Protein AF-A0A7J6SE73-F1 (afdb_monomer)

Organism: Perkinsus olseni (NCBI:txid32597)

Mean predicted aligned error: 13.85 Å

Secondary structure (DSSP, 8-state):
-HHHHHH--SSSS---EEEEEEPTT-S-------S--PPPSB-S-HHHHHHH-SSHHHHHHHHHHHEEEEEE-TTT--EEETT-SB-TTT--B-TTPPEEEEE-HHHHHHTTB-B-SSSB--B-EEEE-SSEEEEE-TT-SSSEEEEEEESS---SSGGGGGGSHHHHHHHHHHHHHHHHHHIIIIIIT-HHHHHHHB-HHHHHHHHH-HHHHHHHH-EEEEESS-SSSS--EEEEESPPPHHHHHHHHTT-SS-TTTEEEHHHHHH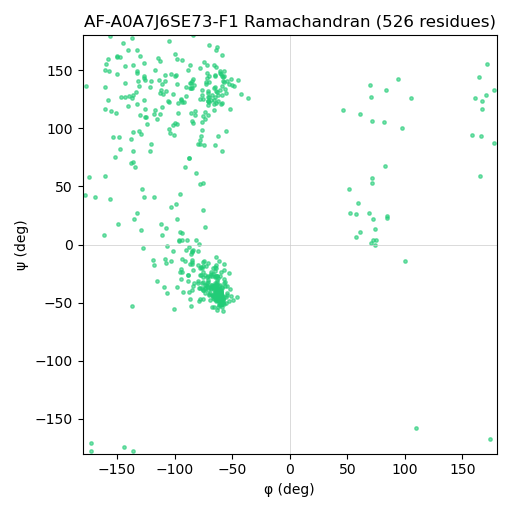HHHHHHHTT-----TT---HHHHHHHHHHHH---HHHHHHHHHHHHHHHHHHHB---GGGEEEEEEE-SSSTTSEEEEETTT-SB-TT--HHHHHHHHHHHH--TTPSPPTTSPPP-B--TT---TTTT--TT---SSS--------SS-HHHHHHHHHHHHHHHHHHHHHHHHHHGGGS-------------------------------------------SS-SS----------S-SHHHHHHHHHHHHHHHHTT--

Solvent-accessible surface area (backbone atoms only — not comparable to full-atom values): 31538 Å² total; per-residue (Å²): 105,75,71,49,68,72,59,56,78,76,89,88,77,84,52,56,62,32,64,34,42,58,48,84,95,72,64,73,75,57,56,49,68,80,90,64,84,46,72,56,74,34,86,48,32,66,66,54,54,46,71,68,46,90,44,70,69,53,28,55,56,46,47,68,46,41,38,30,71,20,22,54,31,88,89,78,64,50,78,30,59,64,88,46,47,48,33,95,79,82,64,46,82,31,65,86,44,62,83,43,76,43,78,10,59,67,48,33,33,52,55,8,31,34,23,55,101,85,48,71,45,56,40,28,49,70,48,74,54,70,58,31,43,28,26,45,33,94,82,49,52,14,53,48,22,34,34,27,29,59,58,67,51,88,34,49,36,73,62,61,31,36,58,44,19,60,62,29,42,54,53,52,53,48,42,51,50,53,52,49,50,49,44,46,69,60,46,62,64,32,63,65,41,36,64,54,45,29,19,73,71,44,43,55,44,39,76,73,39,52,66,60,42,46,75,70,50,48,48,42,26,34,55,46,85,45,97,37,57,46,42,42,43,40,38,31,38,59,30,42,39,46,66,46,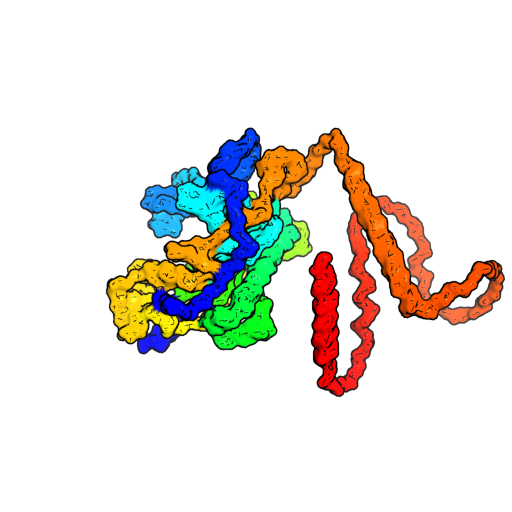43,44,33,44,72,69,60,70,42,74,40,86,76,30,47,48,39,45,71,57,56,49,53,49,28,50,44,27,47,78,67,71,49,69,46,85,57,86,86,65,83,56,53,64,63,53,45,52,52,44,22,75,76,58,69,53,53,56,69,66,51,50,55,53,45,52,53,48,49,50,50,42,30,64,58,26,39,38,85,52,70,90,52,29,50,29,34,37,38,33,78,56,96,52,85,84,48,51,48,38,26,29,66,86,79,70,44,74,38,87,92,56,55,64,73,60,37,51,53,53,32,45,69,61,55,38,32,53,17,30,67,52,42,100,85,70,40,71,36,53,31,39,51,84,67,46,73,59,80,45,71,75,69,57,94,82,60,71,77,67,84,91,72,86,77,81,77,83,73,90,80,90,71,72,63,68,57,54,53,52,52,53,50,53,53,51,51,50,52,51,52,53,50,51,52,53,62,66,50,52,77,79,51,94,67,83,92,77,86,83,90,82,89,87,85,86,88,83,88,88,79,90,82,91,84,89,87,87,90,88,86,80,93,77,95,82,83,91,84,84,91,84,90,92,86,87,86,84,87,85,85,88,86,86,86,91,75,92,78,94,74,99,68,69,66,65,62,55,54,52,54,55,50,58,54,53,59,63,59,62,77,74,76,128

Nearest PDB structures (foldseek):
  4ndi-assembly2_B  TM=6.865E-01  e=2.742E-04  Homo sapiens
  4ykl-assembly1_B-2  TM=6.582E-01  e=1.638E-04  Schizosaccharomyces pombe 972h-
  6cvq-assembly2_B  TM=6.051E-01  e=1.734E-04  Homo sapiens
  3ksv-assembly1_A-2  TM=6.277E-01  e=1.071E-02  Leishmania major
  2fit-assembly1_A-2  TM=5.196E-01  e=5.322E-02  Homo sapiens

Foldseek 3Di:
DVVVLVVQPDDDQDFFKFFFAFDPPQADFQAQDCPDFDAFPAEAALVVVLVPADDPVLSVVSCVQFKAKFFQDPVPRDTHHPPDQADPPPRHGRVVGDIDIDTLLVSCLLQRYQDHPPGGSFWRWRDDDCQKTKGADPPAQFQQKIKMFTNQEQAQELLSCQQPLVVSLVSLVVRLVVSLCSCVPRQLVDPSNQVSFFDPVLSVVCVVPVSVSQVQQWFWWFFVVHPHRTTIITIHGDDGHGVSLSCLSVCVPCHPLTTGTSVLSNLLSVQCVVVVHGDDCVPVRGSVVVQVVSCVRRVRHSVVVVVVSSVSNNVSNVNTGPDDSVSGQWMWTAPDPDLQRIFIAGPVPRHTPVPDRPVVRVVVSCLRRYNIQPPADPVSHRHGHGRDSRDPVASRDPPPDDDYDDDDPPPDPDDDDPPPVVVVVVVVVVVVVVVVVVVVVVCVVVDPDDDDDDDDDDDDDDDDDDDDDDDDDDDDDDDDDDDDDDDDDDDPPPDPDDDDDDDDDDDPVPVVVVVVVVVVVVVVVPDD

Structure (mmCIF, N/CA/C/O backbone):
data_AF-A0A7J6SE73-F1
#
_entry.id   AF-A0A7J6SE73-F1
#
loop_
_atom_site.group_PDB
_atom_site.id
_atom_site.type_symbol
_atom_site.label_atom_id
_atom_site.label_alt_id
_atom_site.label_comp_id
_atom_site.label_asym_id
_atom_site.label_entity_id
_atom_site.label_seq_id
_atom_site.pdbx_PDB_ins_code
_atom_site.Cartn_x
_atom_site.Cartn_y
_atom_site.Cartn_z
_atom_site.occupancy
_atom_site.B_iso_or_equiv
_atom_site.auth_seq_id
_atom_site.auth_comp_id
_atom_site.auth_asym_id
_atom_site.auth_atom_id
_atom_site.pdbx_PDB_model_num
ATOM 1 N N . MET A 1 1 ? 29.324 -2.039 -21.158 1.00 40.75 1 MET A N 1
ATOM 2 C CA . MET A 1 1 ? 28.433 -0.958 -20.681 1.00 40.75 1 MET A CA 1
ATOM 3 C C . MET A 1 1 ? 27.170 -1.519 -20.027 1.00 40.75 1 MET A C 1
ATOM 5 O O . MET A 1 1 ? 27.031 -1.337 -18.831 1.00 40.75 1 MET A O 1
ATOM 9 N N . LEU A 1 2 ? 26.329 -2.302 -20.722 1.00 40.75 2 LEU A N 1
ATOM 10 C CA . LEU A 1 2 ? 25.150 -2.977 -20.128 1.00 40.75 2 LEU A CA 1
ATOM 11 C C . LEU A 1 2 ? 25.476 -3.855 -18.898 1.00 40.75 2 LEU A C 1
ATOM 13 O O . LEU A 1 2 ? 24.823 -3.740 -17.867 1.00 40.75 2 LEU A O 1
ATOM 17 N N . THR A 1 3 ? 26.552 -4.646 -18.949 1.00 42.38 3 THR A N 1
ATOM 18 C CA . THR A 1 3 ? 27.032 -5.441 -17.798 1.00 42.38 3 THR A CA 1
ATOM 19 C C . THR A 1 3 ? 27.596 -4.573 -16.664 1.00 42.38 3 THR A C 1
ATOM 21 O O . THR A 1 3 ? 27.565 -4.976 -15.508 1.00 42.38 3 THR A O 1
ATOM 24 N N . ALA A 1 4 ? 28.085 -3.366 -16.976 1.00 42.00 4 ALA A N 1
ATOM 25 C CA . ALA A 1 4 ? 28.617 -2.423 -15.989 1.00 42.00 4 ALA A CA 1
ATOM 26 C C . ALA A 1 4 ? 27.491 -1.669 -15.259 1.00 42.00 4 ALA A C 1
ATOM 28 O O . ALA A 1 4 ? 27.599 -1.443 -14.059 1.00 42.00 4 ALA A O 1
ATOM 29 N N . ILE A 1 5 ? 26.377 -1.388 -15.947 1.00 49.62 5 ILE A N 1
ATOM 30 C CA . ILE A 1 5 ? 25.146 -0.851 -15.343 1.00 49.62 5 ILE A CA 1
ATOM 31 C C . ILE A 1 5 ? 24.541 -1.866 -14.355 1.00 49.62 5 ILE A C 1
ATOM 33 O O . ILE A 1 5 ? 24.063 -1.480 -13.294 1.00 49.62 5 ILE A O 1
ATOM 37 N N . GLN A 1 6 ? 24.628 -3.172 -14.641 1.00 44.56 6 GLN A N 1
ATOM 38 C CA . GLN A 1 6 ? 24.227 -4.223 -13.691 1.00 44.56 6 GLN A CA 1
ATOM 39 C C . GLN A 1 6 ? 25.192 -4.395 -12.502 1.00 44.56 6 GLN A C 1
ATOM 41 O O . GLN A 1 6 ? 24.756 -4.823 -11.435 1.00 44.56 6 GLN A O 1
ATOM 46 N N . HIS A 1 7 ? 26.482 -4.072 -12.665 1.00 41.12 7 HIS A N 1
ATOM 47 C CA . HIS A 1 7 ? 27.510 -4.236 -11.627 1.00 41.12 7 HIS A CA 1
ATOM 48 C C . HIS A 1 7 ? 27.710 -3.012 -10.716 1.00 41.12 7 HIS A C 1
ATOM 50 O O . HIS A 1 7 ? 28.318 -3.156 -9.656 1.00 41.12 7 HIS A O 1
ATOM 56 N N . GLN A 1 8 ? 27.189 -1.831 -11.067 1.00 42.81 8 GLN A N 1
ATOM 57 C CA . GLN A 1 8 ? 27.260 -0.611 -10.243 1.00 42.81 8 GLN A CA 1
ATOM 58 C C . GLN A 1 8 ? 26.244 -0.610 -9.084 1.00 42.81 8 GLN A C 1
ATOM 60 O O . GLN A 1 8 ? 25.479 0.327 -8.884 1.00 42.81 8 GLN A O 1
ATOM 65 N N . LEU A 1 9 ? 26.239 -1.682 -8.293 1.00 42.47 9 LEU A N 1
ATOM 66 C CA . LEU A 1 9 ? 25.376 -1.847 -7.122 1.00 42.47 9 LEU A CA 1
ATOM 67 C C . LEU A 1 9 ? 26.190 -2.237 -5.876 1.00 42.47 9 LEU A C 1
ATOM 69 O O . LEU A 1 9 ? 25.828 -3.196 -5.205 1.00 42.47 9 LEU A O 1
ATOM 73 N N . SER A 1 10 ? 27.294 -1.527 -5.602 1.00 42.03 10 SER A N 1
ATOM 74 C CA . SER A 1 10 ? 28.024 -1.426 -4.308 1.00 42.03 10 SER A CA 1
ATOM 75 C C . SER A 1 10 ? 29.455 -0.915 -4.587 1.00 42.03 10 SER A C 1
ATOM 77 O O . SER A 1 10 ? 30.125 -1.539 -5.400 1.00 42.03 10 SER A O 1
ATOM 79 N N . GLY A 1 11 ? 30.000 0.155 -3.991 1.00 36.69 11 GLY A N 1
ATOM 80 C CA . GLY A 1 11 ? 29.690 0.676 -2.660 1.00 36.69 11 GLY A CA 1
ATOM 81 C C . GLY A 1 11 ? 30.431 1.956 -2.221 1.00 36.69 11 GLY A C 1
ATOM 82 O O . GLY A 1 11 ? 30.837 2.011 -1.069 1.00 36.69 11 GLY A O 1
ATOM 83 N N . ASP A 1 12 ? 30.597 2.982 -3.064 1.00 43.44 12 ASP A N 1
ATOM 84 C CA . ASP A 1 12 ? 31.391 4.181 -2.693 1.00 43.44 12 ASP A CA 1
ATOM 85 C C . ASP A 1 12 ? 31.144 5.465 -3.535 1.00 43.44 12 ASP A C 1
ATOM 87 O O . ASP A 1 12 ? 31.821 6.473 -3.348 1.00 43.44 12 ASP A O 1
ATOM 91 N N . GLY A 1 13 ? 30.138 5.489 -4.419 1.00 42.91 13 GLY A N 1
ATOM 92 C CA . GLY A 1 13 ? 29.845 6.629 -5.311 1.00 42.91 13 GLY A CA 1
ATOM 93 C C . GLY A 1 13 ? 28.552 6.430 -6.107 1.00 42.91 13 GLY A C 1
ATOM 94 O O . GLY A 1 13 ? 28.561 6.350 -7.332 1.00 42.91 13 GLY A O 1
ATOM 95 N N . THR A 1 14 ? 27.447 6.235 -5.389 1.00 49.28 14 THR A N 1
ATOM 96 C CA . THR A 1 14 ? 26.195 5.597 -5.828 1.00 49.28 14 THR A CA 1
ATOM 97 C C . THR A 1 14 ? 25.437 6.357 -6.929 1.00 49.28 14 THR A C 1
ATOM 99 O O . THR A 1 14 ? 24.482 7.081 -6.661 1.00 49.28 14 THR A O 1
ATOM 102 N N . CYS A 1 15 ? 25.786 6.122 -8.196 1.00 50.06 15 CYS A N 1
ATOM 103 C CA . CYS A 1 15 ? 24.815 6.256 -9.282 1.00 50.06 15 CYS A CA 1
ATOM 104 C C . CYS A 1 15 ? 23.860 5.060 -9.200 1.00 50.06 15 CYS A C 1
ATOM 106 O O . CYS A 1 15 ? 24.250 3.924 -9.468 1.00 50.06 15 CYS A O 1
ATOM 108 N N . ILE A 1 16 ? 22.620 5.300 -8.774 1.00 76.94 16 ILE A N 1
ATOM 109 C CA . ILE A 1 16 ? 21.598 4.255 -8.698 1.00 76.94 16 ILE A CA 1
ATOM 110 C C . ILE A 1 16 ? 20.744 4.349 -9.960 1.00 76.94 16 ILE A C 1
ATOM 112 O O . ILE A 1 16 ? 20.164 5.397 -10.248 1.00 76.94 16 ILE A O 1
ATOM 116 N N . SER A 1 17 ? 20.682 3.260 -10.726 1.00 90.12 17 SER A N 1
ATOM 117 C CA . SER A 1 17 ? 19.895 3.180 -11.957 1.00 90.12 17 SER A CA 1
ATOM 118 C C . SER A 1 17 ? 18.743 2.180 -11.848 1.00 90.12 17 SER A C 1
ATOM 120 O O . SER A 1 17 ? 18.734 1.312 -10.974 1.00 90.12 17 SER A O 1
ATOM 122 N N . TYR A 1 18 ? 17.743 2.313 -12.720 1.00 94.75 18 TYR A N 1
ATOM 123 C CA . TYR A 1 18 ? 16.656 1.339 -12.861 1.00 94.75 18 TYR A CA 1
ATOM 124 C C . TYR A 1 18 ? 16.232 1.181 -14.325 1.00 94.75 18 TYR A C 1
ATOM 126 O O . TYR A 1 18 ? 16.406 2.088 -15.139 1.00 94.75 18 TYR A O 1
ATOM 134 N N . LEU A 1 19 ? 15.686 0.010 -14.663 1.00 96.56 19 LEU A N 1
ATOM 135 C CA . LEU A 1 19 ? 15.127 -0.277 -15.988 1.00 96.56 19 LEU A CA 1
ATOM 136 C C . LEU A 1 19 ? 13.799 0.466 -16.165 1.00 96.56 19 LEU A C 1
ATOM 138 O O . LEU A 1 19 ? 12.999 0.492 -15.232 1.00 96.56 19 LEU A O 1
ATOM 142 N N . ALA A 1 20 ? 13.569 1.056 -17.337 1.00 97.50 20 ALA A N 1
ATOM 143 C CA . ALA A 1 20 ? 12.394 1.886 -17.590 1.00 97.50 20 ALA A CA 1
ATOM 144 C C . ALA A 1 20 ? 11.918 1.802 -19.049 1.00 97.50 20 ALA A C 1
ATOM 146 O O . ALA A 1 20 ? 12.672 1.407 -19.939 1.00 97.50 20 ALA A O 1
ATOM 147 N N . GLY A 1 21 ? 10.674 2.184 -19.319 1.00 97.69 21 GLY A N 1
ATOM 148 C CA . GLY A 1 21 ? 10.076 2.071 -20.650 1.00 97.69 21 GLY A CA 1
ATOM 149 C C . GLY A 1 21 ? 9.800 0.616 -20.974 1.00 97.69 21 GLY A C 1
ATOM 150 O O . GLY A 1 21 ? 10.347 0.048 -21.917 1.00 97.69 21 GLY A O 1
ATOM 151 N N . ALA A 1 22 ? 9.026 -0.020 -20.114 1.00 97.94 22 ALA A N 1
ATOM 152 C CA . ALA A 1 22 ? 8.598 -1.385 -20.253 1.00 97.94 22 ALA A CA 1
ATOM 153 C C . ALA A 1 22 ? 7.916 -1.561 -21.631 1.00 97.94 22 ALA A C 1
ATOM 155 O O . ALA A 1 22 ? 7.159 -0.712 -22.099 1.00 97.94 22 ALA A O 1
ATOM 156 N N . LYS A 1 23 ? 8.163 -2.691 -22.300 1.00 97.50 23 LYS A N 1
ATOM 157 C CA . LYS A 1 23 ? 7.631 -2.950 -23.651 1.00 97.50 23 LYS A CA 1
ATOM 158 C C . LYS A 1 23 ? 6.212 -3.517 -23.628 1.00 97.50 23 LYS A C 1
ATOM 160 O O . LYS A 1 23 ? 5.930 -4.472 -22.900 1.00 97.50 23 LYS A O 1
ATOM 165 N N . HIS A 1 24 ? 5.343 -2.985 -24.485 1.00 94.75 24 HIS A N 1
ATOM 166 C CA . HIS A 1 24 ? 3.963 -3.453 -24.645 1.00 94.75 24 HIS A CA 1
ATOM 167 C C . HIS A 1 24 ? 3.867 -4.945 -24.998 1.00 94.75 24 HIS A C 1
ATOM 169 O O . HIS A 1 24 ? 4.707 -5.495 -25.710 1.00 94.75 24 HIS A O 1
ATOM 175 N N . GLY A 1 25 ? 2.823 -5.604 -24.484 1.00 92.81 25 GLY A N 1
ATOM 176 C CA . GLY A 1 25 ? 2.511 -7.011 -24.771 1.00 92.81 25 GLY A CA 1
ATOM 177 C C . GLY A 1 25 ? 3.420 -8.040 -24.092 1.00 92.81 25 GLY A C 1
ATOM 178 O O . GLY A 1 25 ? 3.210 -9.235 -24.268 1.00 92.81 25 GLY A O 1
ATOM 179 N N . ARG A 1 26 ? 4.420 -7.611 -23.310 1.00 93.62 26 ARG A N 1
ATOM 180 C CA . ARG A 1 26 ? 5.352 -8.524 -22.625 1.00 93.62 26 ARG A CA 1
ATOM 181 C C . ARG A 1 26 ? 4.966 -8.884 -21.198 1.00 93.62 26 ARG A C 1
ATOM 183 O O . ARG A 1 26 ? 5.583 -9.777 -20.621 1.00 93.62 26 ARG A O 1
ATOM 190 N N . TRP A 1 27 ? 4.004 -8.174 -20.620 1.00 95.69 27 TRP A N 1
ATOM 191 C CA . TRP A 1 27 ? 3.687 -8.260 -19.199 1.00 95.69 27 TRP A CA 1
ATOM 192 C C . TRP A 1 27 ? 2.327 -8.923 -19.010 1.00 95.69 27 TRP A C 1
ATOM 194 O O . TRP A 1 27 ? 1.331 -8.390 -19.504 1.00 95.69 27 TRP A O 1
ATOM 204 N N . PRO A 1 28 ? 2.271 -10.080 -18.331 1.00 95.75 28 PRO A N 1
ATOM 205 C CA . PRO A 1 28 ? 1.012 -10.733 -18.034 1.00 95.75 28 PRO A CA 1
ATOM 206 C C . PRO A 1 28 ? 0.211 -9.849 -17.082 1.00 95.75 28 PRO A C 1
ATOM 208 O O . PRO A 1 28 ? 0.677 -9.479 -16.004 1.00 95.75 28 PRO A O 1
ATOM 211 N N . ALA A 1 29 ? -1.001 -9.516 -17.504 1.00 94.12 29 ALA A N 1
ATOM 212 C CA . ALA A 1 29 ? -1.992 -8.882 -16.659 1.00 94.12 29 ALA A CA 1
ATOM 213 C C . ALA A 1 29 ? -2.837 -9.958 -15.978 1.00 94.12 29 ALA A C 1
ATOM 215 O O . ALA A 1 29 ? -3.301 -10.893 -16.630 1.00 94.12 29 ALA A O 1
ATOM 216 N N . ILE A 1 30 ? -3.080 -9.783 -14.687 1.00 96.69 30 ILE A N 1
ATOM 217 C CA . ILE A 1 30 ? -4.048 -10.548 -13.912 1.00 96.69 30 ILE A CA 1
ATOM 218 C C . ILE A 1 30 ? -5.294 -9.669 -13.773 1.00 96.69 30 ILE A C 1
ATOM 220 O O . ILE A 1 30 ? -5.337 -8.809 -12.883 1.00 96.69 30 ILE A O 1
ATOM 224 N N . PRO A 1 31 ? -6.296 -9.809 -14.661 1.00 94.56 31 PRO A N 1
ATOM 225 C CA . PRO A 1 31 ? -7.524 -9.037 -14.535 1.00 94.56 31 PRO A CA 1
ATOM 226 C C . PRO A 1 31 ? -8.197 -9.342 -13.194 1.00 94.56 31 PRO A C 1
ATOM 228 O O . PRO A 1 31 ? -8.088 -10.458 -12.679 1.00 94.56 31 PRO A O 1
ATOM 231 N N . TRP A 1 32 ? -8.859 -8.351 -12.600 1.00 92.94 32 TRP A N 1
ATOM 232 C CA . TRP A 1 32 ? -9.728 -8.617 -11.455 1.00 92.94 32 TRP A CA 1
ATOM 233 C C . TRP A 1 32 ? -10.972 -9.376 -11.934 1.00 92.94 32 TRP A C 1
ATOM 235 O O . TRP A 1 32 ? -11.422 -9.212 -13.072 1.00 92.94 32 TRP A O 1
ATOM 245 N N . GLN A 1 33 ? -11.478 -10.280 -11.098 1.00 85.94 33 GLN A N 1
ATOM 246 C CA . GLN A 1 33 ? -12.600 -11.144 -11.456 1.00 85.94 33 GLN A CA 1
ATOM 247 C C . GLN A 1 33 ? -13.910 -10.381 -11.238 1.00 85.94 33 GLN A C 1
ATOM 249 O O . GLN A 1 33 ? -14.244 -9.974 -10.126 1.00 85.94 33 GLN A O 1
ATOM 254 N N . ASN A 1 34 ? -14.624 -10.124 -12.333 1.00 67.50 34 ASN A N 1
ATOM 255 C CA . ASN A 1 34 ? -15.842 -9.323 -12.340 1.00 67.50 34 ASN A CA 1
ATOM 256 C C . ASN A 1 34 ? -17.067 -10.204 -12.059 1.00 67.50 34 ASN A C 1
ATOM 258 O O . ASN A 1 34 ? -17.828 -10.516 -12.972 1.00 67.50 34 ASN A O 1
ATOM 262 N N . ASP A 1 35 ? -17.250 -10.623 -10.806 1.00 62.75 35 ASP A N 1
ATOM 263 C CA . ASP A 1 35 ? -18.329 -11.565 -10.459 1.00 62.75 35 ASP A CA 1
ATOM 264 C C . ASP A 1 35 ? -19.738 -10.950 -10.529 1.00 62.75 35 ASP A C 1
ATOM 266 O O . ASP A 1 35 ? -20.730 -11.671 -10.586 1.00 62.75 35 ASP A O 1
ATOM 270 N N . ALA A 1 36 ? -19.839 -9.621 -10.564 1.00 68.50 36 ALA A N 1
ATOM 271 C CA . ALA A 1 36 ? -20.975 -8.843 -11.054 1.00 68.50 36 ALA A CA 1
ATOM 272 C C . ALA A 1 36 ? -20.656 -7.362 -10.834 1.00 68.50 36 ALA A C 1
ATOM 274 O O . ALA A 1 36 ? -20.300 -6.954 -9.724 1.00 68.50 36 ALA A O 1
ATOM 275 N N . THR A 1 37 ? -20.865 -6.525 -11.848 1.00 77.56 37 THR A N 1
ATOM 276 C CA . THR A 1 37 ? -20.924 -5.080 -11.623 1.00 77.56 37 THR A CA 1
ATOM 277 C C . THR A 1 37 ? -22.161 -4.788 -10.779 1.00 77.56 37 THR A C 1
ATOM 279 O O . THR A 1 37 ? -23.283 -5.028 -11.231 1.00 77.56 37 THR A O 1
ATOM 282 N N . CYS A 1 38 ? -21.988 -4.281 -9.563 1.00 88.12 38 CYS A N 1
ATOM 283 C CA . CYS A 1 38 ? -23.097 -3.723 -8.797 1.00 88.12 38 CYS A CA 1
ATOM 284 C C . CYS A 1 38 ? -23.025 -2.201 -8.858 1.00 88.12 38 CYS A C 1
ATOM 286 O O . CYS A 1 38 ? -21.934 -1.647 -8.927 1.00 88.12 38 CYS A O 1
ATOM 288 N N . GLY A 1 39 ? -24.177 -1.531 -8.858 1.00 92.06 39 GLY A N 1
ATOM 289 C CA . GLY A 1 39 ? -24.230 -0.072 -8.768 1.00 92.06 39 GLY A CA 1
ATOM 290 C C . GLY A 1 39 ? -23.827 0.441 -7.380 1.00 92.06 39 GLY A C 1
ATOM 291 O O . GLY A 1 39 ? -23.694 -0.358 -6.443 1.00 92.06 39 GLY A O 1
ATOM 292 N N . PRO A 1 40 ? -23.664 1.766 -7.229 1.00 94.56 40 PRO A N 1
ATOM 293 C CA . PRO A 1 40 ? -23.449 2.368 -5.923 1.00 94.56 40 PRO A CA 1
ATOM 294 C C . PRO A 1 40 ? -24.637 2.088 -5.003 1.00 94.56 40 PRO A C 1
ATOM 296 O O . PRO A 1 40 ? -25.783 1.966 -5.443 1.00 94.56 40 PRO A O 1
ATOM 299 N N . ARG A 1 41 ? -24.363 1.989 -3.704 1.00 91.19 41 ARG A N 1
ATOM 300 C CA . ARG A 1 41 ? -25.398 1.832 -2.675 1.00 91.19 41 ARG A CA 1
ATOM 301 C C . ARG A 1 41 ? -25.983 3.170 -2.268 1.00 91.19 41 ARG A C 1
ATOM 303 O O . ARG A 1 41 ? -27.182 3.252 -2.021 1.00 91.19 41 ARG A O 1
ATOM 310 N N . PHE A 1 42 ? -25.143 4.197 -2.246 1.00 93.75 42 PHE A N 1
ATOM 311 C CA . PHE A 1 42 ? -25.546 5.564 -1.999 1.00 93.75 42 PHE A CA 1
ATOM 312 C C . PHE A 1 42 ? -25.218 6.428 -3.230 1.00 93.75 42 PHE A C 1
ATOM 314 O O . PHE A 1 42 ? -24.036 6.612 -3.536 1.00 93.75 42 PHE A O 1
ATOM 321 N N . PRO A 1 43 ? -26.228 6.935 -3.963 1.00 95.62 43 PRO A N 1
ATOM 322 C CA . PRO A 1 43 ? -26.002 7.861 -5.069 1.00 95.62 43 PRO A CA 1
ATOM 323 C C . PRO A 1 43 ? -25.563 9.227 -4.526 1.00 95.62 43 PRO A C 1
ATOM 325 O O . PRO A 1 43 ? -26.207 9.763 -3.629 1.00 95.62 43 PRO A O 1
ATOM 328 N N . GLY A 1 44 ? -24.497 9.804 -5.082 1.00 96.56 44 GLY A N 1
ATOM 329 C CA . GLY A 1 44 ? -23.918 11.064 -4.604 1.00 96.56 44 GLY A CA 1
ATOM 330 C C . GLY A 1 44 ? -22.551 10.928 -3.928 1.00 96.56 44 GLY A C 1
ATOM 331 O O . GLY A 1 44 ? -21.784 9.999 -4.189 1.00 96.56 44 GLY A O 1
ATOM 332 N N . THR A 1 45 ? -22.233 11.928 -3.114 1.00 97.31 45 THR A N 1
ATOM 333 C CA . THR A 1 45 ? -20.947 12.134 -2.435 1.00 97.31 45 THR A CA 1
ATOM 334 C C . THR A 1 45 ? -21.005 11.800 -0.940 1.00 97.31 45 THR A C 1
ATOM 336 O O . THR A 1 45 ? -22.068 11.498 -0.396 1.00 97.31 45 THR A O 1
ATOM 339 N N . ALA A 1 46 ? -19.856 11.857 -0.257 1.00 95.38 46 ALA A N 1
ATOM 340 C CA . ALA A 1 46 ? -19.798 11.745 1.201 1.00 95.38 46 ALA A CA 1
ATOM 341 C C . ALA A 1 46 ? -20.607 12.859 1.893 1.00 95.38 46 ALA A C 1
ATOM 343 O O . ALA A 1 46 ? -21.355 12.575 2.827 1.00 95.38 46 ALA A O 1
ATOM 344 N N . ASP A 1 47 ? -20.537 14.091 1.380 1.00 95.88 47 ASP A N 1
ATOM 345 C CA . ASP A 1 47 ? -21.322 15.224 1.882 1.00 95.88 47 ASP A CA 1
ATOM 346 C C . ASP A 1 47 ? -22.830 15.004 1.697 1.00 95.88 47 ASP A C 1
ATOM 348 O O . ASP A 1 47 ? -23.616 15.270 2.607 1.00 95.88 47 ASP A O 1
ATOM 352 N N . ASP A 1 48 ? -23.240 14.452 0.549 1.00 96.38 48 ASP A N 1
ATOM 353 C CA . ASP A 1 48 ? -24.644 14.101 0.296 1.00 96.38 48 ASP A CA 1
ATOM 354 C C . ASP A 1 48 ? -25.133 13.032 1.291 1.00 96.38 48 ASP A C 1
ATOM 356 O O . ASP A 1 48 ? -26.252 13.116 1.810 1.00 96.38 48 ASP A O 1
ATOM 360 N N . LEU A 1 49 ? -24.284 12.043 1.603 1.00 94.69 49 LEU A N 1
ATOM 361 C CA . LEU A 1 49 ? -24.577 11.025 2.613 1.00 94.69 49 LEU A CA 1
ATOM 362 C C . LEU A 1 49 ? -24.727 11.656 3.996 1.00 94.69 49 LEU A C 1
ATOM 364 O O . LEU A 1 49 ? -25.724 11.387 4.667 1.00 94.69 49 LEU A O 1
ATOM 368 N N . LEU A 1 50 ? -23.803 12.528 4.402 1.00 93.94 50 LEU A N 1
ATOM 369 C CA . LEU A 1 50 ? -23.873 13.247 5.675 1.00 93.94 50 LEU A CA 1
ATOM 370 C C . LEU A 1 50 ? -25.155 14.076 5.794 1.00 93.94 50 LEU A C 1
ATOM 372 O O . LEU A 1 50 ? -25.865 13.970 6.795 1.00 93.94 50 LEU A O 1
ATOM 376 N N . ALA A 1 51 ? -25.495 14.837 4.753 1.00 95.62 51 ALA A N 1
ATOM 377 C CA . ALA A 1 51 ? -26.702 15.658 4.711 1.00 95.62 51 ALA A CA 1
ATOM 378 C C . ALA A 1 51 ? -27.996 14.825 4.783 1.00 95.62 51 ALA A C 1
ATOM 380 O O . ALA A 1 51 ? -29.016 15.308 5.278 1.00 95.62 51 ALA A O 1
ATOM 381 N N . SER A 1 52 ? -27.966 13.567 4.328 1.00 94.75 52 SER A N 1
ATOM 382 C CA . SER A 1 52 ? -29.123 12.662 4.377 1.00 94.75 52 SER A CA 1
ATOM 383 C C . SER A 1 52 ? -29.426 12.103 5.778 1.00 94.75 52 SER A C 1
ATOM 385 O O . SER A 1 52 ? -30.538 11.623 6.030 1.00 94.75 52 SER A O 1
ATOM 387 N N . LEU A 1 53 ? -28.466 12.159 6.710 1.00 93.06 53 LEU A N 1
ATOM 388 C CA . LEU A 1 53 ? -28.626 11.629 8.064 1.00 93.06 53 LEU A CA 1
ATOM 389 C C . LEU A 1 53 ? -29.495 12.565 8.913 1.00 93.06 53 LEU A C 1
ATOM 391 O O . LEU A 1 53 ? -29.228 13.756 9.025 1.00 93.06 53 LEU A O 1
ATOM 395 N N . LYS A 1 54 ? -30.529 12.017 9.562 1.00 92.88 54 LYS A N 1
ATOM 396 C CA . LYS A 1 54 ? -31.561 12.817 10.254 1.00 92.88 54 LYS A CA 1
ATOM 397 C C . LYS A 1 54 ? -31.141 13.379 11.615 1.00 92.88 54 LYS A C 1
ATOM 399 O O . LYS A 1 54 ? -31.719 14.360 12.069 1.00 92.88 54 LYS A O 1
ATOM 404 N N . SER A 1 55 ? -30.198 12.737 12.304 1.00 93.50 55 SER A N 1
ATOM 405 C CA . SER A 1 55 ? -29.804 13.114 13.670 1.00 93.50 55 SER A CA 1
ATOM 406 C C . SER A 1 55 ? -28.399 13.708 13.700 1.00 93.50 55 SER A C 1
ATOM 408 O O . SER A 1 55 ? -27.489 13.101 13.132 1.00 93.50 55 SER A O 1
ATOM 410 N N . ALA A 1 56 ? -28.196 14.778 14.472 1.00 92.62 56 ALA A N 1
ATOM 411 C CA . ALA A 1 56 ? -26.879 15.387 14.685 1.00 92.62 56 ALA A CA 1
ATOM 412 C C . ALA A 1 56 ? -25.831 14.392 15.225 1.00 92.62 56 ALA A C 1
ATOM 414 O O . ALA A 1 56 ? -24.675 14.433 14.821 1.00 92.62 56 ALA A O 1
ATOM 415 N N . ALA A 1 57 ? -26.234 13.446 16.083 1.00 90.56 57 ALA A N 1
ATOM 416 C CA . ALA A 1 57 ? -25.334 12.413 16.602 1.00 90.56 57 ALA A CA 1
ATOM 417 C C . ALA A 1 57 ? -24.817 11.470 15.495 1.00 90.56 57 ALA A C 1
ATOM 419 O O . ALA A 1 57 ? -23.617 11.214 15.409 1.00 90.56 57 ALA A O 1
ATOM 420 N N . SER A 1 58 ? -25.708 10.988 14.620 1.00 88.81 58 SER A N 1
ATOM 421 C CA . SER A 1 58 ? -25.318 10.157 13.467 1.00 88.81 58 SER A CA 1
ATOM 422 C C . SER A 1 58 ? -24.480 10.941 12.457 1.00 88.81 58 SER A C 1
ATOM 424 O O . SER A 1 58 ? -23.514 10.392 11.941 1.00 88.81 58 SER A O 1
ATOM 426 N N . GLN A 1 59 ? -24.804 12.218 12.217 1.00 91.38 59 GLN A N 1
ATOM 427 C CA . GLN A 1 59 ? -24.003 13.102 11.363 1.00 91.38 59 GLN A CA 1
ATOM 428 C C . GLN A 1 59 ? -22.580 13.250 11.898 1.00 91.38 59 GLN A C 1
ATOM 430 O O . GLN A 1 59 ? -21.639 12.963 11.173 1.00 91.38 59 GLN A O 1
ATOM 435 N N . HIS A 1 60 ? -22.420 13.598 13.177 1.00 90.75 60 HIS A N 1
ATOM 436 C CA . HIS A 1 60 ? -21.103 13.766 13.792 1.00 90.75 60 HIS A CA 1
ATOM 437 C C . HIS A 1 60 ? -20.266 12.478 13.745 1.00 90.75 60 HIS A C 1
ATOM 439 O O . HIS A 1 60 ? -19.079 12.505 13.424 1.00 90.75 60 HIS A O 1
ATOM 445 N N . LYS A 1 61 ? -20.891 11.323 14.012 1.00 88.19 61 LYS A N 1
ATOM 446 C CA . LYS A 1 61 ? -20.212 10.025 13.917 1.00 88.19 61 LYS A CA 1
ATOM 447 C C . LYS A 1 61 ? -19.799 9.700 12.480 1.00 88.19 61 LYS A C 1
ATOM 449 O O . LYS A 1 61 ? -18.680 9.249 12.258 1.00 88.19 61 LYS A O 1
ATOM 454 N N . ALA A 1 62 ? -20.694 9.910 11.519 1.00 91.06 62 ALA A N 1
ATOM 455 C CA . ALA A 1 62 ? -20.410 9.663 10.113 1.00 91.06 62 ALA A CA 1
ATOM 456 C C . ALA A 1 62 ? -19.345 10.625 9.576 1.00 91.06 62 ALA A C 1
ATOM 458 O O . ALA A 1 62 ? -18.502 10.195 8.802 1.00 91.06 62 ALA A O 1
ATOM 459 N N . GLU A 1 63 ? -19.321 11.881 10.024 1.00 93.38 63 GLU A N 1
ATOM 460 C CA . GLU A 1 63 ? -18.313 12.875 9.642 1.00 93.38 63 GLU A CA 1
ATOM 461 C C . GLU A 1 63 ? -16.912 12.413 10.055 1.00 93.38 63 GLU A C 1
ATOM 463 O O . GLU A 1 63 ? -15.997 12.405 9.235 1.00 93.38 63 GLU A O 1
ATOM 468 N N . ALA A 1 64 ? -16.768 11.908 11.285 1.00 90.31 64 ALA A N 1
ATOM 469 C CA . ALA A 1 64 ? -15.510 11.347 11.778 1.00 90.31 64 ALA A CA 1
ATOM 470 C C . ALA A 1 64 ? -15.049 10.085 11.021 1.00 90.31 64 ALA A C 1
ATOM 472 O O . ALA A 1 64 ? -13.875 9.728 11.098 1.00 90.31 64 ALA A O 1
ATOM 473 N N . MET A 1 65 ? -15.957 9.388 10.327 1.00 93.06 65 MET A N 1
ATOM 474 C CA . MET A 1 65 ? -15.649 8.208 9.508 1.00 93.06 65 MET A CA 1
ATOM 475 C C . MET A 1 65 ? -15.381 8.577 8.048 1.00 93.06 65 MET A C 1
ATOM 477 O O . MET A 1 65 ? -14.496 8.008 7.415 1.00 93.06 65 MET A O 1
ATOM 481 N N . LEU A 1 66 ? -16.159 9.506 7.499 1.00 94.88 66 LEU A N 1
ATOM 482 C CA . LEU A 1 66 ? -16.162 9.866 6.085 1.00 94.88 66 LEU A CA 1
ATOM 483 C C . LEU A 1 66 ? -15.095 10.893 5.726 1.00 94.88 66 LEU A C 1
ATOM 485 O O . LEU A 1 66 ? -14.793 11.017 4.543 1.00 94.88 66 LEU A O 1
ATOM 489 N N . HIS A 1 67 ? -14.497 11.584 6.699 1.00 94.75 67 HIS A N 1
ATOM 490 C CA . HIS A 1 67 ? -13.477 12.596 6.451 1.00 94.75 67 HIS A CA 1
ATOM 491 C C . HIS A 1 67 ? -12.148 12.284 7.145 1.00 94.75 67 HIS A C 1
ATOM 493 O O . HIS A 1 67 ? -12.091 11.955 8.325 1.00 94.75 67 HIS A O 1
ATOM 499 N N . ASN A 1 68 ? -11.057 12.454 6.403 1.00 93.50 68 ASN A N 1
ATOM 500 C CA . ASN A 1 68 ? -9.702 12.509 6.932 1.00 93.50 68 ASN A CA 1
ATOM 501 C C . ASN A 1 68 ? -9.369 13.944 7.345 1.00 93.50 68 ASN A C 1
ATOM 503 O O . ASN A 1 68 ? -9.562 14.875 6.559 1.00 93.50 68 ASN A O 1
ATOM 507 N N . GLU A 1 69 ? -8.768 14.111 8.518 1.00 92.19 69 GLU A N 1
ATOM 508 C CA . GLU A 1 69 ? -8.201 15.391 8.942 1.00 92.19 69 GLU A CA 1
ATOM 509 C C . GLU A 1 69 ? -6.846 15.644 8.269 1.00 92.19 69 GLU A C 1
ATOM 511 O O . GLU A 1 69 ? -5.920 14.832 8.358 1.00 92.19 69 GLU A O 1
ATOM 516 N N . VAL A 1 70 ? -6.714 16.787 7.595 1.00 94.00 70 VAL A N 1
ATOM 517 C CA . VAL A 1 70 ? -5.518 17.137 6.814 1.00 94.00 70 VAL A CA 1
ATOM 518 C C . VAL A 1 70 ? -5.148 18.611 6.961 1.00 94.00 70 VAL A C 1
ATOM 520 O O . VAL A 1 70 ? -5.940 19.433 7.414 1.00 94.00 70 VAL A O 1
ATOM 523 N N . LYS A 1 71 ? -3.945 18.963 6.507 1.00 94.88 71 LYS A N 1
ATOM 524 C CA . LYS A 1 71 ? -3.524 20.337 6.199 1.00 94.88 71 LYS A CA 1
ATOM 525 C C . LYS A 1 71 ? -3.427 20.493 4.685 1.00 94.88 71 LYS A C 1
ATOM 527 O O . LYS A 1 71 ? -2.816 19.650 4.028 1.00 94.88 71 LYS A O 1
ATOM 532 N N . ILE A 1 72 ? -3.996 21.552 4.110 1.00 96.38 72 ILE A N 1
ATOM 533 C CA . ILE A 1 72 ? -3.865 21.829 2.670 1.00 96.38 72 ILE A CA 1
ATOM 534 C C . ILE A 1 72 ? -2.737 22.832 2.457 1.00 96.38 72 ILE A C 1
ATOM 536 O O . ILE A 1 72 ? -2.852 23.990 2.845 1.00 96.38 72 ILE A O 1
ATOM 540 N N . CYS A 1 73 ? -1.647 22.397 1.825 1.00 96.81 73 CYS A N 1
ATOM 541 C CA . CYS A 1 73 ? -0.512 23.270 1.547 1.00 96.81 73 CYS A CA 1
ATOM 542 C C . CYS A 1 73 ? -0.942 24.464 0.682 1.00 96.81 73 CYS A C 1
ATOM 544 O O . CYS A 1 73 ? -1.389 24.276 -0.449 1.00 96.81 73 CYS A O 1
ATOM 546 N N . SER A 1 74 ? -0.749 25.688 1.171 1.00 96.81 74 SER A N 1
ATOM 547 C CA . SER A 1 74 ? -1.118 26.917 0.452 1.00 96.81 74 SER A CA 1
ATOM 548 C C . SER A 1 74 ? -0.326 27.128 -0.843 1.00 96.81 74 SER A C 1
ATOM 550 O O . SER A 1 74 ? -0.833 27.743 -1.776 1.00 96.81 74 SER A O 1
ATOM 552 N N . ALA A 1 75 ? 0.896 26.589 -0.928 1.00 96.50 75 ALA A N 1
ATOM 553 C CA . ALA A 1 75 ? 1.767 26.749 -2.090 1.00 96.50 75 ALA A CA 1
ATOM 554 C C . ALA A 1 75 ? 1.407 25.821 -3.262 1.00 96.50 75 ALA A C 1
ATOM 556 O O . ALA A 1 75 ? 1.526 26.222 -4.416 1.00 96.50 75 ALA A O 1
ATOM 557 N N . CYS A 1 76 ? 1.000 24.574 -2.990 1.00 95.69 76 CYS A N 1
ATOM 558 C CA . CYS A 1 76 ? 0.765 23.571 -4.042 1.00 95.69 76 CYS A CA 1
ATOM 559 C C . CYS A 1 76 ? -0.607 22.882 -3.991 1.00 95.69 76 CYS A C 1
ATOM 561 O O . CYS A 1 76 ? -0.899 22.040 -4.836 1.00 95.69 76 CYS A O 1
ATOM 563 N N . GLY A 1 77 ? -1.443 23.187 -2.996 1.00 94.56 77 GLY A N 1
ATOM 564 C CA . GLY A 1 77 ? -2.773 22.598 -2.821 1.00 94.56 77 GLY A CA 1
ATOM 565 C C . GLY A 1 77 ? -2.782 21.140 -2.347 1.00 94.56 77 GLY A C 1
ATOM 566 O O . GLY A 1 77 ? -3.852 20.540 -2.248 1.00 94.56 77 GLY A O 1
ATOM 567 N N . LYS A 1 78 ? -1.622 20.536 -2.053 1.00 94.25 78 LYS A N 1
ATOM 568 C CA . LYS A 1 78 ? -1.555 19.140 -1.604 1.00 94.25 78 LYS A CA 1
ATOM 569 C C . LYS A 1 78 ? -2.100 18.981 -0.186 1.00 94.25 78 LYS A C 1
ATOM 571 O O . LYS A 1 78 ? -1.648 19.661 0.736 1.00 94.25 78 LYS A O 1
ATOM 576 N N . ALA A 1 79 ? -2.991 18.007 -0.013 1.00 93.81 79 ALA A N 1
ATOM 577 C CA . ALA A 1 79 ? -3.396 17.519 1.297 1.00 93.81 79 ALA A CA 1
ATOM 578 C C . ALA A 1 79 ? -2.249 16.743 1.962 1.00 93.81 79 ALA A C 1
ATOM 580 O O . ALA A 1 79 ? -1.717 15.778 1.408 1.00 93.81 79 ALA A O 1
ATOM 581 N N . CYS A 1 80 ? -1.862 17.189 3.149 1.00 91.31 80 CYS A N 1
ATOM 582 C CA . CYS A 1 80 ? -0.805 16.630 3.976 1.00 91.31 80 CYS A CA 1
ATOM 583 C C . CYS A 1 80 ? -1.413 16.121 5.287 1.00 91.31 80 CYS A C 1
ATOM 585 O O . CYS A 1 80 ? -2.412 16.666 5.756 1.00 91.31 80 CYS A O 1
ATOM 587 N N . ALA A 1 81 ? -0.819 15.086 5.886 1.00 88.31 81 ALA A N 1
ATOM 588 C CA . ALA A 1 81 ? -1.267 14.609 7.192 1.00 88.31 81 ALA A CA 1
ATOM 589 C C . ALA A 1 81 ? -1.186 15.742 8.228 1.00 88.31 81 ALA A C 1
ATOM 591 O O . ALA A 1 81 ? -0.272 16.567 8.176 1.00 88.31 81 ALA A O 1
ATOM 592 N N . LEU A 1 82 ? -2.139 15.770 9.163 1.00 89.62 82 LEU A N 1
ATOM 593 C CA . LEU A 1 82 ? -2.256 16.830 10.169 1.00 89.62 82 LEU A CA 1
ATOM 594 C C . LEU A 1 82 ? -0.980 17.002 11.015 1.00 89.62 82 LEU A C 1
ATOM 596 O O . LEU A 1 82 ? -0.669 18.111 11.439 1.00 89.62 82 LEU A O 1
ATOM 600 N N . THR A 1 83 ? -0.223 15.920 11.208 1.00 85.69 83 THR A N 1
ATOM 601 C CA . THR A 1 83 ? 1.026 15.884 11.981 1.00 85.69 83 THR A CA 1
ATOM 602 C C . THR A 1 83 ? 2.251 16.409 11.230 1.00 85.69 83 THR A C 1
ATOM 604 O O . THR A 1 83 ? 3.324 16.495 11.816 1.00 85.69 83 THR A O 1
ATOM 607 N N . LEU A 1 84 ? 2.138 16.738 9.938 1.00 87.81 84 LEU A N 1
ATOM 608 C CA . LEU A 1 84 ? 3.266 17.264 9.173 1.00 87.81 84 LEU A CA 1
ATOM 609 C C . LEU A 1 84 ? 3.427 18.773 9.384 1.00 87.81 84 LEU A C 1
ATOM 611 O O . LEU A 1 84 ? 2.456 19.535 9.321 1.00 87.81 84 LEU A O 1
ATOM 615 N N . ASP A 1 85 ? 4.682 19.186 9.551 1.00 92.62 85 ASP A N 1
ATOM 616 C CA . ASP A 1 85 ? 5.095 20.593 9.598 1.00 92.62 85 ASP A CA 1
ATOM 617 C C . ASP A 1 85 ? 5.554 21.113 8.232 1.00 92.62 85 ASP A C 1
ATOM 619 O O . ASP A 1 85 ? 5.502 22.309 7.973 1.00 92.62 85 ASP A O 1
ATOM 623 N N . VAL A 1 86 ? 5.946 20.220 7.319 1.00 93.56 86 VAL A N 1
ATOM 624 C CA . VAL A 1 86 ? 6.332 20.563 5.944 1.00 9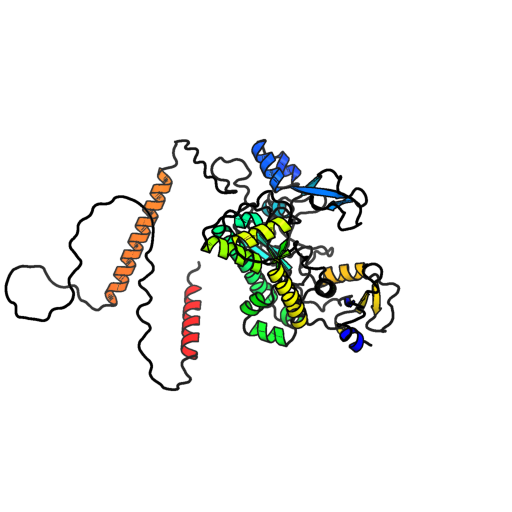3.56 86 VAL A CA 1
ATOM 625 C C . VAL A 1 86 ? 5.545 19.739 4.933 1.00 93.56 86 VAL A C 1
ATOM 627 O O . VAL A 1 86 ? 5.262 18.555 5.134 1.00 93.56 86 VAL A O 1
ATOM 630 N N . CYS A 1 87 ? 5.185 20.358 3.811 1.00 92.06 87 CYS A N 1
ATOM 631 C CA . CYS A 1 87 ? 4.491 19.678 2.731 1.00 92.06 87 CYS A CA 1
ATOM 632 C C . CYS A 1 87 ? 5.386 18.591 2.128 1.00 92.06 87 CYS A C 1
ATOM 634 O O . CYS A 1 87 ? 6.433 18.882 1.555 1.00 92.06 87 CYS A O 1
ATOM 636 N N . ASN A 1 88 ? 4.932 17.337 2.134 1.00 87.19 88 ASN A N 1
ATOM 637 C CA . ASN A 1 88 ? 5.664 16.198 1.564 1.00 87.19 88 ASN A CA 1
ATOM 638 C C . ASN A 1 88 ? 5.642 16.152 0.017 1.00 87.19 88 ASN A C 1
ATOM 640 O O . ASN A 1 88 ? 5.601 15.078 -0.586 1.00 87.19 88 ASN A O 1
ATOM 644 N N . SER A 1 89 ? 5.563 17.307 -0.639 1.00 88.56 89 SER A N 1
ATOM 645 C CA . SER A 1 89 ? 5.660 17.441 -2.095 1.00 88.56 89 SER A CA 1
ATOM 646 C C . SER A 1 89 ? 6.527 18.617 -2.493 1.00 88.56 89 SER A C 1
ATOM 648 O O . SER A 1 89 ? 7.442 18.430 -3.281 1.00 88.56 89 SER A O 1
ATOM 650 N N . CYS A 1 90 ? 6.247 19.812 -1.966 1.00 91.19 90 CYS A N 1
ATOM 651 C CA . CYS A 1 90 ? 7.021 21.015 -2.281 1.00 91.19 90 CYS A CA 1
ATOM 652 C C . CYS A 1 90 ? 7.943 21.470 -1.143 1.00 91.19 90 CYS A C 1
ATOM 654 O O . CYS A 1 90 ? 8.622 22.479 -1.295 1.00 91.19 90 CYS A O 1
ATOM 656 N N . SER A 1 91 ? 7.936 20.773 -0.003 1.00 93.56 91 SER A N 1
ATOM 657 C CA . SER A 1 91 ? 8.691 21.121 1.210 1.00 93.56 91 SER A CA 1
ATOM 658 C C . SER A 1 91 ? 8.339 22.480 1.831 1.00 93.56 91 SER A C 1
ATOM 660 O O . SER A 1 91 ? 9.037 22.927 2.734 1.00 93.56 91 SER A O 1
ATOM 662 N N . GLY A 1 92 ? 7.263 23.137 1.381 1.00 96.00 92 GLY A N 1
ATOM 663 C CA . GLY A 1 92 ? 6.777 24.381 1.980 1.00 96.00 92 GLY A CA 1
ATOM 664 C C . GLY A 1 92 ? 6.279 24.170 3.411 1.00 96.00 92 GLY A C 1
ATOM 665 O O . GLY A 1 92 ? 5.706 23.121 3.710 1.00 96.00 92 GLY A O 1
ATOM 666 N N . ASP A 1 93 ? 6.485 25.166 4.271 1.00 96.81 93 ASP A N 1
ATOM 667 C CA . ASP A 1 93 ? 6.012 25.163 5.658 1.00 96.81 93 ASP A CA 1
ATOM 668 C C . ASP A 1 93 ? 4.475 25.108 5.706 1.00 96.81 93 ASP A C 1
ATOM 670 O O . ASP A 1 93 ? 3.781 25.872 5.029 1.00 96.81 93 ASP A O 1
ATOM 674 N N . ILE A 1 94 ? 3.950 24.159 6.475 1.00 96.94 94 ILE A N 1
ATOM 675 C CA . ILE A 1 94 ? 2.522 23.962 6.731 1.00 96.94 94 ILE A CA 1
ATOM 676 C C . ILE A 1 94 ? 2.226 23.854 8.231 1.00 96.94 94 ILE A C 1
ATOM 678 O O . ILE A 1 94 ? 1.120 23.461 8.606 1.00 96.94 94 ILE A O 1
ATOM 682 N N . LYS A 1 95 ? 3.177 24.192 9.107 1.00 96.00 95 LYS A N 1
ATOM 683 C CA . LYS A 1 95 ? 3.025 24.073 10.559 1.00 96.00 95 LYS A CA 1
ATOM 684 C C . LYS A 1 95 ? 1.762 24.777 11.060 1.00 96.00 95 LYS A C 1
ATOM 686 O O . LYS A 1 95 ? 0.937 24.130 11.705 1.00 96.00 95 LYS A O 1
ATOM 691 N N . ASP A 1 96 ? 1.555 26.019 10.623 1.00 96.50 96 ASP A N 1
ATOM 692 C CA . ASP A 1 96 ? 0.420 26.875 11.005 1.00 96.50 96 ASP A CA 1
ATOM 693 C C . ASP A 1 96 ? -0.773 26.800 10.030 1.00 96.50 96 ASP A C 1
ATOM 695 O O . ASP A 1 96 ? -1.712 27.595 10.100 1.00 96.50 96 ASP A O 1
ATOM 699 N N . THR A 1 97 ? -0.759 25.855 9.083 1.00 96.75 97 THR A N 1
ATOM 700 C CA . THR A 1 97 ? -1.894 25.656 8.172 1.00 96.75 97 THR A CA 1
ATOM 701 C C . THR A 1 97 ? -3.099 25.126 8.947 1.00 96.75 97 THR A C 1
ATOM 703 O O . THR A 1 97 ? -2.998 24.119 9.650 1.00 96.75 97 THR A O 1
ATOM 706 N N . ALA A 1 98 ? -4.253 25.782 8.786 1.00 96.81 98 ALA A N 1
ATOM 707 C CA . ALA A 1 98 ? -5.495 25.373 9.432 1.00 96.81 98 ALA A CA 1
ATOM 708 C C . ALA A 1 98 ? -5.899 23.941 9.042 1.00 96.81 98 ALA A C 1
ATOM 710 O O . ALA A 1 98 ? -5.717 23.506 7.899 1.00 96.81 98 ALA A O 1
ATOM 711 N N . LYS A 1 99 ? -6.497 23.227 10.001 1.00 95.44 99 LYS A N 1
ATOM 712 C CA . LYS A 1 99 ? -7.096 21.911 9.771 1.00 95.44 99 LYS A CA 1
ATOM 713 C C . LYS A 1 99 ? -8.181 22.013 8.692 1.00 95.44 99 LYS A C 1
ATOM 715 O O . LYS A 1 99 ? -9.007 22.922 8.700 1.00 95.44 99 LYS A O 1
ATOM 720 N N . SER A 1 100 ? -8.173 21.052 7.783 1.00 95.38 100 SER A N 1
ATOM 721 C CA . SER A 1 100 ? -9.136 20.868 6.703 1.00 95.38 100 SER A CA 1
ATOM 722 C C . SER A 1 100 ? -9.520 19.389 6.610 1.00 95.38 100 SER A C 1
ATOM 724 O O . SER A 1 100 ? -9.057 18.569 7.409 1.00 95.38 100 SER A O 1
ATOM 726 N N . TYR A 1 101 ? -10.361 19.050 5.637 1.00 93.56 101 TYR A N 1
ATOM 727 C CA . TYR A 1 101 ? -10.912 17.714 5.469 1.00 93.56 101 TYR A CA 1
ATOM 728 C C . TYR A 1 101 ? -10.805 17.245 4.022 1.00 93.56 101 TYR A C 1
ATOM 730 O O . TYR A 1 101 ? -10.869 18.033 3.078 1.00 93.56 101 TYR A O 1
ATOM 738 N N . THR A 1 102 ? -10.629 15.939 3.860 1.00 94.56 102 THR A N 1
ATOM 739 C CA . THR A 1 102 ? -10.726 15.245 2.569 1.00 94.56 102 THR A CA 1
ATOM 740 C C . THR A 1 102 ? -11.513 13.961 2.752 1.00 94.56 102 THR A C 1
ATOM 742 O O . THR A 1 102 ? -11.496 13.403 3.845 1.00 94.56 102 THR A O 1
ATOM 745 N N . ASP A 1 103 ? -12.149 13.461 1.697 1.00 95.44 103 ASP A N 1
ATOM 746 C CA . ASP A 1 103 ? -12.889 12.198 1.752 1.00 95.44 103 ASP A CA 1
ATOM 747 C C . ASP A 1 103 ? -11.996 11.044 2.245 1.00 95.44 103 ASP A C 1
ATOM 749 O O . ASP A 1 103 ? -10.894 10.814 1.732 1.00 95.44 103 ASP A O 1
ATOM 753 N N . ASN A 1 104 ? -12.492 10.288 3.224 1.00 95.19 104 ASN A N 1
ATOM 754 C CA . ASN A 1 104 ? -11.986 8.975 3.593 1.00 95.19 104 ASN A CA 1
ATOM 755 C C . ASN A 1 104 ? -12.501 7.961 2.573 1.00 95.19 104 ASN A C 1
ATOM 757 O O . ASN A 1 104 ? -13.563 7.351 2.738 1.00 95.19 104 ASN A O 1
ATOM 761 N N . VAL A 1 105 ? -11.755 7.808 1.479 1.00 95.12 105 VAL A N 1
ATOM 762 C CA . VAL A 1 105 ? -12.193 7.012 0.328 1.00 95.12 105 VAL A CA 1
ATOM 763 C C . VAL A 1 105 ? -12.405 5.545 0.691 1.00 95.12 105 VAL A C 1
ATOM 765 O O . VAL A 1 105 ? -13.287 4.915 0.121 1.00 95.12 105 VAL A O 1
ATOM 768 N N . MET A 1 106 ? -11.680 5.009 1.681 1.00 95.00 106 MET A N 1
ATOM 769 C CA . MET A 1 106 ? -11.872 3.627 2.141 1.00 95.00 106 MET A CA 1
ATOM 770 C C . MET A 1 106 ? -13.233 3.436 2.803 1.00 95.00 106 MET A C 1
ATOM 772 O O . MET A 1 106 ? -13.941 2.479 2.489 1.00 95.00 106 MET A O 1
ATOM 776 N N . MET A 1 107 ? -13.641 4.381 3.650 1.00 95.06 107 MET A N 1
ATOM 777 C CA . MET A 1 107 ? -14.981 4.360 4.230 1.00 95.06 107 MET A CA 1
ATOM 778 C C . MET A 1 107 ? -16.060 4.598 3.180 1.00 95.06 107 MET A C 1
ATOM 780 O O . MET A 1 107 ? -17.098 3.939 3.208 1.00 95.06 107 MET A O 1
ATOM 784 N N . CYS A 1 108 ? -15.798 5.463 2.202 1.00 95.38 108 CYS A N 1
ATOM 785 C CA . CYS A 1 108 ? -16.711 5.660 1.083 1.00 95.38 108 CYS A CA 1
ATOM 786 C C . CYS A 1 108 ? -16.885 4.379 0.243 1.00 95.38 108 CYS A C 1
ATOM 788 O O . CYS A 1 108 ? -18.010 4.070 -0.151 1.00 95.38 108 CYS A O 1
ATOM 790 N N . PHE A 1 109 ? -15.822 3.586 0.030 1.00 94.44 109 PHE A N 1
ATOM 791 C CA . PHE A 1 109 ? -15.920 2.269 -0.617 1.00 94.44 109 PHE A CA 1
ATOM 792 C C . PHE A 1 109 ? -16.792 1.308 0.194 1.00 94.44 109 PHE A C 1
ATOM 794 O O . PHE A 1 109 ? -17.698 0.691 -0.365 1.00 94.44 109 PHE A O 1
ATOM 801 N N . MET A 1 110 ? -16.564 1.212 1.509 1.00 93.56 110 MET A N 1
ATOM 802 C CA . MET A 1 110 ? -17.339 0.343 2.408 1.00 93.56 110 MET A CA 1
ATOM 803 C C . MET A 1 110 ? -18.826 0.704 2.452 1.00 93.56 110 MET A C 1
ATOM 805 O O . MET A 1 110 ? -19.675 -0.182 2.565 1.00 93.56 110 MET A O 1
ATOM 809 N N . LEU A 1 111 ? -19.134 1.998 2.357 1.00 92.25 111 LEU A N 1
ATOM 810 C CA . LEU A 1 111 ? -20.495 2.532 2.363 1.00 92.25 111 LEU A CA 1
ATOM 811 C C . LEU A 1 111 ? -21.129 2.581 0.962 1.00 92.25 111 LEU A C 1
ATOM 813 O O . LEU A 1 111 ? -22.291 2.961 0.820 1.00 92.25 111 LEU A O 1
ATOM 817 N N . GLY A 1 112 ? -20.387 2.185 -0.078 1.00 93.31 112 GLY A N 1
ATOM 818 C CA . GLY A 1 112 ? -20.857 2.179 -1.461 1.00 93.31 112 GLY A CA 1
ATOM 819 C C . GLY A 1 112 ? -21.293 3.560 -1.959 1.00 93.31 112 GLY A C 1
ATOM 820 O O . GLY A 1 112 ? -22.268 3.640 -2.709 1.00 93.31 112 GLY A O 1
ATOM 821 N N . VAL A 1 113 ? -20.603 4.622 -1.530 1.00 95.56 113 VAL A N 1
ATOM 822 C CA . VAL A 1 113 ? -20.792 5.990 -2.035 1.00 95.56 113 VAL A CA 1
ATOM 823 C C . VAL A 1 113 ? -20.392 6.031 -3.507 1.00 95.56 113 VAL A C 1
ATOM 825 O O . VAL A 1 113 ? -19.370 5.469 -3.895 1.00 95.56 113 VAL A O 1
ATOM 828 N N . GLU A 1 114 ? -21.199 6.677 -4.343 1.00 96.38 114 GLU A N 1
ATOM 829 C CA . GLU A 1 114 ? -21.023 6.662 -5.795 1.00 96.38 114 GLU A CA 1
ATOM 830 C C . GLU A 1 114 ? -19.721 7.317 -6.259 1.00 96.38 114 GLU A C 1
ATOM 832 O O . GLU A 1 114 ? -19.030 6.774 -7.131 1.00 96.38 114 GLU A O 1
ATOM 837 N N . LYS A 1 115 ? -19.401 8.493 -5.720 1.00 96.44 115 LYS A N 1
ATOM 838 C CA . LYS A 1 115 ? -18.330 9.346 -6.238 1.00 96.44 115 LYS A CA 1
ATOM 839 C C . LYS A 1 115 ? -17.814 10.323 -5.192 1.00 96.44 115 LYS A C 1
ATOM 841 O O . LYS A 1 115 ? -18.500 10.661 -4.237 1.00 96.44 115 LYS A O 1
ATOM 846 N N . THR A 1 116 ? -16.611 10.824 -5.429 1.00 94.62 116 THR A N 1
ATOM 847 C CA . THR A 1 116 ? -16.147 12.081 -4.834 1.00 94.62 116 THR A CA 1
ATOM 848 C C . THR A 1 116 ? -16.645 13.253 -5.684 1.00 94.62 116 THR A C 1
ATOM 850 O O . THR A 1 116 ? -17.239 13.066 -6.751 1.00 94.62 116 THR A O 1
ATOM 853 N N . SER A 1 117 ? -16.317 14.482 -5.289 1.00 91.19 117 SER A N 1
ATOM 854 C CA . SER A 1 117 ? -16.501 15.660 -6.153 1.00 91.19 117 SER A CA 1
ATOM 855 C C . SER A 1 117 ? -15.696 15.607 -7.465 1.00 91.19 117 SER A C 1
ATOM 857 O O . SER A 1 117 ? -15.961 16.394 -8.372 1.00 91.19 117 SER A O 1
ATOM 859 N N . LYS A 1 118 ? -14.713 14.699 -7.589 1.00 91.62 118 LYS A N 1
ATOM 860 C CA . LYS A 1 118 ? -13.756 14.658 -8.709 1.00 91.62 118 LYS A CA 1
ATOM 861 C C . LYS A 1 118 ? -13.859 13.412 -9.587 1.00 91.62 118 LYS A C 1
ATOM 863 O O . LYS A 1 118 ? -13.535 13.491 -10.768 1.00 91.62 118 LYS A O 1
ATOM 868 N N . TYR A 1 119 ? -14.235 12.263 -9.031 1.00 92.38 119 TYR A N 1
ATOM 869 C CA . TYR A 1 119 ? -14.195 10.980 -9.742 1.00 92.38 119 TYR A CA 1
ATOM 870 C C . TYR A 1 119 ? -15.108 9.922 -9.098 1.00 92.38 119 TYR A C 1
ATOM 872 O O . TYR A 1 119 ? -15.383 10.007 -7.897 1.00 92.38 119 TYR A O 1
ATOM 880 N N . PRO A 1 120 ? -15.568 8.913 -9.867 1.00 94.56 120 PRO A N 1
ATOM 881 C CA . PRO A 1 120 ? -16.338 7.787 -9.336 1.00 94.56 120 PRO A CA 1
ATOM 882 C C . PRO A 1 120 ? -15.511 6.927 -8.371 1.00 94.56 120 PRO A C 1
ATOM 884 O O . PRO A 1 120 ? -14.314 6.733 -8.568 1.00 94.56 120 PRO A O 1
ATOM 887 N N . LEU A 1 121 ? -16.162 6.372 -7.349 1.00 94.94 121 LEU A N 1
ATOM 888 C CA . LEU A 1 121 ? -15.545 5.556 -6.295 1.00 94.94 121 LEU A CA 1
ATOM 889 C C . LEU A 1 121 ? -15.636 4.048 -6.584 1.00 94.94 121 LEU A C 1
ATOM 891 O O . LEU A 1 121 ? -15.940 3.238 -5.711 1.00 94.94 121 LEU A O 1
ATOM 895 N N . THR A 1 122 ? -15.366 3.658 -7.827 1.00 94.81 122 THR A N 1
ATOM 896 C CA . THR A 1 122 ? -15.251 2.246 -8.215 1.00 94.81 122 THR A CA 1
ATOM 897 C C . THR A 1 122 ? -13.850 1.715 -7.933 1.00 94.81 122 THR A C 1
ATOM 899 O O . THR A 1 122 ? -12.870 2.412 -8.197 1.00 94.81 122 THR A O 1
ATOM 902 N N . ILE A 1 123 ? -13.739 0.463 -7.486 1.00 94.62 123 ILE A N 1
ATOM 903 C CA . ILE A 1 123 ? -12.457 -0.189 -7.174 1.00 94.62 123 ILE A CA 1
ATOM 904 C C . ILE A 1 123 ? -12.351 -1.598 -7.778 1.00 94.62 123 ILE A C 1
ATOM 906 O O . ILE A 1 123 ? -13.365 -2.286 -7.919 1.00 94.62 123 ILE A O 1
ATOM 910 N N . PRO A 1 124 ? -11.138 -2.056 -8.136 1.00 95.75 124 PRO A N 1
ATOM 911 C CA . PRO A 1 124 ? -10.892 -3.427 -8.585 1.00 95.75 124 PRO A CA 1
ATOM 912 C C . PRO A 1 124 ? -10.929 -4.402 -7.402 1.00 95.75 124 PRO A C 1
ATOM 914 O O . PRO A 1 124 ? -9.904 -4.706 -6.788 1.00 95.75 124 PRO A O 1
ATOM 917 N N . ILE A 1 125 ? -12.129 -4.865 -7.051 1.00 96.00 125 ILE A N 1
ATOM 918 C CA . ILE A 1 125 ? -12.332 -5.810 -5.948 1.00 96.00 125 ILE A CA 1
ATOM 919 C C . ILE A 1 125 ? -11.795 -7.187 -6.347 1.00 96.00 125 ILE A C 1
ATOM 921 O O . ILE A 1 125 ? -12.170 -7.738 -7.377 1.00 96.00 125 ILE A O 1
ATOM 925 N N . ARG A 1 126 ? -10.927 -7.746 -5.502 1.00 96.50 126 ARG A N 1
ATOM 926 C CA . ARG A 1 126 ? -10.311 -9.069 -5.668 1.00 96.50 126 ARG A CA 1
ATOM 927 C C . ARG A 1 126 ? -11.021 -10.145 -4.862 1.00 96.50 126 ARG A C 1
ATOM 929 O O . ARG A 1 126 ? -11.129 -11.275 -5.324 1.00 96.50 126 ARG A O 1
ATOM 936 N N . ALA A 1 127 ? -11.487 -9.786 -3.669 1.00 95.94 127 ALA A N 1
ATOM 937 C CA . ALA A 1 127 ? -12.323 -10.615 -2.814 1.00 95.94 127 ALA A CA 1
ATOM 938 C C . ALA A 1 127 ? -13.113 -9.719 -1.853 1.00 95.94 127 ALA A C 1
ATOM 940 O O . ALA A 1 127 ? -12.641 -8.658 -1.445 1.00 95.94 127 ALA A O 1
ATOM 941 N N . GLN A 1 128 ? -14.311 -10.144 -1.471 1.00 95.38 128 GLN A N 1
ATOM 942 C CA . GLN A 1 128 ? -15.138 -9.429 -0.504 1.00 95.38 128 GLN A CA 1
ATOM 943 C C . GLN A 1 128 ? -16.024 -10.407 0.267 1.00 95.38 128 GLN A C 1
ATOM 945 O O . GLN A 1 128 ? -16.484 -11.404 -0.287 1.00 95.38 128 GLN A O 1
ATOM 950 N N . SER A 1 129 ? -16.287 -10.107 1.532 1.00 94.12 129 SER A N 1
ATOM 951 C CA . SER A 1 129 ? -17.293 -10.774 2.365 1.00 94.12 129 SER A CA 1
ATOM 952 C C . SER A 1 129 ? -17.940 -9.732 3.278 1.00 94.12 129 SER A C 1
ATOM 954 O O . SER A 1 129 ? -17.645 -8.556 3.131 1.00 94.12 129 SER A O 1
ATOM 956 N N . SER A 1 130 ? -18.805 -10.116 4.221 1.00 92.62 130 SER A N 1
ATOM 957 C CA . SER A 1 130 ? -19.311 -9.160 5.216 1.00 92.62 130 SER A CA 1
ATOM 958 C C . SER A 1 130 ? -18.227 -8.621 6.151 1.00 92.62 130 SER A C 1
ATOM 960 O O . SER A 1 130 ? -18.411 -7.530 6.688 1.00 92.62 130 SER A O 1
ATOM 962 N N . SER A 1 131 ? -17.113 -9.347 6.320 1.00 94.94 131 SER A N 1
ATOM 963 C CA . SER A 1 131 ? -16.052 -9.037 7.285 1.00 94.94 131 SER A CA 1
ATOM 964 C C . SER A 1 131 ? -14.798 -8.409 6.676 1.00 94.94 131 SER A C 1
ATOM 966 O O . SER A 1 131 ? -13.991 -7.836 7.412 1.00 94.94 131 SER A O 1
ATOM 968 N N . PHE A 1 132 ? -14.630 -8.451 5.350 1.00 96.56 132 PHE A N 1
ATOM 969 C CA . PHE A 1 132 ? -13.491 -7.825 4.685 1.00 96.56 132 PHE A CA 1
ATOM 970 C C . PHE A 1 132 ? -13.783 -7.340 3.262 1.00 96.56 132 PHE A C 1
ATOM 972 O O . PHE A 1 132 ? -14.661 -7.845 2.557 1.00 96.56 132 PHE A O 1
ATOM 979 N N . LEU A 1 133 ? -12.918 -6.441 2.795 1.00 96.44 133 LEU A N 1
ATOM 980 C CA . LEU A 1 133 ? -12.803 -6.031 1.401 1.00 96.44 133 LEU A CA 1
ATOM 981 C C . LEU A 1 133 ? -11.326 -6.046 0.980 1.00 96.44 133 LEU A C 1
ATOM 983 O O . LEU A 1 133 ? -10.503 -5.347 1.567 1.00 96.44 133 LEU A O 1
ATOM 987 N N . CYS A 1 134 ? -10.999 -6.841 -0.041 1.00 97.81 134 CYS A N 1
ATOM 988 C CA . CYS A 1 134 ? -9.678 -6.929 -0.659 1.00 97.81 134 CYS A CA 1
ATOM 989 C C . CYS A 1 134 ? -9.718 -6.392 -2.095 1.00 97.81 134 CYS A C 1
ATOM 991 O O . CYS A 1 134 ? -10.578 -6.787 -2.886 1.00 97.81 134 CYS A O 1
ATOM 993 N N . TYR A 1 135 ? -8.790 -5.505 -2.444 1.00 97.56 135 TYR A N 1
ATOM 994 C CA . TYR A 1 135 ? -8.739 -4.832 -3.744 1.00 97.56 135 TYR A CA 1
ATOM 995 C C . TYR A 1 135 ? -7.300 -4.482 -4.141 1.00 97.56 135 TYR A C 1
ATOM 997 O O . TYR A 1 135 ? -6.411 -4.454 -3.288 1.00 97.56 135 TYR A O 1
ATOM 1005 N N . ASP A 1 136 ? -7.060 -4.209 -5.427 1.00 97.94 136 ASP A N 1
ATOM 1006 C CA . ASP A 1 136 ? -5.744 -3.718 -5.866 1.00 97.94 136 ASP A CA 1
ATOM 1007 C C . ASP A 1 136 ? -5.500 -2.285 -5.374 1.00 97.94 136 ASP A C 1
ATOM 1009 O O . ASP A 1 136 ? -6.380 -1.426 -5.445 1.00 97.94 136 ASP A O 1
ATOM 1013 N N . ASP A 1 137 ? -4.278 -1.988 -4.945 1.00 97.12 137 ASP A N 1
ATOM 1014 C CA . ASP A 1 137 ? -3.894 -0.644 -4.518 1.00 97.12 137 ASP A CA 1
ATOM 1015 C C . ASP A 1 137 ? -3.673 0.306 -5.721 1.00 97.12 137 ASP A C 1
ATOM 1017 O O . ASP A 1 137 ? -2.984 -0.023 -6.689 1.00 97.12 137 ASP A O 1
ATOM 1021 N N . LEU A 1 138 ? -4.239 1.519 -5.663 1.00 93.06 138 LEU A N 1
ATOM 1022 C CA . LEU A 1 138 ? -4.112 2.552 -6.713 1.00 93.06 138 LEU A CA 1
ATOM 1023 C C . LEU A 1 138 ? -2.673 3.092 -6.848 1.00 93.06 138 LEU A C 1
ATOM 1025 O O . LEU A 1 138 ? -2.245 3.602 -7.891 1.00 93.06 138 LEU A O 1
ATOM 1029 N N . LEU A 1 139 ? -1.903 3.006 -5.772 1.00 94.19 139 LEU A N 1
ATOM 1030 C CA . LEU A 1 139 ? -0.496 3.362 -5.671 1.00 94.19 139 LEU A CA 1
ATOM 1031 C C . LEU A 1 139 ? 0.393 2.106 -5.684 1.00 94.19 139 LEU A C 1
ATOM 1033 O O . LEU A 1 139 ? 1.466 2.111 -5.079 1.00 94.19 139 LEU A O 1
ATOM 1037 N N . ALA A 1 140 ? -0.042 1.061 -6.409 1.00 96.94 140 ALA A N 1
ATOM 1038 C CA . ALA A 1 140 ? 0.681 -0.188 -6.627 1.00 96.94 140 ALA A CA 1
ATOM 1039 C C . ALA A 1 140 ? 2.194 0.038 -6.772 1.00 96.94 140 ALA A C 1
ATOM 1041 O O . ALA A 1 140 ? 2.618 0.844 -7.599 1.00 96.94 140 ALA A O 1
ATOM 1042 N N . SER A 1 141 ? 2.993 -0.670 -5.968 1.00 97.88 141 SER A N 1
ATOM 1043 C CA . SER A 1 141 ? 4.465 -0.642 -6.007 1.00 97.88 141 SER A CA 1
ATOM 1044 C C . SER A 1 141 ? 5.057 -1.927 -6.597 1.00 97.88 141 SER A C 1
ATOM 1046 O O . SER A 1 141 ? 6.215 -1.957 -7.021 1.00 97.88 141 SER A O 1
ATOM 1048 N N . SER A 1 142 ? 4.242 -2.978 -6.687 1.00 98.25 142 SER A N 1
ATOM 1049 C CA . SER A 1 142 ? 4.510 -4.218 -7.406 1.00 98.25 142 SER A CA 1
ATOM 1050 C C . SER A 1 142 ? 3.300 -4.604 -8.267 1.00 98.25 142 SER A C 1
ATOM 1052 O O . SER A 1 142 ? 2.208 -4.058 -8.080 1.00 98.25 142 SER A O 1
ATOM 1054 N N . PRO A 1 143 ? 3.455 -5.565 -9.193 1.00 98.00 143 PRO A N 1
ATOM 1055 C CA . PRO A 1 143 ? 2.326 -6.114 -9.941 1.00 98.00 143 PRO A CA 1
ATOM 1056 C C . PRO A 1 143 ? 1.243 -6.760 -9.057 1.00 98.00 143 PRO A C 1
ATOM 1058 O O . PRO A 1 143 ? 0.094 -6.831 -9.480 1.00 98.00 143 PRO A O 1
ATOM 1061 N N . CYS A 1 144 ? 1.576 -7.207 -7.842 1.00 98.50 144 CYS A N 1
ATOM 1062 C CA . CYS A 1 144 ? 0.630 -7.738 -6.857 1.00 98.50 144 CYS A CA 1
ATOM 1063 C C . CYS A 1 144 ? 0.720 -6.902 -5.568 1.00 98.50 144 CYS A C 1
ATOM 1065 O O . CYS A 1 144 ? 1.397 -7.286 -4.610 1.00 98.50 144 CYS A O 1
ATOM 1067 N N . HIS A 1 145 ? 0.050 -5.746 -5.574 1.00 98.56 145 HIS A N 1
ATOM 1068 C CA . HIS A 1 145 ? -0.132 -4.878 -4.411 1.00 98.56 145 HIS A CA 1
ATOM 1069 C C . HIS A 1 145 ? -1.622 -4.828 -4.060 1.00 98.56 145 HIS A C 1
ATOM 1071 O O . HIS A 1 145 ? -2.419 -4.231 -4.783 1.00 98.56 145 HIS A O 1
ATOM 1077 N N . LEU A 1 146 ? -1.976 -5.477 -2.958 1.00 98.62 146 LEU A N 1
ATOM 1078 C CA . LEU A 1 146 ? -3.334 -5.590 -2.448 1.00 98.62 146 LEU A CA 1
ATOM 1079 C C . LEU A 1 146 ? -3.492 -4.730 -1.196 1.00 98.62 146 LEU A C 1
ATOM 1081 O O . LEU A 1 146 ? -2.583 -4.662 -0.370 1.00 98.62 146 LEU A O 1
ATOM 1085 N N . ASN A 1 147 ? -4.676 -4.157 -1.022 1.00 98.50 147 ASN A N 1
ATOM 1086 C CA . ASN A 1 147 ? -5.147 -3.672 0.267 1.00 98.50 147 ASN A CA 1
ATOM 1087 C C . ASN A 1 147 ? -6.254 -4.580 0.778 1.00 98.50 147 ASN A C 1
ATOM 1089 O O . ASN A 1 147 ? -7.123 -4.987 0.004 1.00 98.50 147 ASN A O 1
ATOM 1093 N N . VAL A 1 148 ? -6.251 -4.852 2.082 1.00 98.50 148 VAL A N 1
ATOM 1094 C CA . VAL A 1 148 ? -7.357 -5.537 2.759 1.00 98.50 148 VAL A CA 1
ATOM 1095 C C . VAL A 1 148 ? -7.827 -4.709 3.942 1.00 98.50 148 VAL A C 1
ATOM 1097 O O . VAL A 1 148 ? -7.029 -4.389 4.824 1.00 98.50 148 VAL A O 1
ATOM 1100 N N . ILE A 1 149 ? -9.117 -4.379 3.964 1.00 97.31 149 ILE A N 1
ATOM 1101 C CA . ILE A 1 149 ? -9.764 -3.656 5.063 1.00 97.31 149 ILE A CA 1
ATOM 1102 C C . ILE A 1 149 ? -10.774 -4.556 5.776 1.00 97.31 149 ILE A C 1
ATOM 1104 O O . ILE A 1 149 ? -11.474 -5.317 5.101 1.00 97.31 149 ILE A O 1
ATOM 1108 N N . PRO A 1 150 ? -10.891 -4.470 7.112 1.00 96.88 150 PRO A N 1
ATOM 1109 C CA . PRO A 1 150 ? -12.017 -5.054 7.820 1.00 96.88 150 PRO A CA 1
ATOM 1110 C C . PRO A 1 150 ? -13.259 -4.202 7.551 1.00 96.88 150 PRO A C 1
ATOM 1112 O O . PRO A 1 150 ? -13.175 -2.973 7.525 1.00 96.88 150 PRO A O 1
ATOM 1115 N N . THR A 1 151 ? -14.408 -4.842 7.348 1.00 94.75 151 THR A N 1
ATOM 1116 C CA . THR A 1 151 ? -15.655 -4.136 6.996 1.00 94.75 151 THR A CA 1
ATOM 1117 C C . THR A 1 151 ? -16.686 -4.096 8.119 1.00 94.75 151 THR A C 1
ATOM 1119 O O . THR A 1 151 ? -17.633 -3.317 8.046 1.00 94.75 151 THR A O 1
ATOM 1122 N N . GLU A 1 152 ? -16.486 -4.888 9.171 1.00 91.81 152 GLU A N 1
ATOM 1123 C CA . GLU A 1 152 ? -17.346 -4.926 10.365 1.00 91.81 152 GLU A CA 1
ATOM 1124 C C . GLU A 1 152 ? -16.977 -3.854 11.398 1.00 91.81 152 GLU A C 1
ATOM 1126 O O . GLU A 1 152 ? -17.780 -3.526 12.270 1.00 91.81 152 GLU A O 1
ATOM 1131 N N . HIS A 1 153 ? -15.778 -3.276 11.286 1.00 90.31 153 HIS A N 1
ATOM 1132 C CA . HIS A 1 153 ? -15.239 -2.336 12.261 1.00 90.31 153 HIS A CA 1
ATOM 1133 C C . HIS A 1 153 ? -14.708 -1.075 11.583 1.00 90.31 153 HIS A C 1
ATOM 1135 O O . HIS A 1 153 ? -13.975 -1.145 10.595 1.00 90.31 153 HIS A O 1
ATOM 1141 N N . TYR A 1 154 ? -15.019 0.077 12.177 1.00 92.88 154 TYR A N 1
ATOM 1142 C CA . TYR A 1 154 ? -14.283 1.309 11.921 1.00 92.88 154 TYR A CA 1
ATOM 1143 C C . TYR A 1 154 ? -13.070 1.363 12.846 1.00 92.88 154 TYR A C 1
ATOM 1145 O O . TYR A 1 154 ? -13.228 1.457 14.064 1.00 92.88 154 TYR A O 1
ATOM 1153 N N . LEU A 1 155 ? -11.875 1.273 12.271 1.00 94.31 155 LEU A N 1
ATOM 1154 C CA . LEU A 1 155 ? -10.611 1.281 13.003 1.00 94.31 155 LEU A CA 1
ATOM 1155 C C . LEU A 1 155 ? -9.693 2.293 12.315 1.00 94.31 155 LEU A C 1
ATOM 1157 O O . LEU A 1 155 ? -9.091 1.939 11.307 1.00 94.31 155 LEU A O 1
ATOM 1161 N N . PRO A 1 156 ? -9.578 3.537 12.811 1.00 93.62 156 PRO A N 1
ATOM 1162 C CA . PRO A 1 156 ? -8.816 4.586 12.137 1.00 93.62 156 PRO A CA 1
ATOM 1163 C C . PRO A 1 156 ? -7.384 4.197 11.768 1.00 93.62 156 PRO A C 1
ATOM 1165 O O . PRO A 1 156 ? -6.916 4.553 10.692 1.00 93.62 156 PRO A O 1
ATOM 1168 N N . ASP A 1 157 ? -6.698 3.450 12.639 1.00 95.19 157 ASP A N 1
ATOM 1169 C CA . ASP A 1 157 ? -5.342 2.948 12.426 1.00 95.19 157 ASP A CA 1
ATOM 1170 C C . ASP A 1 157 ? -5.052 1.700 13.281 1.00 95.19 157 ASP A C 1
ATOM 1172 O O . ASP A 1 157 ? -5.903 1.223 14.033 1.00 95.19 157 ASP A O 1
ATOM 1176 N N . TRP A 1 158 ? -3.839 1.152 13.164 1.00 96.50 158 TRP A N 1
ATOM 1177 C CA . TRP A 1 158 ? -3.454 -0.107 13.808 1.00 96.50 158 TRP A CA 1
ATOM 1178 C C . TRP A 1 158 ? -3.392 -0.050 15.342 1.00 96.50 158 TRP A C 1
ATOM 1180 O O . TRP A 1 158 ? -3.499 -1.101 15.972 1.00 96.50 158 TRP A O 1
ATOM 1190 N N . ARG A 1 159 ? -3.271 1.130 15.970 1.00 96.00 159 ARG A N 1
ATOM 1191 C CA . ARG A 1 159 ? -3.231 1.239 17.441 1.00 96.00 159 ARG A CA 1
ATOM 1192 C C . ARG A 1 159 ? -4.544 0.793 18.069 1.00 96.00 159 ARG A C 1
ATOM 1194 O O . ARG A 1 159 ? -4.546 0.267 19.176 1.00 96.00 159 ARG A O 1
ATOM 1201 N N . TRP A 1 160 ? -5.653 0.931 17.344 1.00 95.88 160 TRP A N 1
ATOM 1202 C CA . TRP A 1 160 ? -6.962 0.466 17.799 1.00 95.88 160 TRP A CA 1
ATOM 1203 C C . TRP A 1 160 ? -6.995 -1.047 18.046 1.00 95.88 160 TRP A C 1
ATOM 1205 O O . TRP A 1 160 ? -7.725 -1.497 18.929 1.00 95.88 160 TRP A O 1
ATOM 1215 N N . LEU A 1 161 ? -6.149 -1.825 17.358 1.00 96.62 161 LEU A N 1
ATOM 1216 C CA . LEU A 1 161 ? -5.999 -3.265 17.597 1.00 96.62 161 LEU A CA 1
ATOM 1217 C C . LEU A 1 161 ? -5.443 -3.569 19.003 1.00 96.62 161 LEU A C 1
ATOM 1219 O O . LEU A 1 161 ? -5.728 -4.627 19.557 1.00 96.62 161 LEU A O 1
ATOM 1223 N N . LEU A 1 162 ? -4.675 -2.645 19.596 1.00 96.25 162 LEU A N 1
ATOM 1224 C CA . LEU A 1 162 ? -4.025 -2.813 20.904 1.00 96.25 162 LEU A CA 1
ATOM 1225 C C . LEU A 1 162 ? -4.988 -2.651 22.088 1.00 96.25 162 LEU A C 1
ATOM 1227 O O . LEU A 1 162 ? -4.706 -3.129 23.188 1.00 96.25 162 LEU A O 1
ATOM 1231 N N . THR A 1 163 ? -6.138 -2.009 21.867 1.00 95.44 163 THR A N 1
ATOM 1232 C CA . THR A 1 163 ? -7.159 -1.824 22.911 1.00 95.44 163 THR A CA 1
ATOM 1233 C C . THR A 1 163 ? -7.862 -3.130 23.269 1.00 95.44 163 THR A C 1
ATOM 1235 O O . THR A 1 163 ? -8.324 -3.314 24.394 1.00 95.44 163 THR A O 1
ATOM 1238 N N . ARG A 1 164 ? -7.924 -4.065 22.312 1.00 95.81 164 ARG A N 1
ATOM 1239 C CA . ARG A 1 164 ? -8.516 -5.400 22.459 1.00 95.81 164 ARG A CA 1
ATOM 1240 C C . ARG A 1 164 ? -7.591 -6.434 21.809 1.00 95.81 164 ARG A C 1
ATOM 1242 O O . ARG A 1 164 ? -7.946 -6.983 20.769 1.00 95.81 164 ARG A O 1
ATOM 1249 N N . PRO A 1 165 ? -6.415 -6.732 22.397 1.00 97.31 165 PRO A N 1
ATOM 1250 C CA . PRO A 1 165 ? -5.331 -7.429 21.702 1.00 97.31 165 PRO A CA 1
ATOM 1251 C C . PRO A 1 165 ? -5.691 -8.783 21.090 1.00 97.31 165 PRO A C 1
ATOM 1253 O O . PRO A 1 165 ? -5.152 -9.139 20.047 1.00 97.31 165 PRO A O 1
ATOM 1256 N N . ARG A 1 166 ? -6.609 -9.546 21.701 1.00 98.12 166 ARG A N 1
ATOM 1257 C CA . ARG A 1 166 ? -7.073 -10.815 21.121 1.00 98.12 166 ARG A CA 1
ATOM 1258 C C . ARG A 1 166 ? -7.873 -10.597 19.841 1.00 98.12 166 ARG A C 1
ATOM 1260 O O . ARG A 1 166 ? -7.505 -11.145 18.814 1.00 98.12 166 ARG A O 1
ATOM 1267 N N . GLU A 1 167 ? -8.903 -9.761 19.894 1.00 97.38 167 GLU A N 1
ATOM 1268 C CA . GLU A 1 167 ? -9.709 -9.424 18.717 1.00 97.38 167 GLU A CA 1
ATOM 1269 C C . GLU A 1 167 ? -8.866 -8.711 17.654 1.00 97.38 167 GLU A C 1
ATOM 1271 O O . GLU A 1 167 ? -8.978 -9.006 16.469 1.00 97.38 167 GLU A O 1
ATOM 1276 N N . GLY A 1 168 ? -7.960 -7.826 18.076 1.00 97.50 168 GLY A N 1
ATOM 1277 C CA . GLY A 1 168 ? -7.007 -7.169 17.189 1.00 97.50 168 GLY A CA 1
ATOM 1278 C C . GLY A 1 168 ? -6.093 -8.160 16.465 1.00 97.50 168 GLY A C 1
ATOM 1279 O O . GLY A 1 168 ? -5.854 -8.003 15.266 1.00 97.50 168 GLY A O 1
ATOM 1280 N N . LEU A 1 169 ? -5.619 -9.199 17.164 1.00 98.38 169 LEU A N 1
ATOM 1281 C CA . LEU A 1 169 ? -4.842 -10.285 16.566 1.00 98.38 169 LEU A CA 1
ATOM 1282 C C . LEU A 1 169 ? -5.679 -11.071 15.554 1.00 98.38 169 LEU A C 1
ATOM 1284 O O . LEU A 1 169 ? -5.220 -11.265 14.431 1.00 98.38 169 LEU A O 1
ATOM 1288 N N . ASP A 1 170 ? -6.905 -11.452 15.916 1.00 98.19 170 ASP A N 1
ATOM 1289 C CA . ASP A 1 170 ? -7.806 -12.221 15.050 1.00 98.19 170 ASP A CA 1
ATOM 1290 C C . ASP A 1 170 ? -8.150 -11.450 13.762 1.00 98.19 170 ASP A C 1
ATOM 1292 O O . ASP A 1 170 ? -8.079 -12.002 12.659 1.00 98.19 170 ASP A O 1
ATOM 1296 N N . ILE A 1 171 ? -8.455 -10.149 13.877 1.00 97.94 171 ILE A N 1
ATOM 1297 C CA . ILE A 1 171 ? -8.685 -9.260 12.729 1.00 97.94 171 ILE A CA 1
ATOM 1298 C C . ILE A 1 171 ? -7.442 -9.238 11.840 1.00 97.94 171 ILE A C 1
ATOM 1300 O O . ILE A 1 171 ? -7.532 -9.504 10.643 1.00 97.94 171 ILE A O 1
ATOM 1304 N N . MET A 1 172 ? -6.273 -8.948 12.410 1.00 98.00 172 MET A N 1
ATOM 1305 C CA . MET A 1 172 ? -5.033 -8.803 11.652 1.00 98.00 172 MET A CA 1
ATOM 1306 C C . MET A 1 172 ? -4.625 -10.108 10.942 1.00 98.00 172 MET A C 1
ATOM 1308 O O . MET A 1 172 ? -4.246 -10.065 9.768 1.00 98.00 172 MET A O 1
ATOM 1312 N N . GLU A 1 173 ? -4.732 -11.264 11.604 1.00 98.44 173 GLU A N 1
ATOM 1313 C CA . GLU A 1 173 ? -4.460 -12.570 10.986 1.00 98.44 173 GLU A CA 1
ATOM 1314 C C . GLU A 1 173 ? -5.479 -12.895 9.880 1.00 98.44 173 GLU A C 1
ATOM 1316 O O . GLU A 1 173 ? -5.099 -13.415 8.827 1.00 98.44 173 GLU A O 1
ATOM 1321 N N . SER A 1 174 ? -6.751 -12.518 10.055 1.00 98.44 174 SER A N 1
ATOM 1322 C CA . SER A 1 174 ? -7.778 -12.669 9.019 1.00 98.44 174 SER A CA 1
ATOM 1323 C C . SER A 1 174 ? -7.479 -11.818 7.778 1.00 98.44 174 SER A C 1
ATOM 1325 O O . SER A 1 174 ? -7.519 -12.340 6.662 1.00 98.44 174 SER A O 1
ATOM 1327 N N . LEU A 1 175 ? -7.101 -10.543 7.950 1.00 98.62 175 LEU A N 1
ATOM 1328 C CA . LEU A 1 175 ? -6.720 -9.659 6.837 1.00 98.62 175 LEU A CA 1
ATOM 1329 C C . LEU A 1 175 ? -5.527 -10.223 6.053 1.00 98.62 175 LEU A C 1
ATOM 1331 O O . LEU A 1 175 ? -5.541 -10.227 4.821 1.00 98.62 175 LEU A O 1
ATOM 1335 N N . TYR A 1 176 ? -4.510 -10.727 6.760 1.00 98.75 176 TYR A N 1
ATOM 1336 C CA . TYR A 1 176 ? -3.337 -11.336 6.132 1.00 98.75 176 TYR A CA 1
ATOM 1337 C C . TYR A 1 176 ? -3.694 -12.606 5.362 1.00 98.75 176 TYR A C 1
ATOM 1339 O O . TYR A 1 176 ? -3.274 -12.763 4.215 1.00 98.75 176 TYR A O 1
ATOM 1347 N N . ARG A 1 177 ? -4.508 -13.488 5.957 1.00 98.69 177 ARG A N 1
ATOM 1348 C CA . ARG A 1 177 ? -4.990 -14.706 5.297 1.00 98.69 177 ARG A CA 1
ATOM 1349 C C . ARG A 1 177 ? -5.737 -14.382 4.005 1.00 98.69 177 ARG A C 1
ATOM 1351 O O . ARG A 1 177 ? -5.416 -14.965 2.980 1.00 98.69 177 ARG A O 1
ATOM 1358 N N . VAL A 1 178 ? -6.649 -13.409 4.020 1.00 98.62 178 VAL A N 1
ATOM 1359 C CA . VAL A 1 178 ? -7.374 -12.978 2.811 1.00 98.62 178 VAL A CA 1
ATOM 1360 C C . VAL A 1 178 ? -6.411 -12.495 1.724 1.00 98.62 178 VAL A C 1
ATOM 1362 O O . VAL A 1 178 ? -6.528 -12.912 0.572 1.00 98.62 178 VAL A O 1
ATOM 1365 N N . ALA A 1 179 ? -5.442 -11.642 2.072 1.00 98.69 179 ALA A N 1
ATOM 1366 C CA . ALA A 1 179 ? -4.457 -11.146 1.109 1.00 98.69 179 ALA A CA 1
ATOM 1367 C C . ALA A 1 179 ? -3.629 -12.290 0.501 1.00 98.69 179 ALA A C 1
ATOM 1369 O O . ALA A 1 179 ? -3.432 -12.347 -0.715 1.00 98.69 179 ALA A O 1
ATOM 1370 N N . LYS A 1 180 ? -3.183 -13.222 1.352 1.00 98.56 180 LYS A N 1
ATOM 1371 C CA . LYS A 1 180 ? -2.451 -14.425 0.955 1.00 98.56 180 LYS A CA 1
ATOM 1372 C C . LYS A 1 180 ? -3.284 -15.302 0.027 1.00 98.56 180 LYS A C 1
ATOM 1374 O O . LYS A 1 180 ? -2.791 -15.669 -1.034 1.00 98.56 180 LYS A O 1
ATOM 1379 N N . ASP A 1 181 ? -4.535 -15.584 0.372 1.00 98.38 181 ASP A N 1
ATOM 1380 C CA . ASP A 1 181 ? -5.427 -16.427 -0.426 1.00 98.38 181 ASP A CA 1
ATOM 1381 C C . ASP A 1 181 ? -5.679 -15.820 -1.813 1.00 98.38 181 ASP A C 1
ATOM 1383 O O . ASP A 1 181 ? -5.623 -16.529 -2.820 1.00 98.38 181 ASP A O 1
ATOM 1387 N N . VAL A 1 182 ? -5.874 -14.498 -1.903 1.00 98.25 182 VAL A N 1
ATOM 1388 C CA . VAL A 1 182 ? -5.993 -13.782 -3.186 1.00 98.25 182 VAL A CA 1
ATOM 1389 C C . VAL A 1 182 ? -4.694 -13.865 -3.990 1.00 98.25 182 VAL A C 1
ATOM 1391 O O . VAL A 1 182 ? -4.721 -14.214 -5.172 1.00 98.25 182 VAL A O 1
ATOM 1394 N N . ALA A 1 183 ? -3.545 -13.588 -3.366 1.00 98.44 183 ALA A N 1
ATOM 1395 C CA . ALA A 1 183 ? -2.247 -13.678 -4.030 1.00 98.44 183 ALA A CA 1
ATOM 1396 C C . ALA A 1 183 ? -1.974 -15.100 -4.554 1.00 98.44 183 ALA A C 1
ATOM 1398 O O . ALA A 1 183 ? -1.535 -15.265 -5.692 1.00 98.44 183 ALA A O 1
ATOM 1399 N N . MET A 1 184 ? -2.294 -16.131 -3.766 1.00 98.12 184 MET A N 1
ATOM 1400 C CA . MET A 1 184 ? -2.169 -17.536 -4.160 1.00 98.12 184 MET A CA 1
ATOM 1401 C C . MET A 1 184 ? -3.085 -17.884 -5.331 1.00 98.12 184 MET A C 1
ATOM 1403 O O . MET A 1 184 ? -2.624 -18.378 -6.360 1.00 98.12 184 MET A O 1
ATOM 1407 N N . SER A 1 185 ? -4.383 -17.637 -5.168 1.00 97.69 185 SER A N 1
ATOM 1408 C CA . SER A 1 185 ? -5.418 -18.126 -6.081 1.00 97.69 185 SER A CA 1
ATOM 1409 C C . SER A 1 185 ? -5.489 -17.366 -7.402 1.00 97.69 185 SER A C 1
ATOM 1411 O O . SER A 1 185 ? -5.876 -17.970 -8.402 1.00 97.69 185 SER A O 1
ATOM 1413 N N . GLN A 1 186 ? -5.101 -16.085 -7.442 1.00 97.50 186 GLN A N 1
ATOM 1414 C CA . GLN A 1 186 ? -5.230 -15.249 -8.644 1.00 97.50 186 GLN A CA 1
ATOM 1415 C C . GLN A 1 186 ? -3.894 -14.925 -9.320 1.00 97.50 186 GLN A C 1
ATOM 1417 O O . GLN A 1 186 ? -3.837 -14.857 -10.547 1.00 97.50 186 GLN A O 1
ATOM 1422 N N . PHE A 1 187 ? -2.821 -14.718 -8.549 1.00 98.06 187 PHE A N 1
ATOM 1423 C CA . PHE A 1 187 ? -1.529 -14.291 -9.097 1.00 98.06 187 PHE A CA 1
ATOM 1424 C C . PHE A 1 187 ? -0.551 -15.460 -9.222 1.00 98.06 187 PHE A C 1
ATOM 1426 O O . PHE A 1 187 ? -0.056 -15.739 -10.310 1.00 98.06 187 PHE A O 1
ATOM 1433 N N . ILE A 1 188 ? -0.288 -16.171 -8.125 1.00 98.31 188 ILE A N 1
ATOM 1434 C CA . ILE A 1 188 ? 0.682 -17.273 -8.093 1.00 98.31 188 ILE A CA 1
ATOM 1435 C C . ILE A 1 188 ? 0.192 -18.508 -8.859 1.00 98.31 188 ILE A C 1
ATOM 1437 O O . ILE A 1 188 ? 0.994 -19.220 -9.458 1.00 98.31 188 ILE A O 1
ATOM 1441 N N . SER A 1 189 ? -1.116 -18.740 -8.915 1.00 97.44 189 SER A N 1
ATOM 1442 C CA . SER A 1 189 ? -1.704 -19.789 -9.755 1.00 97.44 189 SER A CA 1
ATOM 1443 C C . SER A 1 189 ? -1.513 -19.542 -11.262 1.00 97.44 189 SER A C 1
ATOM 1445 O O . SER A 1 189 ? -1.605 -20.480 -12.055 1.00 97.44 189 SER A O 1
ATOM 1447 N N . ASN A 1 190 ? -1.227 -18.302 -11.680 1.00 98.12 190 ASN A N 1
ATOM 1448 C CA . ASN A 1 190 ? -1.014 -17.956 -13.079 1.00 98.12 190 ASN A CA 1
ATOM 1449 C C . ASN A 1 190 ? 0.447 -18.217 -13.486 1.00 98.12 190 ASN A C 1
ATOM 1451 O O . ASN A 1 190 ? 1.364 -17.467 -13.144 1.00 98.12 190 ASN A O 1
ATOM 1455 N N . SER A 1 191 ? 0.672 -19.277 -14.268 1.00 97.75 191 SER A N 1
ATOM 1456 C CA . SER A 1 191 ? 2.026 -19.698 -14.641 1.00 97.75 191 SER A CA 1
ATOM 1457 C C . SER A 1 191 ? 2.795 -18.670 -15.468 1.00 97.75 191 SER A C 1
ATOM 1459 O O . SER A 1 191 ? 4.020 -18.610 -15.361 1.00 97.75 191 SER A O 1
ATOM 1461 N N . ASP A 1 192 ? 2.111 -17.880 -16.296 1.00 97.75 192 ASP A N 1
ATOM 1462 C CA . ASP A 1 192 ? 2.758 -16.883 -17.156 1.00 97.75 192 ASP A CA 1
ATOM 1463 C C . ASP A 1 192 ? 3.229 -15.691 -16.329 1.00 97.75 192 ASP A C 1
ATOM 1465 O O . ASP A 1 192 ? 4.362 -15.233 -16.485 1.00 97.75 192 ASP A O 1
ATOM 1469 N N . PHE A 1 193 ? 2.401 -15.256 -15.378 1.00 97.94 193 PHE A N 1
ATOM 1470 C CA . PHE A 1 193 ? 2.773 -14.284 -14.356 1.00 97.94 193 PHE A CA 1
ATOM 1471 C C . PHE A 1 193 ? 3.975 -14.754 -13.549 1.00 97.94 193 PHE A C 1
ATOM 1473 O O . PHE A 1 193 ? 4.975 -14.034 -13.469 1.00 97.94 193 PHE A O 1
ATOM 1480 N N . VAL A 1 194 ? 3.924 -15.987 -13.034 1.00 98.31 194 VAL A N 1
ATOM 1481 C CA . VAL A 1 194 ? 5.010 -16.535 -12.221 1.00 98.31 194 VAL A CA 1
ATOM 1482 C C . VAL A 1 194 ? 6.321 -16.603 -13.010 1.00 98.31 194 VAL A C 1
ATOM 1484 O O . VAL A 1 194 ? 7.343 -16.075 -12.575 1.00 98.31 194 VAL A O 1
ATOM 1487 N N . LYS A 1 195 ? 6.305 -17.189 -14.211 1.00 97.62 195 LYS A N 1
ATOM 1488 C CA . LYS A 1 195 ? 7.511 -17.332 -15.045 1.00 97.62 195 LYS A CA 1
ATOM 1489 C C . LYS A 1 195 ? 8.071 -15.990 -15.515 1.00 97.62 195 LYS A C 1
ATOM 1491 O O . LYS A 1 195 ? 9.284 -15.871 -15.698 1.00 97.62 195 LYS A O 1
ATOM 1496 N N . LYS A 1 196 ? 7.211 -14.992 -15.755 1.00 97.50 196 LYS A N 1
ATOM 1497 C CA . LYS A 1 196 ? 7.652 -13.679 -16.234 1.00 97.50 196 LYS A CA 1
ATOM 1498 C C . LYS A 1 196 ? 8.301 -12.856 -15.131 1.00 97.50 196 LYS A C 1
ATOM 1500 O O . LYS A 1 196 ? 9.349 -12.265 -15.371 1.00 97.50 196 LYS A O 1
ATOM 1505 N N . LEU A 1 197 ? 7.676 -12.784 -13.959 1.00 97.12 197 LEU A N 1
ATOM 1506 C CA . LEU A 1 197 ? 8.103 -11.858 -12.911 1.00 97.12 197 LEU A CA 1
ATOM 1507 C C . LEU A 1 197 ? 9.168 -12.437 -11.986 1.00 97.12 197 LEU A C 1
ATOM 1509 O O . LEU A 1 197 ? 10.012 -11.677 -11.508 1.00 97.12 197 LEU A O 1
ATOM 1513 N N . PHE A 1 198 ? 9.161 -13.752 -11.759 1.00 98.06 198 PHE A N 1
ATOM 1514 C CA . PHE A 1 198 ? 10.048 -14.376 -10.783 1.00 98.06 198 PHE A CA 1
ATOM 1515 C C . PHE A 1 198 ? 11.278 -15.014 -11.411 1.00 98.06 198 PHE A C 1
ATOM 1517 O O . PHE A 1 198 ? 11.242 -15.541 -12.527 1.00 98.06 198 PHE A O 1
ATOM 1524 N N . SER A 1 199 ? 12.398 -14.945 -10.691 1.00 97.12 199 SER A N 1
ATOM 1525 C CA . SER A 1 199 ? 13.643 -15.597 -11.094 1.00 97.12 199 SER A CA 1
ATOM 1526 C C . SER A 1 199 ? 13.467 -17.123 -11.110 1.00 97.12 199 SER A C 1
ATOM 1528 O O . SER A 1 199 ? 12.659 -17.651 -10.344 1.00 97.12 199 SER A O 1
ATOM 1530 N N . PRO A 1 200 ? 14.224 -17.878 -11.931 1.00 97.44 200 PRO A N 1
ATOM 1531 C CA . PRO A 1 200 ? 14.068 -19.334 -12.011 1.00 97.44 200 PRO A CA 1
ATOM 1532 C C . PRO A 1 200 ? 14.185 -20.056 -10.660 1.00 97.44 200 PRO A C 1
ATOM 1534 O O . PRO A 1 200 ? 13.460 -21.017 -10.413 1.00 97.44 200 PRO A O 1
ATOM 1537 N N . SER A 1 201 ? 15.058 -19.580 -9.763 1.00 96.31 201 SER A N 1
ATOM 1538 C CA . SER A 1 201 ? 15.189 -20.142 -8.415 1.00 96.31 201 SER A CA 1
ATOM 1539 C C . SER A 1 201 ? 13.924 -19.938 -7.583 1.00 96.31 201 SER A C 1
ATOM 1541 O O . SER A 1 201 ? 13.486 -20.867 -6.913 1.00 96.31 201 SER A O 1
ATOM 1543 N N . VAL A 1 202 ? 13.310 -18.754 -7.664 1.00 97.56 202 VAL A N 1
ATOM 1544 C CA . VAL A 1 202 ? 12.073 -18.446 -6.937 1.00 97.56 202 VAL A CA 1
ATOM 1545 C C . VAL A 1 202 ? 10.868 -19.144 -7.556 1.00 97.56 202 VAL A C 1
ATOM 1547 O O . VAL A 1 202 ? 10.007 -19.614 -6.824 1.00 97.56 202 VAL A O 1
ATOM 1550 N N . VAL A 1 203 ? 10.824 -19.312 -8.880 1.00 98.25 203 VAL A N 1
ATOM 1551 C CA . VAL A 1 203 ? 9.790 -20.132 -9.534 1.00 98.25 203 VAL A CA 1
ATOM 1552 C C . VAL A 1 203 ? 9.799 -21.558 -8.977 1.00 98.25 203 VAL A C 1
ATOM 1554 O O . VAL A 1 203 ? 8.741 -22.083 -8.643 1.00 98.25 203 VAL A O 1
ATOM 1557 N N . ASN A 1 204 ? 10.973 -22.175 -8.821 1.00 97.62 204 ASN A N 1
ATOM 1558 C CA . ASN A 1 204 ? 11.071 -23.516 -8.237 1.00 97.62 204 ASN A CA 1
ATOM 1559 C C . ASN A 1 204 ? 10.562 -23.560 -6.788 1.00 97.62 204 ASN A C 1
ATOM 1561 O O . ASN A 1 204 ? 9.923 -24.532 -6.391 1.00 97.62 204 ASN A O 1
ATOM 1565 N N . GLU A 1 205 ? 10.820 -22.512 -6.006 1.00 97.38 205 GLU A N 1
ATOM 1566 C CA . GLU A 1 205 ? 10.312 -22.398 -4.638 1.00 97.38 205 GLU A CA 1
ATOM 1567 C C . GLU A 1 205 ? 8.788 -22.248 -4.599 1.00 97.38 205 GLU A C 1
ATOM 1569 O O . GLU A 1 205 ? 8.132 -22.991 -3.872 1.00 97.38 205 GLU A O 1
ATOM 1574 N N . ILE A 1 206 ? 8.229 -21.371 -5.438 1.00 97.75 206 ILE A N 1
ATOM 1575 C CA . ILE A 1 206 ? 6.782 -21.185 -5.604 1.00 97.75 206 ILE A CA 1
ATOM 1576 C C . ILE A 1 206 ? 6.100 -22.512 -5.951 1.00 97.75 206 ILE A C 1
ATOM 1578 O O . ILE A 1 206 ? 5.065 -22.839 -5.381 1.00 97.75 206 ILE A O 1
ATOM 1582 N N . MET A 1 207 ? 6.675 -23.285 -6.876 1.00 96.81 207 MET A N 1
ATOM 1583 C CA . MET A 1 207 ? 6.107 -24.570 -7.299 1.00 96.81 207 MET A CA 1
ATOM 1584 C C . MET A 1 207 ? 6.192 -25.643 -6.209 1.00 96.81 207 MET A C 1
ATOM 1586 O O . MET A 1 207 ? 5.378 -26.563 -6.198 1.00 96.81 207 MET A O 1
ATOM 1590 N N . ARG A 1 208 ? 7.172 -25.542 -5.303 1.00 97.50 208 ARG A N 1
ATOM 1591 C CA . ARG A 1 208 ? 7.333 -26.468 -4.178 1.00 97.50 208 ARG A CA 1
ATOM 1592 C C . ARG A 1 208 ? 6.358 -26.154 -3.047 1.00 97.50 208 ARG A C 1
ATOM 1594 O O . ARG A 1 208 ? 5.727 -27.070 -2.532 1.00 97.50 208 ARG A O 1
ATOM 1601 N N . ASP A 1 209 ? 6.279 -24.889 -2.644 1.00 97.94 209 ASP A N 1
ATOM 1602 C CA . ASP A 1 209 ? 5.395 -24.430 -1.575 1.00 97.94 209 ASP A CA 1
ATOM 1603 C C . ASP A 1 209 ? 5.035 -22.941 -1.773 1.00 97.94 209 ASP A C 1
ATOM 1605 O O . ASP A 1 209 ? 5.759 -22.047 -1.316 1.00 97.94 209 ASP A O 1
ATOM 1609 N N . PRO A 1 210 ? 3.912 -22.642 -2.453 1.00 97.19 210 PRO A N 1
ATOM 1610 C CA . PRO A 1 210 ? 3.507 -21.264 -2.717 1.00 97.19 210 PRO A CA 1
ATOM 1611 C C . PRO A 1 210 ? 3.112 -20.516 -1.436 1.00 97.19 210 PRO A C 1
ATOM 1613 O O . PRO A 1 210 ? 3.250 -19.292 -1.367 1.00 97.19 210 PRO A O 1
ATOM 1616 N N . GLY A 1 211 ? 2.638 -21.237 -0.414 1.00 97.12 211 GLY A N 1
ATOM 1617 C CA . GLY A 1 211 ? 2.261 -20.657 0.870 1.00 97.12 211 GLY A CA 1
ATOM 1618 C C . GLY A 1 211 ? 3.488 -20.174 1.636 1.00 97.12 211 GLY A C 1
ATOM 1619 O O . GLY A 1 211 ? 3.509 -19.026 2.080 1.00 97.12 211 GLY A O 1
ATOM 1620 N N . TYR A 1 212 ? 4.520 -21.016 1.717 1.00 97.00 212 TYR A N 1
ATOM 1621 C CA . TYR A 1 212 ? 5.809 -20.659 2.309 1.00 97.00 212 TYR A CA 1
ATOM 1622 C C . TYR A 1 212 ? 6.483 -19.505 1.568 1.00 97.00 212 TYR A C 1
ATOM 1624 O O . TYR A 1 212 ? 7.004 -18.589 2.207 1.00 97.00 212 TYR A O 1
ATOM 1632 N N . PHE A 1 213 ? 6.439 -19.512 0.230 1.00 97.69 213 PHE A N 1
ATOM 1633 C CA . PHE A 1 213 ? 6.955 -18.405 -0.570 1.00 97.69 213 PHE A CA 1
ATOM 1634 C C . PHE A 1 213 ? 6.297 -17.080 -0.159 1.00 97.69 213 PHE A C 1
ATOM 1636 O O . PHE A 1 213 ? 6.994 -16.116 0.150 1.00 97.69 213 PHE A O 1
ATOM 1643 N N . ILE A 1 214 ? 4.966 -17.025 -0.082 1.00 97.81 214 ILE A N 1
ATOM 1644 C CA . ILE A 1 214 ? 4.259 -15.807 0.334 1.00 97.81 214 ILE A CA 1
ATOM 1645 C C . ILE A 1 214 ? 4.629 -15.398 1.760 1.00 97.81 214 ILE A C 1
ATOM 1647 O O . ILE A 1 214 ? 4.942 -14.228 1.994 1.00 97.81 214 ILE A O 1
ATOM 1651 N N . ASP A 1 215 ? 4.642 -16.348 2.694 1.00 97.62 215 ASP A N 1
ATOM 1652 C CA . ASP A 1 215 ? 4.974 -16.064 4.090 1.00 97.62 215 ASP A CA 1
ATOM 1653 C C . ASP A 1 215 ? 6.409 -15.562 4.244 1.00 97.62 215 ASP A C 1
ATOM 1655 O O . ASP A 1 215 ? 6.693 -14.814 5.175 1.00 97.62 215 ASP A O 1
ATOM 1659 N N . THR A 1 216 ? 7.312 -15.944 3.342 1.00 97.12 216 THR A N 1
ATOM 1660 C CA . THR A 1 216 ? 8.730 -15.570 3.367 1.00 97.12 216 THR A CA 1
ATOM 1661 C C . THR A 1 216 ? 8.975 -14.237 2.662 1.00 97.12 216 THR A C 1
ATOM 1663 O O . THR A 1 216 ? 9.656 -13.364 3.214 1.00 97.12 216 THR A O 1
ATOM 1666 N N . TYR A 1 217 ? 8.398 -14.057 1.471 1.00 97.94 217 TYR A N 1
ATOM 1667 C CA . TYR A 1 217 ? 8.687 -12.954 0.553 1.00 97.94 217 TYR A CA 1
ATOM 1668 C C . TYR A 1 217 ? 7.730 -11.768 0.666 1.00 97.94 217 TYR A C 1
ATOM 1670 O O . TYR A 1 217 ? 8.126 -10.657 0.309 1.00 97.94 217 TYR A O 1
ATOM 1678 N N . GLY A 1 218 ? 6.507 -11.977 1.159 1.00 98.00 218 GLY A N 1
ATOM 1679 C CA . GLY A 1 218 ? 5.495 -10.934 1.280 1.00 98.00 218 GLY A CA 1
ATOM 1680 C C . GLY A 1 218 ? 5.974 -9.737 2.106 1.00 98.00 218 GLY A C 1
ATOM 1681 O O . GLY A 1 218 ? 6.546 -9.883 3.190 1.00 98.00 218 GLY A O 1
ATOM 1682 N N . MET A 1 219 ? 5.726 -8.539 1.582 1.00 98.56 219 MET A N 1
ATOM 1683 C CA . MET A 1 219 ? 5.961 -7.269 2.256 1.00 98.56 219 MET A CA 1
ATOM 1684 C C . MET A 1 219 ? 4.610 -6.725 2.705 1.00 98.56 219 MET A C 1
ATOM 1686 O O . MET A 1 219 ? 3.855 -6.181 1.901 1.00 98.56 219 MET A O 1
ATOM 1690 N N . SER A 1 220 ? 4.274 -6.916 3.978 1.00 98.62 220 SER A N 1
ATOM 1691 C CA . SER A 1 220 ? 2.947 -6.574 4.484 1.00 98.62 220 SER A CA 1
ATOM 1692 C C . SER A 1 220 ? 2.994 -5.761 5.766 1.00 98.62 220 SER A C 1
ATOM 1694 O O . SER A 1 220 ? 3.810 -6.048 6.644 1.00 98.62 220 SER A O 1
ATOM 1696 N N . GLY A 1 221 ? 2.104 -4.783 5.902 1.00 98.50 221 GLY A N 1
ATOM 1697 C CA . GLY A 1 221 ? 2.057 -3.919 7.076 1.00 98.50 221 GLY A CA 1
ATOM 1698 C C . GLY A 1 221 ? 1.054 -2.779 6.965 1.00 98.50 221 GLY A C 1
ATOM 1699 O O . GLY A 1 221 ? 0.203 -2.752 6.076 1.00 98.50 221 GLY A O 1
ATOM 1700 N N . PHE A 1 222 ? 1.176 -1.838 7.894 1.00 98.31 222 PHE A N 1
ATOM 1701 C CA . PHE A 1 222 ? 0.262 -0.716 8.071 1.00 98.31 222 PHE A CA 1
ATOM 1702 C C . PHE A 1 222 ? 1.031 0.602 8.050 1.00 98.31 222 PHE A C 1
ATOM 1704 O O . PHE A 1 222 ? 2.117 0.713 8.617 1.00 98.31 222 PHE A O 1
ATOM 1711 N N . ASN A 1 223 ? 0.451 1.625 7.430 1.00 96.19 223 ASN A N 1
ATOM 1712 C CA . ASN A 1 223 ? 0.993 2.978 7.492 1.00 96.19 223 ASN A CA 1
ATOM 1713 C C . ASN A 1 223 ? 0.473 3.701 8.744 1.00 96.19 223 ASN A C 1
ATOM 1715 O O . ASN A 1 223 ? -0.728 3.702 8.999 1.00 96.19 223 ASN A O 1
ATOM 1719 N N . TYR A 1 224 ? 1.348 4.393 9.472 1.00 93.19 224 TYR A N 1
ATOM 1720 C CA . TYR A 1 224 ? 0.995 5.283 10.580 1.00 93.19 224 TYR A CA 1
ATOM 1721 C C . TYR A 1 224 ? 1.735 6.629 10.504 1.00 93.19 224 TYR A C 1
ATOM 1723 O O . TYR A 1 224 ? 2.930 6.622 10.210 1.00 93.19 224 TYR A O 1
ATOM 1731 N N . PRO A 1 225 ? 1.048 7.779 10.635 1.00 89.94 225 PRO A N 1
ATOM 1732 C CA . PRO A 1 225 ? -0.417 7.937 10.630 1.00 89.94 225 PRO A CA 1
ATOM 1733 C C . PRO A 1 225 ? -1.012 7.572 9.257 1.00 89.94 225 PRO A C 1
ATOM 1735 O O . PRO A 1 225 ? -0.440 7.956 8.242 1.00 89.94 225 PRO A O 1
ATOM 1738 N N . PRO A 1 226 ? -2.101 6.810 9.123 1.00 91.38 226 PRO A N 1
ATOM 1739 C CA . PRO A 1 226 ? -2.534 6.341 7.806 1.00 91.38 226 PRO A CA 1
ATOM 1740 C C . PRO A 1 226 ? -2.980 7.502 6.900 1.00 91.38 226 PRO A C 1
ATOM 1742 O O . PRO A 1 226 ? -3.364 8.570 7.365 1.00 91.38 226 PRO A O 1
ATOM 1745 N N . SER A 1 227 ? -2.893 7.315 5.580 1.00 87.94 227 SER A N 1
ATOM 1746 C CA . SER A 1 227 ? -3.384 8.308 4.608 1.00 87.94 227 SER A CA 1
ATOM 1747 C C . SER A 1 227 ? -4.909 8.327 4.487 1.00 87.94 227 SER A C 1
ATOM 1749 O O . SER A 1 227 ? -5.450 9.254 3.894 1.00 87.94 227 SER A O 1
ATOM 1751 N N . GLN A 1 228 ? -5.573 7.290 4.992 1.00 92.88 228 GLN A N 1
ATOM 1752 C CA . GLN A 1 228 ? -7.017 7.105 5.051 1.00 92.88 228 GLN A CA 1
ATOM 1753 C C . GLN A 1 228 ? -7.327 6.572 6.448 1.00 92.88 228 GLN A C 1
ATOM 1755 O O . GLN A 1 228 ? -6.681 5.611 6.863 1.00 92.88 228 GLN A O 1
ATOM 1760 N N . MET A 1 229 ? -8.262 7.180 7.177 1.00 92.94 229 MET A N 1
ATOM 1761 C CA . MET A 1 229 ? -8.612 6.798 8.552 1.00 92.94 229 MET A CA 1
ATOM 1762 C C . MET A 1 229 ? -9.454 5.517 8.588 1.00 92.94 229 MET A C 1
ATOM 1764 O O . MET A 1 229 ? -10.542 5.487 9.135 1.00 92.94 229 MET A O 1
ATOM 1768 N N . GLN A 1 230 ? -8.985 4.455 7.950 1.00 95.06 230 GLN A N 1
ATOM 1769 C CA . GLN A 1 230 ? -9.490 3.098 8.089 1.00 95.06 230 GLN A CA 1
ATOM 1770 C C . GLN A 1 230 ? -8.290 2.177 7.918 1.00 95.06 230 GLN A C 1
ATOM 1772 O O . GLN A 1 230 ? -7.537 2.280 6.942 1.00 95.06 230 GLN A O 1
ATOM 1777 N N . ILE A 1 231 ? -8.092 1.282 8.878 1.00 96.56 231 ILE A N 1
ATOM 1778 C CA . ILE A 1 231 ? -6.988 0.342 8.860 1.00 96.56 231 ILE A CA 1
ATOM 1779 C C . ILE A 1 231 ? -7.079 -0.502 7.591 1.00 96.56 231 ILE A C 1
ATOM 1781 O O . ILE A 1 231 ? -8.113 -1.079 7.263 1.00 96.56 231 ILE A O 1
ATOM 1785 N N . HIS A 1 232 ? -5.969 -0.565 6.874 1.00 97.88 232 HIS A N 1
ATOM 1786 C CA . HIS A 1 232 ? -5.815 -1.379 5.684 1.00 97.88 232 HIS A CA 1
ATOM 1787 C C . HIS A 1 232 ? -4.456 -2.054 5.755 1.00 97.88 232 HIS A C 1
ATOM 1789 O O . HIS A 1 232 ? -3.426 -1.395 5.924 1.00 97.88 232 HIS A O 1
ATOM 1795 N N . LEU A 1 233 ? -4.457 -3.377 5.633 1.00 98.69 233 LEU A N 1
ATOM 1796 C CA . LEU A 1 233 ? -3.232 -4.124 5.427 1.00 98.69 233 LEU A CA 1
ATOM 1797 C C . LEU A 1 233 ? -2.778 -3.879 3.989 1.00 98.69 233 LEU A C 1
ATOM 1799 O O . LEU A 1 233 ? -3.445 -4.332 3.060 1.00 98.69 233 LEU A O 1
ATOM 1803 N N . GLN A 1 234 ? -1.642 -3.206 3.816 1.00 98.69 234 GLN A N 1
ATOM 1804 C CA . GLN A 1 234 ? -0.922 -3.241 2.547 1.00 98.69 234 GLN A CA 1
ATOM 1805 C C . GLN A 1 234 ? -0.223 -4.586 2.455 1.00 98.69 234 GLN A C 1
ATOM 1807 O O . GLN A 1 234 ? 0.528 -4.953 3.358 1.00 98.69 234 GLN A O 1
ATOM 1812 N N . PHE A 1 235 ? -0.466 -5.313 1.375 1.00 98.81 235 PHE A N 1
ATOM 1813 C CA . PHE A 1 235 ? 0.167 -6.584 1.078 1.00 98.81 235 PHE A CA 1
ATOM 1814 C C . PHE A 1 235 ? 0.811 -6.496 -0.303 1.00 98.81 235 PHE A C 1
ATOM 1816 O O . PHE A 1 235 ? 0.135 -6.418 -1.327 1.00 98.81 235 PHE A O 1
ATOM 1823 N N . ILE A 1 236 ? 2.138 -6.486 -0.326 1.00 98.81 236 ILE A N 1
ATOM 1824 C CA . ILE A 1 236 ? 2.941 -6.305 -1.530 1.00 98.81 236 ILE A CA 1
ATOM 1825 C C . ILE A 1 236 ? 3.755 -7.573 -1.737 1.00 98.81 236 ILE A C 1
ATOM 1827 O O . ILE A 1 236 ? 4.628 -7.914 -0.936 1.00 98.81 236 ILE A O 1
ATOM 1831 N N . LEU A 1 237 ? 3.493 -8.273 -2.832 1.00 98.38 237 LEU A N 1
ATOM 1832 C CA . LEU A 1 237 ? 4.315 -9.403 -3.236 1.00 98.38 237 LEU A CA 1
ATOM 1833 C C . LEU A 1 237 ? 5.444 -8.892 -4.145 1.00 98.38 237 LEU A C 1
ATOM 1835 O O . LEU A 1 237 ? 5.146 -8.177 -5.110 1.00 98.38 237 LEU A O 1
ATOM 1839 N N . PRO A 1 238 ? 6.725 -9.205 -3.869 1.00 97.56 238 PRO A N 1
ATOM 1840 C CA . PRO A 1 238 ? 7.808 -8.877 -4.788 1.00 97.56 238 PRO A CA 1
ATOM 1841 C C . PRO A 1 238 ? 7.661 -9.641 -6.121 1.00 97.56 238 PRO A C 1
ATOM 1843 O O . PRO A 1 238 ? 6.881 -10.586 -6.192 1.00 97.56 238 PRO A O 1
ATOM 1846 N N . PRO A 1 239 ? 8.422 -9.270 -7.166 1.00 97.88 239 PRO A N 1
ATOM 1847 C CA . PRO A 1 239 ? 9.307 -8.111 -7.190 1.00 97.88 239 PRO A CA 1
ATOM 1848 C C . PRO A 1 239 ? 8.541 -6.786 -7.253 1.00 97.88 239 PRO A C 1
ATOM 1850 O O . PRO A 1 239 ? 7.531 -6.655 -7.942 1.00 97.88 239 PRO A O 1
ATOM 1853 N N . LEU A 1 240 ? 9.070 -5.775 -6.568 1.00 98.38 240 LEU A N 1
ATOM 1854 C CA . LEU A 1 240 ? 8.691 -4.385 -6.787 1.00 98.38 240 LEU A CA 1
ATOM 1855 C C . LEU A 1 240 ? 9.014 -3.988 -8.231 1.00 98.38 240 LEU A C 1
ATOM 1857 O O . LEU A 1 240 ? 10.012 -4.444 -8.801 1.00 98.38 240 LEU A O 1
ATOM 1861 N N . MET A 1 241 ? 8.203 -3.097 -8.801 1.00 97.88 241 MET A N 1
ATOM 1862 C CA . MET A 1 241 ? 8.498 -2.491 -10.102 1.00 97.88 241 MET A CA 1
ATOM 1863 C C . MET A 1 241 ? 9.8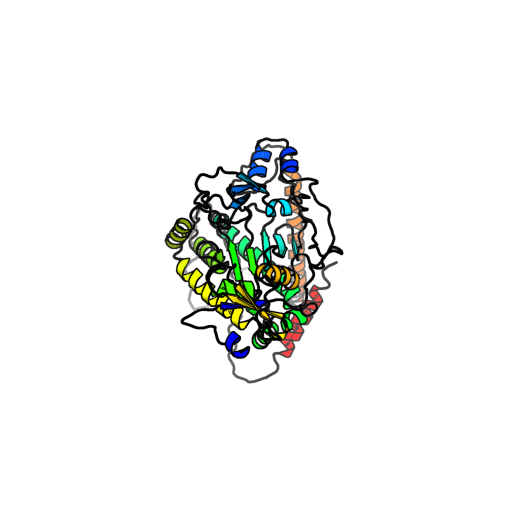67 -1.789 -10.059 1.00 97.88 241 MET A C 1
ATOM 1865 O O . MET A 1 241 ? 10.242 -1.286 -8.998 1.00 97.88 241 MET A O 1
ATOM 1869 N N . PRO A 1 242 ? 10.621 -1.701 -11.170 1.00 97.06 242 PRO A N 1
ATOM 1870 C CA . PRO A 1 242 ? 12.020 -1.258 -11.144 1.00 97.06 242 PRO A CA 1
ATOM 1871 C C . PRO A 1 242 ? 12.278 0.065 -10.403 1.00 97.06 242 PRO A C 1
ATOM 1873 O O . PRO A 1 242 ? 13.192 0.149 -9.583 1.00 97.06 242 PRO A O 1
ATOM 1876 N N . PHE A 1 243 ? 11.438 1.080 -10.621 1.00 96.00 243 PHE A N 1
ATOM 1877 C CA . PHE A 1 243 ? 11.533 2.354 -9.902 1.00 96.00 243 PHE A CA 1
ATOM 1878 C C . PHE A 1 243 ? 11.321 2.199 -8.385 1.00 96.00 243 PHE A C 1
ATOM 1880 O O . PHE A 1 243 ? 12.062 2.775 -7.589 1.00 96.00 243 PHE A O 1
ATOM 1887 N N . HIS A 1 244 ? 10.352 1.381 -7.972 1.00 96.69 244 HIS A N 1
ATOM 1888 C CA . HIS A 1 244 ? 10.080 1.084 -6.565 1.00 96.69 244 HIS A CA 1
ATOM 1889 C C . HIS A 1 244 ? 11.181 0.215 -5.938 1.00 96.69 244 HIS A C 1
ATOM 1891 O O . HIS A 1 244 ? 11.582 0.446 -4.803 1.00 96.69 244 HIS A O 1
ATOM 1897 N N . ALA A 1 245 ? 11.761 -0.729 -6.682 1.00 96.50 245 ALA A N 1
ATOM 1898 C CA . ALA A 1 245 ? 12.923 -1.494 -6.232 1.00 96.50 245 ALA A CA 1
ATOM 1899 C C . ALA A 1 245 ? 14.124 -0.581 -5.920 1.00 96.50 245 ALA A C 1
ATOM 1901 O O . ALA A 1 245 ? 14.802 -0.780 -4.910 1.00 96.50 245 ALA A O 1
ATOM 1902 N N . ARG A 1 246 ? 14.348 0.459 -6.737 1.00 94.56 246 ARG A N 1
ATOM 1903 C CA . ARG A 1 246 ? 15.344 1.501 -6.448 1.00 94.56 246 ARG A CA 1
ATOM 1904 C C . ARG A 1 246 ? 15.022 2.251 -5.157 1.00 94.56 246 ARG A C 1
ATOM 1906 O O . ARG A 1 246 ? 15.892 2.385 -4.304 1.00 94.56 246 ARG A O 1
ATOM 1913 N N . LEU A 1 247 ? 13.790 2.737 -5.008 1.00 93.44 247 LEU A N 1
ATOM 1914 C CA . LEU A 1 247 ? 13.379 3.459 -3.800 1.00 93.44 247 LEU A CA 1
ATOM 1915 C C . LEU A 1 247 ? 13.543 2.600 -2.538 1.00 93.44 247 LEU A C 1
ATOM 1917 O O . LEU A 1 247 ? 13.960 3.113 -1.505 1.00 93.44 247 LEU A O 1
ATOM 1921 N N . LEU A 1 248 ? 13.282 1.292 -2.627 1.00 95.12 248 LEU A N 1
ATOM 1922 C CA . LEU A 1 248 ? 13.567 0.346 -1.550 1.00 95.12 248 LEU A CA 1
ATOM 1923 C C . LEU A 1 248 ? 15.068 0.274 -1.246 1.00 95.12 248 LEU A C 1
ATOM 1925 O O . LEU A 1 248 ? 15.444 0.331 -0.081 1.00 95.12 248 LEU A O 1
ATOM 1929 N N . ALA A 1 249 ? 15.927 0.172 -2.264 1.00 93.06 249 ALA A N 1
ATOM 1930 C CA . ALA A 1 249 ? 17.379 0.137 -2.074 1.00 93.06 249 ALA A CA 1
ATOM 1931 C C . ALA A 1 249 ? 17.920 1.412 -1.394 1.00 93.06 249 ALA A C 1
ATOM 1933 O O . ALA A 1 249 ? 18.827 1.310 -0.569 1.00 93.06 249 ALA A O 1
ATOM 1934 N N . GLU A 1 250 ? 17.314 2.566 -1.691 1.00 91.50 250 GLU A N 1
ATOM 1935 C CA . GLU A 1 250 ? 17.617 3.893 -1.126 1.00 91.50 250 GLU A CA 1
ATOM 1936 C C . GLU A 1 250 ? 16.984 4.168 0.250 1.00 91.50 250 GLU A C 1
ATOM 1938 O O . GLU A 1 250 ? 17.077 5.293 0.733 1.00 91.50 250 GLU A O 1
ATOM 1943 N N . ASP A 1 251 ? 16.291 3.197 0.859 1.00 92.69 251 ASP A N 1
ATOM 1944 C CA . ASP A 1 251 ? 15.536 3.388 2.111 1.00 92.69 251 ASP A CA 1
ATOM 1945 C C . ASP A 1 251 ? 14.465 4.501 2.022 1.00 92.69 251 ASP A C 1
ATOM 1947 O O . ASP A 1 251 ? 14.054 5.105 3.014 1.00 92.69 251 ASP A O 1
ATOM 1951 N N . LYS A 1 252 ? 13.969 4.749 0.802 1.00 91.00 252 LYS A N 1
ATOM 1952 C CA . LYS A 1 252 ? 12.865 5.672 0.487 1.00 91.00 252 LYS A CA 1
ATOM 1953 C C . LYS A 1 252 ? 11.506 4.974 0.371 1.00 91.00 252 LYS A C 1
ATOM 1955 O O . LYS A 1 252 ? 10.508 5.609 0.044 1.00 91.00 252 LYS A O 1
ATOM 1960 N N . HIS A 1 253 ? 11.458 3.669 0.624 1.00 93.12 253 HIS A N 1
ATOM 1961 C CA . HIS A 1 253 ? 10.224 2.928 0.870 1.00 93.12 253 HIS A CA 1
ATOM 1962 C C . HIS A 1 253 ? 10.167 2.433 2.305 1.00 93.12 253 HIS A C 1
ATOM 1964 O O . HIS A 1 253 ? 11.202 2.277 2.946 1.00 93.12 253 HIS A O 1
ATOM 1970 N N . PHE A 1 254 ? 8.946 2.162 2.778 1.00 95.94 254 PHE A N 1
ATOM 1971 C CA . PHE A 1 254 ? 8.691 1.609 4.109 1.00 95.94 254 PHE A CA 1
ATOM 1972 C C . PHE A 1 254 ? 9.397 2.412 5.209 1.00 95.94 254 PHE A C 1
ATOM 1974 O O . PHE A 1 254 ? 10.098 1.851 6.047 1.00 95.94 254 PHE A O 1
ATOM 1981 N N . HIS A 1 255 ? 9.254 3.742 5.161 1.00 94.88 255 HIS A N 1
ATOM 1982 C CA . HIS A 1 255 ? 9.999 4.655 6.024 1.00 94.88 255 HIS A CA 1
ATOM 1983 C C . HIS A 1 255 ? 9.913 4.266 7.504 1.00 94.88 255 HIS A C 1
ATOM 1985 O O . HIS A 1 255 ? 8.865 3.837 8.002 1.00 94.88 255 HIS A O 1
ATOM 1991 N N . PHE A 1 256 ? 11.035 4.446 8.200 1.00 96.62 256 PHE A N 1
ATOM 1992 C CA . PHE A 1 256 ? 11.115 4.280 9.644 1.00 96.62 256 PHE A CA 1
ATOM 1993 C C . PHE A 1 256 ? 10.026 5.118 10.329 1.00 96.62 256 PHE A C 1
ATOM 1995 O O . PHE A 1 256 ? 9.720 6.221 9.883 1.00 96.62 256 PHE A O 1
ATOM 2002 N N . LEU A 1 257 ? 9.388 4.538 11.348 1.00 95.69 257 LEU A N 1
ATOM 2003 C CA . LEU A 1 257 ? 8.227 5.087 12.075 1.00 95.69 257 LEU A CA 1
ATOM 2004 C C . LEU A 1 257 ? 6.985 5.426 11.231 1.00 95.69 257 LEU A C 1
ATOM 2006 O O . LEU A 1 257 ? 6.003 5.944 11.755 1.00 95.69 257 LEU A O 1
ATOM 2010 N N . ARG A 1 258 ? 6.985 5.083 9.939 1.00 94.31 258 ARG A N 1
ATOM 2011 C CA . ARG A 1 258 ? 5.831 5.229 9.048 1.00 94.31 258 ARG A CA 1
ATOM 2012 C C . ARG A 1 258 ? 5.182 3.892 8.728 1.00 94.31 258 ARG A C 1
ATOM 2014 O O . ARG A 1 258 ? 3.960 3.834 8.657 1.00 94.31 258 ARG A O 1
ATOM 2021 N N . PHE A 1 259 ? 5.981 2.854 8.483 1.00 97.75 259 PHE A N 1
ATOM 2022 C CA . PHE A 1 259 ? 5.501 1.546 8.043 1.00 97.75 259 PHE A CA 1
ATOM 2023 C C . PHE A 1 259 ? 5.720 0.476 9.111 1.00 97.75 25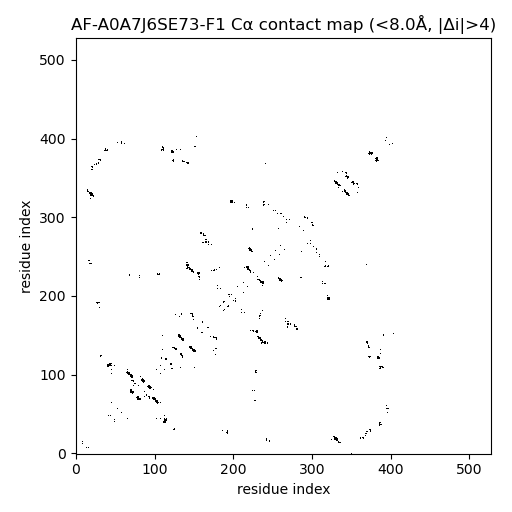9 PHE A C 1
ATOM 2025 O O . PHE A 1 259 ? 6.846 0.071 9.389 1.00 97.75 259 PHE A O 1
ATOM 2032 N N . PHE A 1 260 ? 4.621 -0.019 9.665 1.00 98.44 260 PHE A N 1
ATOM 2033 C CA . PHE A 1 260 ? 4.593 -1.006 10.732 1.00 98.44 260 PHE A CA 1
ATOM 2034 C C . PHE A 1 260 ? 4.329 -2.386 10.137 1.00 98.44 260 PHE A C 1
ATOM 2036 O O . PHE A 1 260 ? 3.207 -2.689 9.727 1.00 98.44 260 PHE A O 1
ATOM 2043 N N . GLU A 1 261 ? 5.371 -3.217 10.054 1.00 98.44 261 GLU A N 1
ATOM 2044 C CA . GLU A 1 261 ? 5.266 -4.561 9.482 1.00 98.44 261 GLU A CA 1
ATOM 2045 C C . GLU A 1 261 ? 4.207 -5.399 10.211 1.00 98.44 261 GLU A C 1
ATOM 2047 O O . GLU A 1 261 ? 4.163 -5.427 11.441 1.00 98.44 261 GLU A O 1
ATOM 2052 N N . TYR A 1 262 ? 3.434 -6.179 9.454 1.00 98.62 262 TYR A N 1
ATOM 2053 C CA . TYR A 1 262 ? 2.520 -7.197 9.973 1.00 98.62 262 TYR A CA 1
ATOM 2054 C C . TYR A 1 262 ? 3.172 -8.067 11.057 1.00 98.62 262 TYR A C 1
ATOM 2056 O O . TYR A 1 262 ? 2.582 -8.278 12.110 1.00 98.62 262 TYR A O 1
ATOM 2064 N N . ARG A 1 263 ? 4.415 -8.531 10.844 1.00 98.56 263 ARG A N 1
ATOM 2065 C CA . ARG A 1 263 ? 5.122 -9.370 11.827 1.00 98.56 263 ARG A CA 1
ATOM 2066 C C . ARG A 1 263 ? 5.423 -8.637 13.136 1.00 98.56 263 ARG A C 1
ATOM 2068 O O . ARG A 1 263 ? 5.325 -9.256 14.191 1.00 98.56 263 ARG A O 1
ATOM 2075 N N . TYR A 1 264 ? 5.747 -7.344 13.073 1.00 98.75 264 TYR A N 1
ATOM 2076 C CA . TYR A 1 264 ? 5.943 -6.518 14.266 1.00 98.75 264 TYR A CA 1
ATOM 2077 C C . TYR A 1 264 ? 4.625 -6.373 15.035 1.00 98.75 264 TYR A C 1
ATOM 2079 O O . TYR A 1 264 ? 4.563 -6.731 16.209 1.00 98.75 264 TYR A O 1
ATOM 2087 N N . VAL A 1 265 ? 3.555 -5.937 14.359 1.00 98.56 265 VAL A N 1
ATOM 2088 C CA . VAL A 1 265 ? 2.236 -5.738 14.989 1.00 98.56 265 VAL A CA 1
ATOM 2089 C C . VAL A 1 265 ? 1.704 -7.049 15.575 1.00 98.56 265 VAL A C 1
ATOM 2091 O O . VAL A 1 265 ? 1.230 -7.071 16.709 1.00 98.56 265 VAL A O 1
ATOM 2094 N N . ARG A 1 266 ? 1.878 -8.169 14.861 1.00 98.62 266 ARG A N 1
ATOM 2095 C CA . ARG A 1 266 ? 1.544 -9.512 15.347 1.00 98.62 266 ARG A CA 1
ATOM 2096 C C . ARG A 1 266 ? 2.276 -9.862 16.634 1.00 98.62 266 ARG A C 1
ATOM 2098 O O . ARG A 1 266 ? 1.638 -10.308 17.580 1.00 98.62 266 ARG A O 1
ATOM 2105 N N . LYS A 1 267 ? 3.594 -9.647 16.680 1.00 98.62 267 LYS A N 1
ATOM 2106 C CA . LYS A 1 267 ? 4.421 -9.949 17.855 1.00 98.62 267 LYS A CA 1
ATOM 2107 C C . LYS A 1 267 ? 4.014 -9.108 19.069 1.00 98.62 267 LYS A C 1
ATOM 2109 O O . LYS A 1 267 ? 3.949 -9.637 20.175 1.00 98.62 267 LYS A O 1
ATOM 2114 N N . VAL A 1 268 ? 3.688 -7.830 18.859 1.00 98.62 268 VAL A N 1
ATOM 2115 C CA . VAL A 1 268 ? 3.158 -6.939 19.906 1.00 98.62 268 VAL A CA 1
ATOM 2116 C C . VAL A 1 268 ? 1.826 -7.466 20.446 1.00 98.62 268 VAL A C 1
ATOM 2118 O O . VAL A 1 268 ? 1.689 -7.665 21.650 1.00 98.62 268 VAL A O 1
ATOM 2121 N N . LEU A 1 269 ? 0.859 -7.752 19.568 1.00 98.56 269 LEU A N 1
ATOM 2122 C CA . LEU A 1 269 ? -0.460 -8.258 19.965 1.00 98.56 269 LEU A CA 1
ATOM 2123 C C . LEU A 1 269 ? -0.375 -9.613 20.680 1.00 98.56 269 LEU A C 1
ATOM 2125 O O . LEU A 1 269 ? -1.076 -9.831 21.666 1.00 98.56 269 LEU A O 1
ATOM 2129 N N . GLN A 1 270 ? 0.495 -10.514 20.218 1.00 98.62 270 GLN A N 1
ATOM 2130 C CA . GLN A 1 270 ? 0.747 -11.799 20.874 1.00 98.62 270 GLN A CA 1
ATOM 2131 C C . GLN A 1 270 ? 1.274 -11.606 22.297 1.00 98.62 270 GLN A C 1
ATOM 2133 O O . GLN A 1 270 ? 0.685 -12.152 23.227 1.00 98.62 270 GLN A O 1
ATOM 2138 N N . SER A 1 271 ? 2.295 -10.761 22.475 1.00 98.56 271 SER A N 1
ATOM 2139 C CA . SER A 1 271 ? 2.858 -10.448 23.795 1.00 98.56 271 SER A CA 1
ATOM 2140 C C . SER A 1 271 ? 1.817 -9.847 24.749 1.00 98.56 271 SER A C 1
ATOM 2142 O O . SER A 1 271 ? 1.720 -10.258 25.908 1.00 98.56 271 SER A O 1
ATOM 2144 N N . LEU A 1 272 ? 0.983 -8.921 24.262 1.00 98.06 272 LEU A N 1
ATOM 2145 C CA . LEU A 1 272 ? -0.104 -8.339 25.055 1.00 98.06 272 LEU A CA 1
ATOM 2146 C C . LEU A 1 272 ? -1.145 -9.381 25.475 1.00 98.06 272 LEU A C 1
ATOM 2148 O O . LEU A 1 272 ? -1.610 -9.359 26.610 1.00 98.06 272 LEU A O 1
ATOM 2152 N N . VAL A 1 273 ? -1.495 -10.328 24.601 1.00 98.25 273 VAL A N 1
ATOM 2153 C CA . VAL A 1 273 ? -2.437 -11.385 24.990 1.00 98.25 273 VAL A CA 1
ATOM 2154 C C . VAL A 1 273 ? -1.824 -12.363 25.987 1.00 98.25 273 VAL A C 1
ATOM 2156 O O . VAL A 1 273 ? -2.485 -12.716 26.960 1.00 98.25 273 VAL A O 1
ATOM 2159 N N . GLU A 1 274 ? -0.582 -12.790 25.777 1.00 98.00 274 GLU A N 1
ATOM 2160 C CA . GLU A 1 274 ? 0.112 -13.707 26.691 1.00 98.00 274 GLU A CA 1
ATOM 2161 C C . GLU A 1 274 ? 0.224 -13.121 28.105 1.00 98.00 274 GLU A C 1
ATOM 2163 O O . GLU A 1 274 ? 0.038 -13.829 29.092 1.00 98.00 274 GLU A O 1
ATOM 2168 N N . SER A 1 275 ? 0.444 -11.808 28.200 1.00 97.69 275 SER A N 1
ATOM 2169 C CA . SER A 1 275 ? 0.483 -11.059 29.462 1.00 97.69 275 SER A CA 1
ATOM 2170 C C . SER A 1 275 ? -0.891 -10.611 29.974 1.00 97.69 275 SER A C 1
ATOM 2172 O O . SER A 1 275 ? -0.980 -10.073 31.076 1.00 97.69 275 SER A O 1
ATOM 2174 N N . SER A 1 276 ? -1.968 -10.825 29.207 1.00 95.62 276 SER A N 1
ATOM 2175 C CA . SER A 1 276 ? -3.308 -10.274 29.474 1.00 95.62 276 SER A CA 1
ATOM 2176 C C . SER A 1 276 ? -3.328 -8.748 29.680 1.00 95.62 276 SER A C 1
ATOM 2178 O O . SER A 1 276 ? -4.200 -8.222 30.371 1.00 95.62 276 SER A O 1
ATOM 2180 N N . ALA A 1 277 ? -2.370 -8.034 29.089 1.00 93.75 277 ALA A N 1
ATOM 2181 C CA . ALA A 1 277 ? -2.288 -6.582 29.131 1.00 93.75 277 ALA A CA 1
ATOM 2182 C C . ALA A 1 277 ? -3.119 -5.952 28.004 1.00 93.75 277 ALA A C 1
ATOM 2184 O O . ALA A 1 277 ? -3.321 -6.539 26.941 1.00 93.75 277 ALA A O 1
ATOM 2185 N N . THR A 1 278 ? -3.567 -4.719 28.218 1.00 90.94 278 THR A N 1
ATOM 2186 C CA . THR A 1 278 ? -4.191 -3.879 27.188 1.00 90.94 278 THR A CA 1
ATOM 2187 C C . THR A 1 278 ? -3.467 -2.552 27.127 1.00 90.94 278 THR A C 1
ATOM 2189 O O . THR A 1 278 ? -3.055 -2.029 28.162 1.00 90.94 278 THR A O 1
ATOM 2192 N N . VAL A 1 279 ? -3.348 -1.992 25.928 1.00 90.56 279 VAL A N 1
ATOM 2193 C CA . VAL A 1 279 ? -2.640 -0.735 25.704 1.00 90.56 279 VAL A CA 1
ATOM 2194 C C . VAL A 1 279 ? -3.578 0.223 24.986 1.00 90.56 279 VAL A C 1
ATOM 2196 O O . VAL A 1 279 ? -4.001 -0.041 23.862 1.00 90.56 279 VAL A O 1
ATOM 2199 N N . ASP A 1 280 ? -3.911 1.329 25.649 1.00 91.50 280 ASP A N 1
ATOM 2200 C CA . ASP A 1 280 ? -4.686 2.409 25.047 1.00 91.50 280 ASP A CA 1
ATOM 2201 C C . ASP A 1 280 ? -3.755 3.559 24.657 1.00 91.50 280 ASP A C 1
ATOM 2203 O O . ASP A 1 280 ? -3.283 4.330 25.491 1.00 91.50 280 ASP A O 1
ATOM 2207 N N . LEU A 1 281 ? -3.466 3.630 23.360 1.00 89.12 281 LEU A N 1
ATOM 2208 C CA . LEU A 1 281 ? -2.678 4.696 22.741 1.00 89.12 281 LEU A CA 1
ATOM 2209 C C . LEU A 1 281 ? -3.548 5.562 21.825 1.00 89.12 281 LEU A C 1
ATOM 2211 O O . LEU A 1 281 ? -3.020 6.264 20.954 1.00 89.12 281 LEU A O 1
ATOM 2215 N N . ILE A 1 282 ? -4.876 5.500 21.978 1.00 84.19 282 ILE A N 1
ATOM 2216 C CA . ILE A 1 282 ? -5.796 6.342 21.218 1.00 84.19 282 ILE A CA 1
ATOM 2217 C C . ILE A 1 282 ? -5.562 7.796 21.649 1.00 84.19 282 ILE A C 1
ATOM 2219 O O . ILE A 1 282 ? -5.661 8.149 22.819 1.00 84.19 282 ILE A O 1
ATOM 2223 N N . GLY A 1 283 ? -5.208 8.648 20.685 1.00 79.62 283 GLY A N 1
ATOM 2224 C CA . GLY A 1 283 ? -4.898 10.065 20.915 1.00 79.62 283 GLY A CA 1
ATOM 2225 C C . GLY A 1 283 ? -3.404 10.404 20.976 1.00 79.62 283 GLY A C 1
ATOM 2226 O O . GLY A 1 283 ? -3.057 11.571 20.821 1.00 79.62 283 GLY A O 1
ATOM 2227 N N . GLN A 1 284 ? -2.508 9.416 21.101 1.00 72.81 284 GLN A N 1
ATOM 2228 C CA . GLN A 1 284 ? -1.057 9.645 21.001 1.00 72.81 284 GLN A CA 1
ATOM 2229 C C . GLN A 1 284 ? -0.651 9.856 19.543 1.00 72.81 284 GLN A C 1
ATOM 2231 O O . GLN A 1 284 ? -0.751 8.934 18.745 1.00 72.81 284 GLN A O 1
ATOM 2236 N N . SER A 1 285 ? -0.252 11.055 19.135 1.00 74.75 285 SER A N 1
ATOM 2237 C CA . SER A 1 285 ? -0.059 11.332 17.700 1.00 74.75 285 SER A CA 1
ATOM 2238 C C . SER A 1 285 ? 1.340 11.004 17.171 1.00 74.75 285 SER A C 1
ATOM 2240 O O . SER A 1 285 ? 1.472 10.691 15.987 1.00 74.75 285 SER A O 1
ATOM 2242 N N . ASP A 1 286 ? 2.3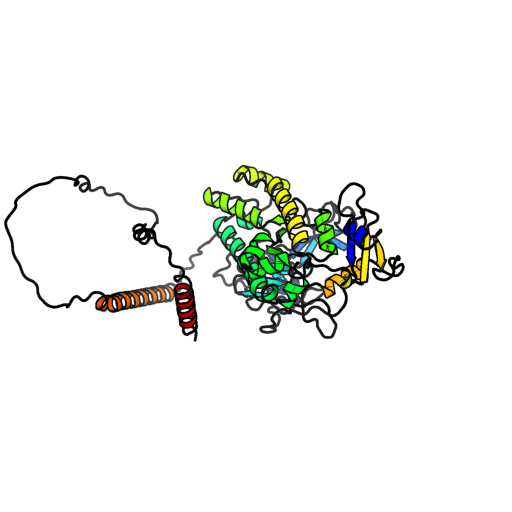67 11.021 18.019 1.00 89.12 286 ASP A N 1
ATOM 2243 C CA . ASP A 1 286 ? 3.747 10.788 17.606 1.00 89.12 286 ASP A CA 1
ATOM 2244 C C . ASP A 1 286 ? 4.090 9.291 17.589 1.00 89.12 286 ASP A C 1
ATOM 2246 O O . ASP A 1 286 ? 3.649 8.505 18.429 1.00 89.12 286 ASP A O 1
ATOM 2250 N N . ALA A 1 287 ? 4.825 8.868 16.562 1.00 92.38 287 ALA A N 1
ATOM 2251 C CA . ALA A 1 287 ? 5.119 7.456 16.347 1.00 92.38 287 ALA A CA 1
ATOM 2252 C C . ALA A 1 287 ? 6.189 6.950 17.324 1.00 92.38 287 ALA A C 1
ATOM 2254 O O . ALA A 1 287 ? 6.142 5.791 17.729 1.00 92.38 287 ALA A O 1
ATOM 2255 N N . GLU A 1 288 ? 7.120 7.823 17.704 1.00 95.00 288 GLU A N 1
ATOM 2256 C CA . GLU A 1 288 ? 8.194 7.597 18.664 1.00 95.00 288 GLU A CA 1
ATOM 2257 C C . GLU A 1 288 ? 7.643 7.180 20.034 1.00 95.00 288 GLU A C 1
ATOM 2259 O O . GLU A 1 288 ? 7.928 6.072 20.484 1.00 95.00 288 GLU A O 1
ATOM 2264 N N . SER A 1 289 ? 6.770 7.984 20.652 1.00 94.19 289 SER A N 1
ATOM 2265 C CA . SER A 1 289 ? 6.184 7.639 21.957 1.00 94.19 289 SER A CA 1
ATOM 2266 C C . SER A 1 289 ? 5.341 6.370 21.890 1.00 94.19 289 SER A C 1
ATOM 2268 O O . SER A 1 289 ? 5.325 5.592 22.842 1.00 94.19 289 SER A O 1
ATOM 2270 N N . VAL A 1 290 ? 4.662 6.118 20.762 1.00 94.75 290 VAL A N 1
ATOM 2271 C CA . VAL A 1 290 ? 3.916 4.868 20.550 1.00 94.75 290 VAL A CA 1
ATOM 2272 C C . VAL A 1 290 ? 4.854 3.657 20.579 1.00 94.75 290 VAL A C 1
ATOM 2274 O O . VAL A 1 290 ? 4.550 2.680 21.265 1.00 94.75 290 VAL A O 1
ATOM 2277 N N . VAL A 1 291 ? 5.985 3.690 19.862 1.00 97.19 291 VAL A N 1
ATOM 2278 C CA . VAL A 1 291 ? 6.916 2.548 19.837 1.00 97.19 291 VAL A CA 1
ATOM 2279 C C . VAL A 1 291 ? 7.688 2.384 21.141 1.00 97.19 291 VAL A C 1
ATOM 2281 O O . VAL A 1 291 ? 7.913 1.242 21.546 1.00 97.19 291 VAL A O 1
ATOM 2284 N N . ASP A 1 292 ? 8.040 3.481 21.812 1.00 96.56 292 ASP A N 1
ATOM 2285 C CA . ASP A 1 292 ? 8.721 3.453 23.108 1.00 96.56 292 ASP A CA 1
ATOM 2286 C C . ASP A 1 292 ? 7.809 2.846 24.178 1.00 96.56 292 ASP A C 1
ATOM 2288 O O . ASP A 1 292 ? 8.193 1.889 24.849 1.00 96.56 292 ASP A O 1
ATOM 2292 N N . TYR A 1 293 ? 6.549 3.286 24.244 1.00 96.50 293 TYR A N 1
ATOM 2293 C CA . TYR A 1 293 ? 5.570 2.717 25.170 1.00 96.50 293 TYR A CA 1
ATOM 2294 C C . TYR A 1 293 ? 5.341 1.218 24.926 1.00 96.50 293 TYR A C 1
ATOM 2296 O O . TYR A 1 293 ? 5.284 0.420 25.864 1.00 96.50 293 TYR A O 1
ATOM 2304 N N . ILE A 1 294 ? 5.225 0.803 23.658 1.00 97.06 294 ILE A N 1
ATOM 2305 C CA . ILE A 1 294 ? 5.068 -0.615 23.308 1.00 97.06 294 ILE A CA 1
ATOM 2306 C C . ILE A 1 294 ? 6.288 -1.419 23.736 1.00 97.06 294 ILE A C 1
ATOM 2308 O O . ILE A 1 294 ? 6.129 -2.517 24.275 1.00 97.06 294 ILE A O 1
ATOM 2312 N N . LYS A 1 295 ? 7.494 -0.899 23.509 1.00 97.75 295 LYS A N 1
ATOM 2313 C CA . LYS A 1 295 ? 8.733 -1.550 23.928 1.00 97.75 295 LYS A CA 1
ATOM 2314 C C . LYS A 1 295 ? 8.785 -1.714 25.444 1.00 97.75 295 LYS A C 1
ATOM 2316 O O . LYS A 1 295 ? 9.108 -2.808 25.897 1.00 97.75 295 LYS A O 1
ATOM 2321 N N . ASP A 1 296 ? 8.410 -0.693 26.206 1.00 97.00 296 ASP A N 1
ATOM 2322 C CA . ASP A 1 296 ? 8.388 -0.752 27.670 1.00 97.00 296 ASP A CA 1
ATOM 2323 C C . ASP A 1 296 ? 7.375 -1.782 28.193 1.00 97.00 296 ASP A C 1
ATOM 2325 O O . ASP A 1 296 ? 7.653 -2.499 29.153 1.00 97.00 296 ASP A O 1
ATOM 2329 N N . CYS A 1 297 ? 6.220 -1.912 27.531 1.00 96.25 297 CYS A N 1
ATOM 2330 C CA . CYS A 1 297 ? 5.164 -2.835 27.955 1.00 96.25 297 CYS A CA 1
ATOM 2331 C C . CYS A 1 297 ? 5.373 -4.285 27.490 1.00 96.25 297 CYS A C 1
ATOM 2333 O O . CYS A 1 297 ? 4.954 -5.215 28.174 1.00 96.25 297 CYS A O 1
ATOM 2335 N N . THR A 1 298 ? 5.966 -4.493 26.311 1.00 97.69 298 THR A N 1
ATOM 2336 C CA . THR A 1 298 ? 6.019 -5.813 25.640 1.00 97.69 298 THR A CA 1
ATOM 2337 C C . THR A 1 298 ? 7.434 -6.342 25.415 1.00 97.69 298 THR A C 1
ATOM 2339 O O . THR A 1 298 ? 7.618 -7.497 25.035 1.00 97.69 298 THR A O 1
ATOM 2342 N N . GLY A 1 299 ? 8.457 -5.499 25.575 1.00 98.06 299 GLY A N 1
ATOM 2343 C CA . GLY A 1 299 ? 9.837 -5.794 25.186 1.00 98.06 299 GLY A CA 1
ATOM 2344 C C . GLY A 1 299 ? 10.075 -5.833 23.669 1.00 98.06 299 GLY A C 1
ATOM 2345 O O . GLY A 1 299 ? 11.195 -6.109 23.232 1.00 98.06 299 GLY A O 1
ATOM 2346 N N . VAL A 1 300 ? 9.057 -5.579 22.836 1.00 98.38 300 VAL A N 1
ATOM 2347 C CA . VAL A 1 300 ? 9.176 -5.651 21.373 1.00 98.38 300 VAL A CA 1
ATOM 2348 C C . VAL A 1 300 ? 9.731 -4.339 20.811 1.00 98.38 300 VAL A C 1
ATOM 2350 O O . VAL A 1 300 ? 9.027 -3.342 20.680 1.00 98.38 300 VAL A O 1
ATOM 2353 N N . ASP A 1 301 ? 11.007 -4.357 20.427 1.00 98.25 301 ASP A N 1
ATOM 2354 C CA . ASP A 1 301 ? 11.727 -3.192 19.901 1.00 98.25 301 ASP A CA 1
ATOM 2355 C C . ASP A 1 301 ? 11.474 -2.954 18.401 1.00 98.25 301 ASP A C 1
ATOM 2357 O O . ASP A 1 301 ? 11.938 -3.716 17.546 1.00 98.25 301 ASP A O 1
ATOM 2361 N N . TYR A 1 302 ? 10.774 -1.865 18.069 1.00 98.44 302 TYR A N 1
ATOM 2362 C CA . TYR A 1 302 ? 10.463 -1.507 16.680 1.00 98.44 302 TYR A CA 1
ATOM 2363 C C . TYR A 1 302 ? 11.717 -1.232 15.841 1.00 98.44 302 TYR A C 1
ATOM 2365 O O . TYR A 1 302 ? 11.773 -1.633 14.680 1.00 98.44 302 TYR A O 1
ATOM 2373 N N . PHE A 1 303 ? 12.744 -0.596 16.417 1.00 98.00 303 PHE A N 1
ATOM 2374 C CA . PHE A 1 303 ? 13.973 -0.257 15.694 1.00 98.00 303 PHE A CA 1
ATOM 2375 C C . PHE A 1 303 ? 14.678 -1.500 15.147 1.00 98.00 303 PHE A C 1
ATOM 2377 O O . PHE A 1 303 ? 14.975 -1.584 13.951 1.00 98.00 303 PHE A O 1
ATOM 2384 N N . THR A 1 304 ? 14.897 -2.495 16.009 1.00 98.19 304 THR A N 1
ATOM 2385 C CA . THR A 1 304 ? 15.476 -3.779 15.605 1.00 98.19 304 THR A CA 1
ATOM 2386 C C . THR A 1 304 ? 14.618 -4.453 14.537 1.00 98.19 304 THR A C 1
ATOM 2388 O O . THR A 1 304 ? 15.143 -4.863 13.498 1.00 98.19 304 THR A O 1
ATOM 2391 N N . HIS A 1 305 ? 13.298 -4.486 14.742 1.00 98.38 305 HIS A N 1
ATOM 2392 C CA . HIS A 1 305 ? 12.366 -5.142 13.829 1.00 98.38 305 HIS A CA 1
ATOM 2393 C C . HIS A 1 305 ? 12.336 -4.488 12.439 1.00 98.38 305 HIS A C 1
ATOM 2395 O O . HIS A 1 305 ? 12.319 -5.184 11.423 1.00 98.38 305 HIS A O 1
ATOM 2401 N N . HIS A 1 306 ? 12.360 -3.153 12.377 1.00 98.44 306 HIS A N 1
ATOM 2402 C CA . HIS A 1 306 ? 12.362 -2.394 11.126 1.00 98.44 306 HIS A CA 1
ATOM 2403 C C . HIS A 1 306 ? 13.662 -2.596 10.344 1.00 98.44 306 HIS A C 1
ATOM 2405 O O . HIS A 1 306 ? 13.622 -2.871 9.145 1.00 98.44 306 HIS A O 1
ATOM 2411 N N . ARG A 1 307 ? 14.819 -2.562 11.016 1.00 98.19 307 ARG A N 1
ATOM 2412 C CA . ARG A 1 307 ? 16.117 -2.828 10.376 1.00 98.19 307 ARG A CA 1
ATOM 2413 C C . ARG A 1 307 ? 16.168 -4.228 9.756 1.00 98.19 307 ARG A C 1
ATOM 2415 O O . ARG A 1 307 ? 16.615 -4.391 8.619 1.00 98.19 307 ARG A O 1
ATOM 2422 N N . GLU A 1 308 ? 15.703 -5.237 10.489 1.00 98.38 308 GLU A N 1
ATOM 2423 C CA . GLU A 1 308 ? 15.607 -6.616 9.996 1.00 98.38 308 GLU A CA 1
ATOM 2424 C C . GLU A 1 308 ? 14.624 -6.734 8.828 1.00 98.38 308 GLU A C 1
ATOM 2426 O O . GLU A 1 308 ? 14.922 -7.395 7.829 1.00 98.38 308 GLU A O 1
ATOM 2431 N N . MET A 1 309 ? 13.480 -6.051 8.920 1.00 98.19 309 MET A N 1
ATOM 2432 C CA . MET A 1 309 ? 12.496 -5.968 7.845 1.00 98.19 309 MET A CA 1
ATOM 2433 C C . MET A 1 309 ? 13.095 -5.376 6.572 1.00 98.19 309 MET A C 1
ATOM 2435 O O . MET A 1 309 ? 12.991 -6.002 5.520 1.00 98.19 309 MET A O 1
ATOM 2439 N N . MET A 1 310 ? 13.754 -4.219 6.647 1.00 98.19 310 MET A N 1
ATOM 2440 C CA . MET A 1 310 ? 14.352 -3.569 5.478 1.00 98.19 310 MET A CA 1
ATOM 2441 C C . MET A 1 310 ? 15.422 -4.442 4.825 1.00 98.19 310 MET A C 1
ATOM 2443 O O . MET A 1 310 ? 15.430 -4.592 3.602 1.00 98.19 310 MET A O 1
ATOM 2447 N N . SER A 1 311 ? 16.283 -5.075 5.629 1.00 97.75 311 SER A N 1
ATOM 2448 C CA . SER A 1 311 ? 17.282 -6.029 5.133 1.00 97.75 311 SER A CA 1
ATOM 2449 C C . SER A 1 311 ? 16.622 -7.182 4.369 1.00 97.75 311 SER A C 1
ATOM 2451 O O . SER A 1 311 ? 16.962 -7.453 3.212 1.00 97.75 311 SER A O 1
ATOM 2453 N N . ARG A 1 312 ? 15.602 -7.804 4.972 1.00 98.12 312 ARG A N 1
ATOM 2454 C CA . ARG A 1 312 ? 14.842 -8.895 4.357 1.00 98.12 312 ARG A CA 1
ATOM 2455 C C . ARG A 1 312 ? 14.115 -8.448 3.091 1.00 98.12 312 ARG A C 1
ATOM 2457 O O . ARG A 1 312 ? 14.181 -9.151 2.092 1.00 98.12 312 ARG A O 1
ATOM 2464 N N . PHE A 1 313 ? 13.455 -7.292 3.084 1.00 98.00 313 PHE A N 1
ATOM 2465 C CA . PHE A 1 313 ? 12.743 -6.788 1.906 1.00 98.00 313 PHE A CA 1
ATOM 2466 C C . PHE A 1 313 ? 13.701 -6.526 0.743 1.00 98.00 313 PHE A C 1
ATOM 2468 O O . PHE A 1 313 ? 13.427 -6.967 -0.374 1.00 98.00 313 PHE A O 1
ATOM 2475 N N . LYS A 1 314 ? 14.852 -5.882 0.991 1.00 97.25 314 LYS A N 1
ATOM 2476 C CA . LYS A 1 314 ? 15.896 -5.666 -0.029 1.00 97.25 314 LYS A CA 1
ATOM 2477 C C . LYS A 1 314 ? 16.401 -6.996 -0.596 1.00 97.25 314 LYS A C 1
ATOM 2479 O O . LYS A 1 314 ? 16.484 -7.155 -1.815 1.00 97.25 314 LYS A O 1
ATOM 2484 N N . HIS A 1 315 ? 16.698 -7.955 0.281 1.00 97.06 315 HIS A N 1
ATOM 2485 C CA . HIS A 1 315 ? 17.165 -9.287 -0.096 1.00 97.06 315 HIS A CA 1
ATOM 2486 C C . HIS A 1 315 ? 16.127 -10.055 -0.928 1.00 97.06 315 HIS A C 1
ATOM 2488 O O . HIS A 1 315 ? 16.414 -10.472 -2.052 1.00 97.06 315 HIS A O 1
ATOM 2494 N N . ASN A 1 316 ? 14.902 -10.166 -0.416 1.00 97.19 316 ASN A N 1
ATOM 2495 C CA . ASN A 1 316 ? 13.801 -10.882 -1.052 1.00 97.19 316 ASN A CA 1
ATOM 2496 C C . ASN A 1 316 ? 13.448 -10.275 -2.408 1.00 97.19 316 ASN A C 1
ATOM 2498 O O . ASN A 1 316 ? 13.272 -11.007 -3.377 1.00 97.19 316 ASN A O 1
ATOM 2502 N N . ASN A 1 317 ? 13.405 -8.943 -2.510 1.00 97.44 317 ASN A N 1
ATOM 2503 C CA . ASN A 1 317 ? 13.154 -8.266 -3.777 1.00 97.44 317 ASN A CA 1
ATOM 2504 C C . ASN A 1 317 ? 14.240 -8.568 -4.818 1.00 97.44 317 ASN A C 1
ATOM 2506 O O . ASN A 1 317 ? 13.924 -8.864 -5.969 1.00 97.44 317 ASN A O 1
ATOM 2510 N N . LYS A 1 318 ? 15.517 -8.521 -4.411 1.00 95.62 318 LYS A N 1
ATOM 2511 C CA . LYS A 1 318 ? 16.659 -8.814 -5.288 1.00 95.62 318 LYS A CA 1
ATOM 2512 C C . LYS A 1 318 ? 16.619 -10.248 -5.819 1.00 95.62 318 LYS A C 1
ATOM 2514 O O . LYS A 1 318 ? 16.905 -10.455 -6.992 1.00 95.62 318 LYS A O 1
ATOM 2519 N N . ILE A 1 319 ? 16.278 -11.219 -4.972 1.00 96.19 319 ILE A N 1
ATOM 2520 C CA . ILE A 1 319 ? 16.220 -12.638 -5.355 1.00 96.19 319 ILE A CA 1
ATOM 2521 C C . ILE A 1 319 ? 14.977 -12.949 -6.194 1.00 96.19 319 ILE A C 1
ATOM 2523 O O . ILE A 1 319 ? 15.060 -13.727 -7.144 1.00 96.19 319 ILE A O 1
ATOM 2527 N N . ALA A 1 320 ? 13.832 -12.351 -5.860 1.00 95.88 320 ALA A N 1
ATOM 2528 C CA . ALA A 1 320 ? 12.579 -12.576 -6.571 1.00 95.88 320 ALA A CA 1
ATOM 2529 C C . ALA A 1 320 ? 12.594 -12.006 -7.991 1.00 95.88 320 ALA A C 1
ATOM 2531 O O . ALA A 1 320 ? 12.054 -12.639 -8.890 1.00 95.88 320 ALA A O 1
ATOM 2532 N N . ALA A 1 321 ? 13.207 -10.844 -8.214 1.00 95.81 321 ALA A N 1
ATOM 2533 C CA . ALA A 1 321 ? 13.108 -10.127 -9.481 1.00 95.81 321 ALA A CA 1
ATOM 2534 C C . ALA A 1 321 ? 13.694 -10.873 -10.694 1.00 95.81 321 ALA A C 1
ATOM 2536 O O . ALA A 1 321 ? 14.851 -11.286 -10.695 1.00 95.81 321 ALA A O 1
ATOM 2537 N N . ASN A 1 322 ? 12.920 -10.935 -11.782 1.00 96.75 322 ASN A N 1
ATOM 2538 C CA . ASN A 1 322 ? 13.355 -11.372 -13.118 1.00 96.75 322 ASN A CA 1
ATOM 2539 C C . ASN A 1 322 ? 13.218 -10.246 -14.156 1.00 96.75 322 ASN A C 1
ATOM 2541 O O . ASN A 1 322 ? 12.788 -10.460 -15.290 1.00 96.75 322 ASN A O 1
ATOM 2545 N N . TRP A 1 323 ? 13.563 -9.015 -13.771 1.00 95.44 323 TRP A N 1
ATOM 2546 C CA . TRP A 1 323 ? 13.569 -7.881 -14.694 1.00 95.44 323 TRP A CA 1
ATOM 2547 C C . TRP A 1 323 ? 14.722 -8.025 -15.695 1.00 95.44 323 TRP A C 1
ATOM 2549 O O . TRP A 1 323 ? 15.892 -7.922 -15.324 1.00 95.44 323 TRP A O 1
ATOM 2559 N N . ARG A 1 324 ? 14.407 -8.263 -16.973 1.00 94.94 324 ARG A N 1
ATOM 2560 C CA . ARG A 1 324 ? 15.414 -8.381 -18.039 1.00 94.94 324 ARG A CA 1
ATOM 2561 C C . ARG A 1 324 ? 15.532 -7.072 -18.790 1.00 94.94 324 ARG A C 1
ATOM 2563 O O . ARG A 1 324 ? 14.514 -6.484 -19.132 1.00 94.94 324 ARG A O 1
ATOM 2570 N N . ALA A 1 325 ? 16.757 -6.666 -19.113 1.00 95.00 325 ALA A N 1
ATOM 2571 C CA . ALA A 1 325 ? 17.016 -5.465 -19.908 1.00 95.00 325 ALA A CA 1
ATOM 2572 C C . ALA A 1 325 ? 16.153 -5.437 -21.185 1.00 95.00 325 ALA A C 1
ATOM 2574 O O . ALA A 1 325 ? 15.395 -4.498 -21.394 1.00 95.00 325 ALA A O 1
ATOM 2575 N N . ASP A 1 326 ? 16.118 -6.546 -21.931 1.00 96.12 326 ASP A N 1
ATOM 2576 C CA . ASP A 1 326 ? 15.346 -6.672 -23.172 1.00 96.12 326 ASP A CA 1
ATOM 2577 C C . ASP A 1 326 ? 13.844 -6.404 -23.043 1.00 96.12 326 ASP A C 1
ATOM 2579 O O . ASP A 1 326 ? 13.191 -6.197 -24.067 1.00 96.12 326 ASP A O 1
ATOM 2583 N N . ASP A 1 327 ? 13.277 -6.411 -21.840 1.00 96.50 327 ASP A N 1
ATOM 2584 C CA . ASP A 1 327 ? 11.870 -6.094 -21.595 1.00 96.50 327 ASP A CA 1
ATOM 2585 C C . ASP A 1 327 ? 11.585 -4.596 -21.459 1.00 96.50 327 ASP A C 1
ATOM 2587 O O . ASP A 1 327 ? 10.422 -4.197 -21.395 1.00 96.50 327 ASP A O 1
ATOM 2591 N N . PHE A 1 328 ? 12.633 -3.778 -21.479 1.00 97.88 328 PHE A N 1
ATOM 2592 C CA . PHE A 1 328 ? 12.597 -2.335 -21.312 1.00 97.88 328 PHE A CA 1
ATOM 2593 C C . PHE A 1 328 ? 13.322 -1.643 -22.478 1.00 97.88 328 PHE A C 1
ATOM 2595 O O . PHE A 1 328 ? 14.126 -2.240 -23.201 1.00 97.88 328 PHE A O 1
ATOM 2602 N N . GLU A 1 329 ? 12.972 -0.388 -22.731 1.00 98.06 329 GLU A N 1
ATOM 2603 C CA . GLU A 1 329 ? 13.566 0.448 -23.778 1.00 98.06 329 GLU A CA 1
ATOM 2604 C C . GLU A 1 329 ? 14.708 1.316 -23.245 1.00 98.06 329 GLU A C 1
ATOM 2606 O O . GLU A 1 329 ? 15.657 1.620 -23.976 1.00 98.06 329 GLU A O 1
ATOM 2611 N N . PHE A 1 330 ? 14.639 1.682 -21.965 1.00 97.94 330 PHE A N 1
ATOM 2612 C CA . PHE A 1 330 ? 15.531 2.641 -21.333 1.00 97.94 330 PHE A CA 1
ATOM 2613 C C . PHE A 1 330 ? 16.122 2.105 -20.025 1.00 97.94 330 PHE A C 1
ATOM 2615 O O . PHE A 1 330 ? 15.642 1.146 -19.415 1.00 97.94 330 PHE A O 1
ATOM 2622 N N . ALA A 1 331 ? 17.195 2.745 -19.589 1.00 96.69 331 ALA A N 1
ATOM 2623 C CA . ALA A 1 331 ? 17.639 2.746 -18.207 1.00 96.69 331 ALA A CA 1
ATOM 2624 C C . ALA A 1 331 ? 17.655 4.199 -17.733 1.00 96.69 331 ALA A C 1
ATOM 2626 O O . ALA A 1 331 ? 18.035 5.091 -18.489 1.00 96.69 331 ALA A O 1
ATOM 2627 N N . VAL A 1 332 ? 17.238 4.454 -16.501 1.00 95.75 332 VAL A N 1
ATOM 2628 C CA . VAL A 1 332 ? 17.302 5.792 -15.912 1.00 95.75 332 VAL A CA 1
ATOM 2629 C C . VAL A 1 332 ? 18.427 5.815 -14.898 1.00 95.75 332 VAL A C 1
ATOM 2631 O O . VAL A 1 332 ? 18.429 5.005 -13.974 1.00 95.75 332 VAL A O 1
ATOM 2634 N N . MET A 1 333 ? 19.370 6.734 -15.080 1.00 93.69 333 MET A N 1
ATOM 2635 C CA . MET A 1 333 ? 20.489 6.981 -14.179 1.00 93.69 333 MET A CA 1
ATOM 2636 C C . MET A 1 333 ? 20.198 8.217 -13.334 1.00 93.69 333 MET A C 1
ATOM 2638 O O . MET A 1 333 ? 19.833 9.263 -13.867 1.00 93.69 333 MET A O 1
ATOM 2642 N N . MET A 1 334 ? 20.354 8.105 -12.019 1.00 88.25 334 MET A N 1
ATOM 2643 C CA . MET A 1 334 ? 20.198 9.234 -11.106 1.00 88.25 334 MET A CA 1
ATOM 2644 C C . MET A 1 334 ? 21.556 9.907 -10.889 1.00 88.25 334 MET A C 1
ATOM 2646 O O . MET A 1 334 ? 22.494 9.247 -10.436 1.00 88.25 334 MET A O 1
ATOM 2650 N N . SER A 1 335 ? 21.657 11.207 -11.181 1.00 80.88 335 SER A N 1
ATOM 2651 C CA . SER A 1 335 ? 22.887 11.997 -10.986 1.00 80.88 335 SER A CA 1
ATOM 2652 C C . SER A 1 335 ? 22.910 12.767 -9.656 1.00 80.88 335 SER A C 1
ATOM 2654 O O . SER A 1 335 ? 23.847 13.513 -9.383 1.00 80.88 335 SER A O 1
ATOM 2656 N N . GLY A 1 336 ? 21.896 12.581 -8.804 1.00 77.19 336 GLY A N 1
ATOM 2657 C CA . GLY A 1 336 ? 21.757 13.270 -7.523 1.00 77.19 336 GLY A CA 1
ATOM 2658 C C . GLY A 1 336 ? 20.600 12.737 -6.677 1.00 77.19 336 GLY A C 1
ATOM 2659 O O . GLY A 1 336 ? 19.989 11.713 -6.986 1.00 77.19 336 GLY A O 1
ATOM 2660 N N . SER A 1 337 ? 20.294 13.439 -5.583 1.00 69.50 337 SER A N 1
ATOM 2661 C CA . SER A 1 337 ? 19.190 13.086 -4.678 1.00 69.50 337 SER A CA 1
ATOM 2662 C C . SER A 1 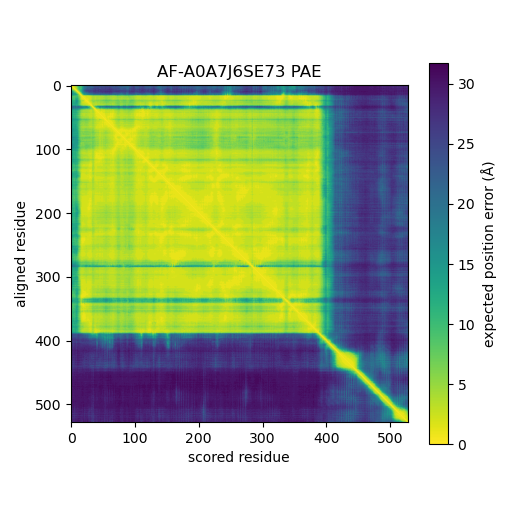337 ? 17.810 13.485 -5.216 1.00 69.50 337 SER A C 1
ATOM 2664 O O . SER A 1 337 ? 16.809 12.907 -4.780 1.00 69.50 337 SER A O 1
ATOM 2666 N N . SER A 1 338 ? 17.753 14.434 -6.161 1.00 69.44 338 SER A N 1
ATOM 2667 C CA . SER A 1 338 ? 16.518 14.910 -6.789 1.00 69.44 338 SER A CA 1
ATOM 2668 C C . SER A 1 338 ? 16.097 14.032 -7.970 1.00 69.44 338 SER A C 1
ATOM 2670 O O . SER A 1 338 ? 16.911 13.627 -8.797 1.00 69.44 338 SER A O 1
ATOM 2672 N N . SER A 1 339 ? 14.789 13.794 -8.098 1.00 67.56 339 SER A N 1
ATOM 2673 C CA . SER A 1 339 ? 14.183 13.123 -9.256 1.00 67.56 339 SER A CA 1
ATOM 2674 C C . SER A 1 339 ? 14.323 13.898 -10.572 1.00 67.56 339 SER A C 1
ATOM 2676 O O . SER A 1 339 ? 14.117 13.317 -11.634 1.00 67.56 339 SER A O 1
ATOM 2678 N N . THR A 1 340 ? 14.617 15.201 -10.510 1.00 74.38 340 THR A N 1
ATOM 2679 C CA . THR A 1 340 ? 14.773 16.068 -11.692 1.00 74.38 340 THR A CA 1
ATOM 2680 C C . THR A 1 340 ? 16.094 15.855 -12.418 1.00 74.38 340 THR A C 1
ATOM 2682 O O . THR A 1 340 ? 16.180 16.157 -13.602 1.00 74.38 340 THR A O 1
ATOM 2685 N N . ASP A 1 341 ? 17.089 15.283 -11.739 1.00 84.12 341 ASP A N 1
ATOM 2686 C CA . ASP A 1 341 ? 18.462 15.168 -12.243 1.00 84.12 341 ASP A CA 1
ATOM 2687 C C . ASP A 1 341 ? 18.712 13.766 -12.822 1.00 84.12 341 ASP A C 1
ATOM 2689 O O . ASP A 1 341 ? 19.776 13.163 -12.664 1.00 84.12 341 ASP A O 1
ATOM 2693 N N . ALA A 1 342 ? 17.669 13.205 -13.432 1.00 91.69 342 ALA A N 1
ATOM 2694 C CA . ALA A 1 342 ? 17.665 11.862 -13.979 1.00 91.69 342 ALA A CA 1
ATOM 2695 C C . ALA A 1 342 ? 18.024 11.888 -15.469 1.00 91.69 342 ALA A C 1
ATOM 2697 O O . ALA A 1 342 ? 17.336 12.518 -16.272 1.00 91.69 342 ALA A O 1
ATOM 2698 N N . THR A 1 343 ? 19.054 11.138 -15.846 1.00 94.25 343 THR A N 1
ATOM 2699 C CA . THR A 1 343 ? 19.449 10.931 -17.240 1.00 94.25 343 THR A CA 1
ATOM 2700 C C . THR A 1 343 ? 18.801 9.653 -17.764 1.00 94.25 343 THR A C 1
ATOM 2702 O O . THR A 1 343 ? 18.966 8.577 -17.185 1.00 94.25 343 THR A O 1
ATOM 2705 N N . VAL A 1 344 ? 18.063 9.745 -18.871 1.00 96.00 344 VAL A N 1
ATOM 2706 C CA . VAL A 1 344 ? 17.446 8.581 -19.526 1.00 96.00 344 VAL A CA 1
ATOM 2707 C C . VAL A 1 344 ? 18.381 8.074 -20.619 1.00 96.00 344 VAL A C 1
ATOM 2709 O O . VAL A 1 344 ? 18.703 8.811 -21.541 1.00 96.00 344 VAL A O 1
ATOM 2712 N N . ILE A 1 345 ? 18.790 6.811 -20.553 1.00 96.50 345 ILE A N 1
ATOM 2713 C CA . ILE A 1 345 ? 19.680 6.168 -21.526 1.00 96.50 345 ILE A CA 1
ATOM 2714 C C . ILE A 1 345 ? 18.895 5.145 -22.340 1.00 96.50 345 ILE A C 1
ATOM 2716 O O . ILE A 1 345 ? 18.224 4.282 -21.773 1.00 96.50 345 ILE A O 1
ATOM 2720 N N . SER A 1 346 ? 18.992 5.197 -23.669 1.00 96.50 346 SER A N 1
ATOM 2721 C CA . SER A 1 346 ? 18.440 4.147 -24.528 1.00 96.50 346 SER A CA 1
ATOM 2722 C C . SER A 1 346 ? 19.250 2.867 -24.384 1.00 96.50 346 SER A C 1
ATOM 2724 O O . SER A 1 346 ? 20.458 2.860 -24.607 1.00 96.50 346 SER A O 1
ATOM 2726 N N . GLN A 1 347 ? 18.588 1.746 -24.095 1.00 92.94 347 GLN A N 1
ATOM 2727 C CA . GLN A 1 347 ? 19.285 0.460 -24.022 1.00 92.94 347 GLN A CA 1
ATOM 2728 C C . GLN A 1 347 ? 19.788 -0.024 -25.385 1.00 92.94 347 GLN A C 1
ATOM 2730 O O . GLN A 1 347 ? 20.722 -0.820 -25.446 1.00 92.94 347 GLN A O 1
ATOM 2735 N N . ARG A 1 348 ? 19.175 0.446 -26.481 1.00 93.50 348 ARG A N 1
ATOM 2736 C CA . ARG A 1 348 ? 19.544 0.036 -27.839 1.00 93.50 348 ARG A CA 1
ATOM 2737 C C . ARG A 1 348 ? 20.813 0.731 -28.323 1.00 93.50 348 ARG A C 1
ATOM 2739 O O . ARG A 1 348 ? 21.665 0.062 -28.896 1.00 93.50 348 ARG A O 1
ATOM 2746 N N . SER A 1 349 ? 20.912 2.051 -28.149 1.00 95.12 349 SER A N 1
ATOM 2747 C CA . SER A 1 349 ? 22.079 2.822 -28.606 1.00 95.12 349 SER A CA 1
ATOM 2748 C C . SER A 1 349 ? 23.147 2.995 -27.526 1.00 95.12 349 SER A C 1
ATOM 2750 O O . SER A 1 349 ? 24.308 3.198 -27.858 1.00 95.12 349 SER A O 1
ATOM 2752 N N . GLY A 1 350 ? 22.778 2.907 -26.244 1.00 93.81 350 GLY A N 1
ATOM 2753 C CA . GLY A 1 350 ? 23.648 3.285 -25.128 1.00 93.81 350 GLY A CA 1
ATOM 2754 C C . GLY A 1 350 ? 23.793 4.800 -24.946 1.00 93.81 350 GLY A C 1
ATOM 2755 O O . GLY A 1 350 ? 24.556 5.229 -24.085 1.00 93.81 350 GLY A O 1
ATOM 2756 N N . GLU A 1 351 ? 23.071 5.602 -25.732 1.00 96.06 351 GLU A N 1
ATOM 2757 C CA . GLU A 1 351 ? 23.131 7.066 -25.716 1.00 96.06 351 GLU A CA 1
ATOM 2758 C C . GLU A 1 351 ? 22.003 7.674 -24.877 1.00 96.06 351 GLU A C 1
ATOM 2760 O O . GLU A 1 351 ? 20.962 7.048 -24.638 1.00 96.06 351 GLU A O 1
ATOM 2765 N N . GLU A 1 352 ? 22.197 8.923 -24.456 1.00 95.88 352 GLU A N 1
ATOM 2766 C CA . GLU A 1 352 ? 21.173 9.698 -23.765 1.00 95.88 352 GLU A CA 1
ATOM 2767 C C . GLU A 1 352 ? 19.971 9.983 -24.675 1.00 95.88 352 GLU A C 1
ATOM 2769 O O . GLU A 1 352 ? 20.085 10.513 -25.781 1.00 95.88 352 GLU A O 1
ATOM 2774 N N . ALA A 1 353 ? 18.781 9.647 -24.187 1.00 96.31 353 ALA A N 1
ATOM 2775 C CA . ALA A 1 353 ? 17.515 9.913 -24.841 1.00 96.31 353 ALA A CA 1
ATOM 2776 C C . ALA A 1 353 ? 17.010 11.312 -24.448 1.00 96.31 353 ALA A C 1
ATOM 2778 O O . ALA A 1 353 ? 16.060 11.437 -23.680 1.00 96.31 353 ALA A O 1
ATOM 2779 N N . LEU A 1 354 ? 17.625 12.362 -25.008 1.00 93.38 354 LEU A N 1
ATOM 2780 C CA . LEU A 1 354 ? 17.396 13.778 -24.648 1.00 93.38 354 LEU A CA 1
ATOM 2781 C C . LEU A 1 354 ? 15.921 14.234 -24.663 1.00 93.38 354 LEU A C 1
ATOM 2783 O O . LEU A 1 354 ? 15.552 15.175 -23.971 1.00 93.38 354 LEU A O 1
ATOM 2787 N N . ASN A 1 355 ? 15.061 13.561 -25.433 1.00 94.00 355 ASN A N 1
ATOM 2788 C CA . ASN A 1 355 ? 13.632 13.880 -25.547 1.00 94.00 355 ASN A CA 1
ATOM 2789 C C . ASN A 1 355 ? 12.738 13.045 -24.612 1.00 94.00 355 ASN A C 1
ATOM 2791 O O . ASN A 1 355 ? 11.519 13.001 -24.794 1.00 94.00 355 ASN A O 1
ATOM 2795 N N . LYS A 1 356 ? 13.320 12.310 -23.662 1.00 95.25 356 LYS A N 1
ATOM 2796 C CA . LYS A 1 356 ? 12.590 11.437 -22.743 1.00 95.25 356 LYS A CA 1
ATOM 2797 C C . LYS A 1 356 ? 12.656 11.973 -21.321 1.00 95.25 356 LYS A C 1
ATOM 2799 O O . LYS A 1 356 ? 13.713 12.313 -20.808 1.00 95.25 356 LYS A O 1
ATOM 2804 N N . ASN A 1 357 ? 11.496 12.006 -20.674 1.00 94.19 357 ASN A N 1
ATOM 2805 C CA . ASN A 1 357 ? 11.335 12.457 -19.300 1.00 94.19 357 ASN A CA 1
ATOM 2806 C C . ASN A 1 357 ? 11.127 11.240 -18.386 1.00 94.19 357 ASN A C 1
ATOM 2808 O O . ASN A 1 357 ? 10.198 10.459 -18.600 1.00 94.19 357 ASN A O 1
ATOM 2812 N N . ALA A 1 358 ? 11.985 11.073 -17.376 1.00 94.12 358 ALA A N 1
ATOM 2813 C CA . ALA A 1 358 ? 11.918 9.926 -16.471 1.00 94.12 358 ALA A CA 1
ATOM 2814 C C . ALA A 1 358 ? 10.572 9.816 -15.715 1.00 94.12 358 ALA A C 1
ATOM 2816 O O . ALA A 1 358 ? 10.003 8.726 -15.730 1.00 94.12 358 ALA A O 1
ATOM 2817 N N . PRO A 1 359 ? 10.010 10.888 -15.112 1.00 93.69 359 PRO A N 1
ATOM 2818 C CA . PRO A 1 359 ? 8.666 10.845 -14.524 1.00 93.69 359 PRO A CA 1
ATOM 2819 C C . PRO A 1 359 ? 7.555 10.373 -15.474 1.00 93.69 359 PRO A C 1
ATOM 2821 O O . PRO A 1 359 ? 6.709 9.579 -15.070 1.00 93.69 359 PRO A O 1
ATOM 2824 N N . ALA A 1 360 ? 7.561 10.819 -16.734 1.00 95.38 360 ALA A N 1
ATOM 2825 C CA . ALA A 1 360 ? 6.581 10.376 -17.727 1.00 95.38 360 ALA A CA 1
ATOM 2826 C C . ALA A 1 360 ? 6.722 8.874 -18.024 1.00 95.38 360 ALA A C 1
ATOM 2828 O O . ALA A 1 360 ? 5.737 8.143 -17.973 1.00 95.38 360 ALA A O 1
ATOM 2829 N N . ILE A 1 361 ? 7.957 8.395 -18.224 1.00 96.69 361 ILE A N 1
ATOM 2830 C CA . ILE A 1 361 ? 8.227 6.964 -18.424 1.00 96.69 361 ILE A CA 1
ATOM 2831 C C . ILE A 1 361 ? 7.782 6.142 -17.207 1.00 96.69 361 ILE A C 1
ATOM 2833 O O . ILE A 1 361 ? 7.188 5.084 -17.370 1.00 96.69 361 ILE A O 1
ATOM 2837 N N . GLN A 1 362 ? 8.032 6.618 -15.984 1.00 95.75 362 GLN A N 1
ATOM 2838 C CA . GLN A 1 362 ? 7.580 5.931 -14.769 1.00 95.75 362 GLN A CA 1
ATOM 2839 C C . GLN A 1 362 ? 6.053 5.806 -14.707 1.00 95.75 362 GLN A C 1
ATOM 2841 O O . GLN A 1 362 ? 5.546 4.777 -14.262 1.00 95.75 362 GLN A O 1
ATOM 2846 N N . ALA A 1 363 ? 5.317 6.840 -15.127 1.00 95.06 363 ALA A N 1
ATOM 2847 C CA . ALA A 1 363 ? 3.858 6.801 -15.171 1.00 95.06 363 ALA A CA 1
ATOM 2848 C C . ALA A 1 363 ? 3.354 5.754 -16.181 1.00 95.06 363 ALA A C 1
ATOM 2850 O O . ALA A 1 363 ? 2.471 4.962 -15.844 1.00 95.06 363 ALA A O 1
ATOM 2851 N N . ASP A 1 364 ? 3.965 5.698 -17.367 1.00 96.00 364 ASP A N 1
ATOM 2852 C CA . ASP A 1 364 ? 3.651 4.705 -18.402 1.00 96.00 364 ASP A CA 1
ATOM 2853 C C . ASP A 1 364 ? 3.991 3.277 -17.941 1.00 96.00 364 ASP A C 1
ATOM 2855 O O . ASP A 1 364 ? 3.169 2.361 -18.051 1.00 96.00 364 ASP A O 1
ATOM 2859 N N . ASP A 1 365 ? 5.169 3.092 -17.339 1.00 97.12 365 ASP A N 1
ATOM 2860 C CA . ASP A 1 365 ? 5.601 1.818 -16.763 1.00 97.12 365 ASP A CA 1
ATOM 2861 C C . ASP A 1 365 ? 4.634 1.350 -15.684 1.00 97.12 365 ASP A C 1
ATOM 2863 O O . ASP A 1 365 ? 4.239 0.184 -15.677 1.00 97.12 365 ASP A O 1
ATOM 2867 N N . LYS A 1 366 ? 4.206 2.252 -14.793 1.00 95.69 366 LYS A N 1
ATOM 2868 C CA . LYS A 1 366 ? 3.225 1.933 -13.756 1.00 95.69 366 LYS A CA 1
ATOM 2869 C C . LYS A 1 366 ? 1.918 1.456 -14.378 1.00 95.69 366 LYS A C 1
ATOM 2871 O O . LYS A 1 366 ? 1.433 0.394 -13.996 1.00 95.69 366 LYS A O 1
ATOM 2876 N N . LEU A 1 367 ? 1.371 2.187 -15.354 1.00 94.06 367 LEU A N 1
ATOM 2877 C CA . LEU A 1 367 ? 0.145 1.787 -16.051 1.00 94.06 367 LEU A CA 1
ATOM 2878 C C . LEU A 1 367 ? 0.273 0.414 -16.705 1.00 94.06 367 LEU A C 1
ATOM 2880 O O . LEU A 1 367 ? -0.719 -0.315 -16.778 1.00 94.06 367 LEU A O 1
ATOM 2884 N N . MET A 1 368 ? 1.467 0.054 -17.175 1.00 95.62 368 MET A N 1
ATOM 2885 C CA . MET A 1 368 ? 1.681 -1.216 -17.843 1.00 95.62 368 MET A CA 1
ATOM 2886 C C . MET A 1 368 ? 1.953 -2.383 -16.888 1.00 95.62 368 MET A C 1
ATOM 2888 O O . MET A 1 368 ? 1.430 -3.472 -17.117 1.00 95.62 368 MET A O 1
ATOM 2892 N N . LEU A 1 369 ? 2.721 -2.169 -15.823 1.00 96.50 369 LEU A N 1
ATOM 2893 C CA . LEU A 1 369 ? 3.163 -3.218 -14.904 1.00 96.50 369 LEU A CA 1
ATOM 2894 C C . LEU A 1 369 ? 2.180 -3.481 -13.754 1.00 96.50 369 LEU A C 1
ATOM 2896 O O . LEU A 1 369 ? 2.163 -4.588 -13.217 1.00 96.50 369 LEU A O 1
ATOM 2900 N N . GLN A 1 370 ? 1.364 -2.498 -13.363 1.00 95.75 370 GLN A N 1
ATOM 2901 C CA . GLN A 1 370 ? 0.363 -2.691 -12.312 1.00 95.75 370 GLN A CA 1
ATOM 2902 C C . GLN A 1 370 ? -0.834 -3.520 -12.801 1.00 95.75 370 GLN A C 1
ATOM 2904 O O . GLN A 1 370 ? -1.167 -3.528 -13.992 1.00 95.75 370 GLN A O 1
ATOM 2909 N N . ASN A 1 371 ? -1.540 -4.148 -11.858 1.00 96.69 371 ASN A N 1
ATOM 2910 C CA . ASN A 1 371 ? -2.807 -4.839 -12.120 1.00 96.69 371 ASN A CA 1
ATOM 2911 C C . ASN A 1 371 ? -4.059 -4.047 -11.717 1.00 96.69 371 ASN A C 1
ATOM 2913 O O . ASN A 1 371 ? -5.166 -4.463 -12.063 1.00 96.69 371 ASN A O 1
ATOM 2917 N N . TYR A 1 372 ? -3.885 -2.888 -11.073 1.00 96.31 372 TYR A N 1
ATOM 2918 C CA . TYR A 1 372 ? -4.981 -2.025 -10.639 1.00 96.31 372 TYR A CA 1
ATOM 2919 C C . TYR A 1 372 ? -5.956 -1.721 -11.778 1.00 96.31 372 TYR A C 1
ATOM 2921 O O . TYR A 1 372 ? -5.592 -1.074 -12.756 1.00 96.31 372 TYR A O 1
ATOM 2929 N N . GLY A 1 373 ? -7.203 -2.169 -11.633 1.00 93.19 373 GLY A N 1
ATOM 2930 C CA . GLY A 1 373 ? -8.298 -1.834 -12.542 1.00 93.19 373 GLY A CA 1
ATOM 2931 C C . GLY A 1 373 ? -8.229 -2.491 -13.914 1.00 93.19 373 GLY A C 1
ATOM 2932 O O . GLY A 1 373 ? -8.815 -1.966 -14.858 1.00 93.19 373 GLY A O 1
ATOM 2933 N N . ARG A 1 374 ? -7.512 -3.613 -14.060 1.00 94.06 374 ARG A N 1
ATOM 2934 C CA . ARG A 1 374 ? -7.475 -4.378 -15.315 1.00 94.06 374 ARG A CA 1
ATOM 2935 C C . ARG A 1 374 ? -8.641 -5.375 -15.427 1.00 94.06 374 ARG A C 1
ATOM 2937 O O . ARG A 1 374 ? -8.884 -6.093 -14.467 1.00 94.06 374 ARG A O 1
ATOM 2944 N N . PRO A 1 375 ? -9.279 -5.534 -16.600 1.00 93.75 375 PRO A N 1
ATOM 2945 C CA . PRO A 1 375 ? -8.956 -4.883 -17.869 1.00 93.75 375 PRO A CA 1
ATOM 2946 C C . PRO A 1 375 ? -9.327 -3.398 -17.854 1.00 93.75 375 PRO A C 1
ATOM 2948 O O . PRO A 1 375 ? -10.290 -3.004 -17.207 1.00 93.75 375 PRO A O 1
ATOM 2951 N N . TYR A 1 376 ? -8.557 -2.575 -18.565 1.00 93.12 376 TYR A N 1
ATOM 2952 C CA . TYR A 1 376 ? -8.888 -1.161 -18.725 1.00 93.12 376 TYR A CA 1
ATOM 2953 C C . TYR A 1 376 ? -10.097 -0.984 -19.646 1.00 93.12 376 TYR A C 1
ATOM 2955 O O . TYR A 1 376 ? -10.381 -1.834 -20.492 1.00 93.12 376 TYR A O 1
ATOM 2963 N N . SER A 1 377 ? -10.812 0.126 -19.471 1.00 91.94 377 SER A N 1
ATOM 2964 C CA . SER A 1 377 ? -11.928 0.507 -20.333 1.00 91.94 377 SER A CA 1
ATOM 2965 C C . SER A 1 377 ? -11.455 0.746 -21.772 1.00 91.94 377 SER A C 1
ATOM 2967 O O . SER A 1 377 ? -10.259 0.872 -22.041 1.00 91.94 377 SER A O 1
ATOM 2969 N N . ILE A 1 378 ? -12.399 0.905 -22.705 1.00 91.56 378 ILE A N 1
ATOM 2970 C CA . ILE A 1 378 ? -12.089 1.320 -24.085 1.00 91.56 378 ILE A CA 1
ATOM 2971 C C . ILE A 1 378 ? -11.341 2.664 -24.156 1.00 91.56 378 ILE A C 1
ATOM 2973 O O . ILE A 1 378 ? -10.654 2.928 -25.136 1.00 91.56 378 ILE A O 1
ATOM 2977 N N . MET A 1 379 ? -11.444 3.492 -23.109 1.00 91.88 379 MET A N 1
ATOM 2978 C CA . MET A 1 379 ? -10.737 4.770 -22.977 1.00 91.88 379 MET A CA 1
ATOM 2979 C C . MET A 1 379 ? -9.359 4.619 -22.312 1.00 91.88 379 MET A C 1
ATOM 2981 O O . MET A 1 379 ? -8.704 5.617 -22.026 1.00 91.88 379 MET A O 1
ATOM 2985 N N . GLY A 1 380 ? -8.927 3.390 -22.012 1.00 90.25 380 GLY A N 1
ATOM 2986 C CA . GLY A 1 380 ? -7.665 3.109 -21.327 1.00 90.25 380 GLY A CA 1
ATOM 2987 C C . GLY A 1 380 ? -7.675 3.428 -19.830 1.00 90.25 380 GLY A C 1
ATOM 2988 O O . GLY A 1 380 ? -6.616 3.460 -19.211 1.00 90.25 380 GLY A O 1
ATOM 2989 N N . THR A 1 381 ? -8.846 3.663 -19.229 1.00 90.00 381 THR A N 1
ATOM 2990 C CA . THR A 1 381 ? -8.958 3.977 -17.797 1.00 90.00 381 THR A CA 1
ATOM 2991 C C . THR A 1 381 ? -9.091 2.709 -16.950 1.00 90.00 381 THR A C 1
ATOM 2993 O O . THR A 1 381 ? -9.691 1.735 -17.416 1.00 90.00 381 THR A O 1
ATOM 2996 N N . PRO A 1 382 ? -8.613 2.713 -15.691 1.00 92.75 382 PRO A N 1
ATOM 2997 C CA . PRO A 1 382 ? -8.916 1.660 -14.726 1.00 92.75 382 PRO A CA 1
ATOM 2998 C C . PRO A 1 382 ? -10.421 1.377 -14.639 1.00 92.75 382 PRO A C 1
ATOM 3000 O O . PRO A 1 382 ? -11.232 2.306 -14.644 1.00 92.75 382 PRO A O 1
ATOM 3003 N N . THR A 1 383 ? -10.790 0.100 -14.579 1.00 94.25 383 THR A N 1
ATOM 3004 C CA . THR A 1 383 ? -12.155 -0.352 -14.287 1.00 94.25 383 THR A CA 1
ATOM 3005 C C . THR A 1 383 ? -12.287 -0.759 -12.824 1.00 94.25 383 THR A C 1
ATOM 3007 O O . THR A 1 383 ? -11.298 -0.971 -12.123 1.00 94.25 383 THR A O 1
ATOM 3010 N N . GLY A 1 384 ? -13.522 -0.878 -12.354 1.00 94.38 384 GLY A N 1
ATOM 3011 C CA . GLY A 1 384 ? -13.821 -1.338 -11.008 1.00 94.38 384 GLY A CA 1
ATOM 3012 C C . GLY A 1 384 ? -15.314 -1.551 -10.817 1.00 94.38 384 GLY A C 1
ATOM 3013 O O . GLY A 1 384 ? -16.111 -1.362 -11.737 1.00 94.38 384 GLY A O 1
ATOM 3014 N N . THR A 1 385 ? -15.684 -1.923 -9.602 1.00 94.94 385 THR A N 1
ATOM 3015 C CA . THR A 1 385 ? -17.068 -2.091 -9.154 1.00 94.94 385 THR A CA 1
ATOM 3016 C C . THR A 1 385 ? -17.235 -1.479 -7.762 1.00 94.94 385 THR A C 1
ATOM 3018 O O . THR A 1 385 ? -16.276 -0.963 -7.181 1.00 94.94 385 THR A O 1
ATOM 3021 N N . TYR A 1 386 ? -18.454 -1.511 -7.235 1.00 93.75 386 TYR A N 1
ATOM 3022 C CA . TYR A 1 386 ? -18.760 -1.093 -5.871 1.00 93.75 386 TYR A CA 1
ATOM 3023 C C . TYR A 1 386 ? -18.733 -2.293 -4.913 1.00 93.75 386 TYR A C 1
ATOM 3025 O O . TYR A 1 386 ? -18.867 -3.448 -5.318 1.00 93.75 386 TYR A O 1
ATOM 3033 N N . TYR A 1 387 ? -18.559 -2.031 -3.619 1.00 91.50 387 TYR A N 1
ATOM 3034 C CA . TYR A 1 387 ? -18.650 -3.068 -2.594 1.00 91.50 387 TYR A CA 1
ATOM 3035 C C . TYR A 1 387 ? -20.107 -3.521 -2.414 1.00 91.50 387 TYR A C 1
ATOM 3037 O O . TYR A 1 387 ? -21.008 -2.721 -2.144 1.00 91.50 387 TYR A O 1
ATOM 3045 N N . ARG A 1 388 ? -20.363 -4.825 -2.568 1.00 88.75 388 ARG A N 1
ATOM 3046 C CA . ARG A 1 388 ? -21.731 -5.361 -2.653 1.00 88.75 388 ARG A CA 1
ATOM 3047 C C . ARG A 1 388 ? -22.397 -5.493 -1.286 1.00 88.75 388 ARG A C 1
ATOM 3049 O O . ARG A 1 388 ? -23.619 -5.360 -1.197 1.00 88.75 388 ARG A O 1
ATOM 3056 N N . ILE A 1 389 ? -21.622 -5.760 -0.239 1.00 84.88 389 ILE A N 1
ATOM 3057 C CA . ILE A 1 389 ? -22.107 -6.229 1.074 1.00 84.88 389 ILE A CA 1
ATOM 3058 C C . ILE A 1 389 ? -22.230 -5.053 2.069 1.00 84.88 389 ILE A C 1
ATOM 3060 O O . ILE A 1 389 ? -22.234 -5.228 3.280 1.00 84.88 389 ILE A O 1
ATOM 3064 N N . CYS A 1 390 ? -22.342 -3.829 1.541 1.00 67.81 390 CYS A N 1
ATOM 3065 C CA . CYS A 1 390 ? -22.391 -2.575 2.290 1.00 67.81 390 CYS A CA 1
ATOM 3066 C C . CYS A 1 390 ? -23.267 -2.625 3.553 1.00 67.81 390 CYS A C 1
ATOM 3068 O O . CYS A 1 390 ? -24.455 -2.954 3.522 1.00 67.81 390 CYS A O 1
ATOM 3070 N N . PHE A 1 391 ? -22.671 -2.184 4.654 1.00 59.75 391 PHE A N 1
ATOM 3071 C CA . PHE A 1 391 ? -23.219 -2.225 5.999 1.00 59.75 391 PHE A CA 1
ATOM 3072 C C . PHE A 1 391 ? -23.990 -0.927 6.319 1.00 59.75 391 PHE A C 1
ATOM 3074 O O . PHE A 1 391 ? -23.565 -0.120 7.137 1.00 59.75 391 PHE A O 1
ATOM 3081 N N . MET A 1 392 ? -25.124 -0.667 5.649 1.00 52.62 392 MET A N 1
ATOM 3082 C CA . MET A 1 392 ? -25.958 0.519 5.964 1.00 52.62 392 MET A CA 1
ATOM 3083 C C . MET A 1 392 ? -26.965 0.296 7.102 1.00 52.62 392 MET A C 1
ATOM 3085 O O . MET A 1 392 ? -27.568 1.259 7.578 1.00 52.62 392 MET A O 1
ATOM 3089 N N . ALA A 1 393 ? -27.135 -0.940 7.581 1.00 46.41 393 ALA A N 1
ATOM 3090 C CA . ALA A 1 393 ? -28.126 -1.262 8.612 1.00 46.41 393 ALA A CA 1
ATOM 3091 C C . ALA A 1 393 ? -27.866 -0.570 9.967 1.00 46.41 393 ALA A C 1
ATOM 3093 O O . ALA A 1 393 ? -28.726 -0.599 10.838 1.00 46.41 393 ALA A O 1
ATOM 3094 N N . HIS A 1 394 ? -26.698 0.050 10.166 1.00 47.97 394 HIS A N 1
ATOM 3095 C CA . HIS A 1 394 ? -26.315 0.650 11.448 1.00 47.97 394 HIS A CA 1
ATOM 3096 C C . HIS A 1 394 ? -26.090 2.170 11.397 1.00 47.97 394 HIS A C 1
ATOM 3098 O O . HIS A 1 394 ? -26.156 2.830 12.431 1.00 47.97 394 HIS A O 1
ATOM 3104 N N . ALA A 1 395 ? -25.898 2.756 10.210 1.00 44.84 395 ALA A N 1
ATOM 3105 C CA . ALA A 1 395 ? -25.729 4.206 10.052 1.00 44.84 395 ALA A CA 1
ATOM 3106 C C . ALA A 1 395 ? -27.060 4.986 10.093 1.00 44.84 395 ALA A C 1
ATOM 3108 O O . ALA A 1 395 ? -27.064 6.196 10.299 1.00 44.84 395 ALA A O 1
ATOM 3109 N N . THR A 1 396 ? -28.197 4.307 9.903 1.00 43.22 396 THR A N 1
ATOM 3110 C CA . THR A 1 396 ? -29.522 4.936 9.739 1.00 43.22 396 THR A CA 1
ATOM 3111 C C . THR A 1 396 ? -30.337 5.070 11.033 1.00 43.22 396 THR A C 1
ATOM 3113 O O . THR A 1 396 ? -31.449 5.595 10.993 1.00 43.22 396 THR A O 1
ATOM 3116 N N . GLY A 1 397 ? -29.773 4.697 12.188 1.00 41.47 397 GLY A N 1
ATOM 3117 C CA . GLY A 1 397 ? -30.354 5.012 13.498 1.00 41.47 397 GLY A CA 1
ATOM 3118 C C . GLY A 1 397 ? -31.430 4.049 14.008 1.00 41.47 397 GLY A C 1
ATOM 3119 O O . GLY A 1 397 ? -32.238 4.455 14.840 1.00 41.47 397 GLY A O 1
ATOM 3120 N N . ASP A 1 398 ? -31.444 2.791 13.558 1.00 34.91 398 ASP A N 1
ATOM 3121 C CA . ASP A 1 398 ? -32.256 1.755 14.207 1.00 34.91 398 ASP A CA 1
ATOM 3122 C C . ASP A 1 398 ? -31.619 1.409 15.576 1.00 34.91 398 ASP A C 1
ATOM 3124 O O . ASP A 1 398 ? -30.430 1.072 15.622 1.00 34.91 398 ASP A O 1
ATOM 3128 N N . PRO A 1 399 ? -32.340 1.514 16.710 1.00 37.72 399 PRO A N 1
ATOM 3129 C CA . PRO A 1 399 ? -31.752 1.532 18.057 1.00 37.72 399 PRO A CA 1
ATOM 3130 C C . PRO A 1 399 ? -31.230 0.171 18.561 1.00 37.72 399 PRO A C 1
ATOM 3132 O O . PRO A 1 399 ? -30.976 0.011 19.752 1.00 37.72 399 PRO A O 1
ATOM 3135 N N . GLY A 1 400 ? -31.067 -0.818 17.680 1.00 29.69 400 GLY A N 1
ATOM 3136 C CA . GLY A 1 400 ? -30.711 -2.184 18.052 1.00 29.69 400 GLY A CA 1
ATOM 3137 C C . GLY A 1 400 ? -29.216 -2.438 18.204 1.00 29.69 400 GLY A C 1
ATOM 3138 O O . GLY A 1 400 ? -28.804 -2.978 19.223 1.00 29.69 400 GLY A O 1
ATOM 3139 N N . TYR A 1 401 ? -28.391 -2.103 17.208 1.00 33.69 401 TYR A N 1
ATOM 3140 C CA . TYR A 1 401 ? -26.990 -2.540 17.184 1.00 33.69 401 TYR A CA 1
ATOM 3141 C C . TYR A 1 401 ? -26.156 -1.610 16.298 1.00 33.69 401 TYR A C 1
ATOM 3143 O O . TYR A 1 401 ? -26.469 -1.423 15.134 1.00 33.69 401 TYR A O 1
ATOM 3151 N N . MET A 1 402 ? -25.080 -1.029 16.826 1.00 39.06 402 MET A N 1
ATOM 3152 C CA . MET A 1 402 ? -23.967 -0.519 16.020 1.00 39.06 402 MET A CA 1
ATOM 3153 C C . MET A 1 402 ? -22.699 -0.686 16.851 1.00 39.06 402 MET A C 1
ATOM 3155 O O . MET A 1 402 ? -22.366 0.163 17.678 1.00 39.06 402 MET A O 1
ATOM 3159 N N . VAL A 1 403 ? -22.016 -1.816 16.673 1.00 33.94 403 VAL A N 1
ATOM 3160 C CA . VAL A 1 403 ? -20.777 -2.104 17.398 1.00 33.94 403 VAL A CA 1
ATOM 3161 C C . VAL A 1 403 ? -19.643 -1.297 16.774 1.00 33.94 403 VAL A C 1
ATOM 3163 O O . VAL A 1 403 ? -19.144 -1.613 15.703 1.00 33.94 403 VAL A O 1
ATOM 3166 N N . VAL A 1 404 ? -19.232 -0.246 17.477 1.00 34.81 404 VAL A N 1
ATOM 3167 C CA . VAL A 1 404 ? -17.880 0.312 17.398 1.00 34.81 404 VAL A CA 1
ATOM 3168 C C . VAL A 1 404 ? -17.409 0.431 18.847 1.00 34.81 404 VAL A C 1
ATOM 3170 O O . VAL A 1 404 ? -17.977 1.209 19.605 1.00 34.81 404 VAL A O 1
ATOM 3173 N N . GLY A 1 405 ? -16.429 -0.381 19.250 1.00 34.31 405 GLY A N 1
ATOM 3174 C CA . GLY A 1 405 ? -15.658 -0.147 20.478 1.00 34.31 405 GLY A CA 1
ATOM 3175 C C . GLY A 1 405 ? -16.358 -0.369 21.828 1.00 34.31 405 GLY A C 1
ATOM 3176 O O . GLY A 1 405 ? -16.280 0.484 22.700 1.00 34.31 405 GLY A O 1
ATOM 3177 N N . GLY A 1 406 ? -16.974 -1.534 22.054 1.00 29.95 406 GLY A N 1
ATOM 3178 C CA . GLY A 1 406 ? -16.878 -2.185 23.372 1.00 29.95 406 GLY A CA 1
ATOM 3179 C C . GLY A 1 406 ? -17.552 -1.567 24.609 1.00 29.95 406 GLY A C 1
ATOM 3180 O O . GLY A 1 406 ? -17.118 -1.897 25.707 1.00 29.95 406 GLY A O 1
ATOM 3181 N N . VAL A 1 407 ? -18.634 -0.790 24.495 1.00 28.86 407 VAL A N 1
ATOM 3182 C CA . VAL A 1 407 ? -19.568 -0.601 25.626 1.00 28.86 407 VAL A CA 1
ATOM 3183 C C . VAL A 1 407 ? -20.978 -0.985 25.198 1.00 28.86 407 VAL A C 1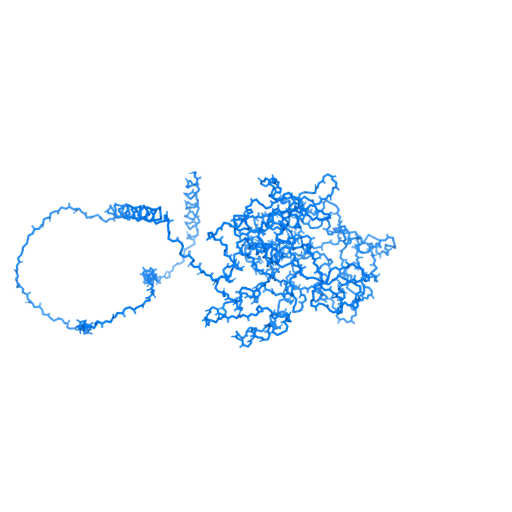
ATOM 3185 O O . VAL A 1 407 ? -21.668 -0.260 24.486 1.00 28.86 407 VAL A O 1
ATOM 3188 N N . MET A 1 408 ? -21.403 -2.164 25.643 1.00 29.38 408 MET A N 1
ATOM 3189 C CA . MET A 1 408 ? -22.769 -2.652 25.508 1.00 29.38 408 MET A CA 1
ATOM 3190 C C . MET A 1 408 ? -23.616 -1.996 26.607 1.00 29.38 408 MET A C 1
ATOM 3192 O O . MET A 1 408 ? -23.772 -2.552 27.691 1.00 29.38 408 MET A O 1
ATOM 3196 N N . TYR A 1 409 ? -24.159 -0.800 26.364 1.00 26.73 409 TYR A N 1
ATOM 3197 C CA . TYR A 1 409 ? -25.285 -0.336 27.176 1.00 26.73 409 TYR A CA 1
ATOM 3198 C C . TYR A 1 409 ? -26.537 -1.075 26.707 1.00 26.73 409 TYR A C 1
ATOM 3200 O O . TYR A 1 409 ? -27.168 -0.707 25.718 1.00 26.73 409 TYR A O 1
ATOM 3208 N N . HIS A 1 410 ? -26.904 -2.131 27.434 1.00 25.33 410 HIS A N 1
ATOM 3209 C CA . HIS A 1 410 ? -28.272 -2.632 27.426 1.00 25.33 410 HIS A CA 1
ATOM 3210 C C . HIS A 1 410 ? -29.181 -1.527 27.979 1.00 25.33 410 HIS A C 1
ATOM 3212 O O . HIS A 1 410 ? -29.384 -1.421 29.187 1.00 25.33 410 HIS A O 1
ATOM 3218 N N . ILE A 1 411 ? -29.758 -0.701 27.105 1.00 26.98 411 ILE A N 1
ATOM 3219 C CA . ILE A 1 411 ? -30.995 -0.010 27.461 1.00 26.98 411 ILE A CA 1
ATOM 3220 C C . ILE A 1 411 ? -32.100 -1.052 27.320 1.00 26.98 411 ILE A C 1
ATOM 3222 O O . ILE A 1 411 ? -32.631 -1.300 26.239 1.00 26.98 411 ILE A O 1
ATOM 3226 N N . LEU A 1 412 ? -32.403 -1.706 28.441 1.00 27.39 412 LEU A N 1
ATOM 3227 C CA . LEU A 1 412 ? -33.645 -2.439 28.637 1.00 27.39 412 LEU A CA 1
ATOM 3228 C C . LEU A 1 412 ? -34.810 -1.475 28.383 1.00 27.39 412 LEU A C 1
ATOM 3230 O O . LEU A 1 412 ? -35.216 -0.731 29.270 1.00 27.39 412 LEU A O 1
ATOM 3234 N N . THR A 1 413 ? -35.376 -1.509 27.182 1.00 30.69 413 THR A N 1
ATOM 3235 C CA . THR A 1 413 ? -36.799 -1.216 27.025 1.00 30.69 413 THR A CA 1
ATOM 3236 C C . THR A 1 413 ? -37.512 -2.556 26.965 1.00 30.69 413 THR A C 1
ATOM 3238 O O . THR A 1 413 ? -37.406 -3.328 26.015 1.00 30.69 413 THR A O 1
ATOM 3241 N N . ALA A 1 414 ? -38.151 -2.881 28.085 1.00 39.22 414 ALA A N 1
ATOM 3242 C CA . ALA A 1 414 ? -38.991 -4.050 28.233 1.00 39.22 414 ALA A CA 1
ATOM 3243 C C . ALA A 1 414 ? -40.129 -3.999 27.202 1.00 39.22 414 ALA A C 1
ATOM 3245 O O . ALA A 1 414 ? -40.922 -3.061 27.198 1.00 39.22 414 ALA A O 1
ATOM 3246 N N . GLY A 1 415 ? -40.213 -5.018 26.347 1.00 38.41 415 GLY A N 1
ATOM 3247 C CA . GLY A 1 415 ? -41.355 -5.212 25.459 1.00 38.41 415 GLY A CA 1
ATOM 3248 C C . GLY A 1 415 ? -41.052 -6.086 24.245 1.00 38.41 415 GLY A C 1
ATOM 3249 O O . GLY A 1 415 ? -40.661 -5.582 23.204 1.00 38.41 415 GLY A O 1
ATOM 3250 N N . ASN A 1 416 ? -41.338 -7.386 24.368 1.00 39.31 416 ASN A N 1
ATOM 3251 C CA . ASN A 1 416 ? -41.699 -8.298 23.265 1.00 39.31 416 ASN A CA 1
ATOM 3252 C C . ASN A 1 416 ? -40.623 -8.991 22.400 1.00 39.31 416 ASN A C 1
ATOM 3254 O O . ASN A 1 416 ? -40.968 -9.501 21.339 1.00 39.31 416 ASN A O 1
ATOM 3258 N N . LEU A 1 417 ? -39.377 -9.164 22.858 1.00 35.91 417 LEU A N 1
ATOM 3259 C CA . LEU A 1 417 ? -38.370 -9.957 22.110 1.00 35.91 417 LEU A CA 1
ATOM 3260 C C . LEU A 1 417 ? -37.948 -11.296 22.747 1.00 35.91 417 LEU A C 1
ATOM 3262 O O . LEU A 1 417 ? -37.063 -11.970 22.228 1.00 35.91 417 LEU A O 1
ATOM 3266 N N . CYS A 1 418 ? -38.615 -11.750 23.815 1.00 39.28 418 CYS A N 1
ATOM 3267 C CA . CYS A 1 418 ? -38.203 -12.971 24.529 1.00 39.28 418 CYS A CA 1
ATOM 3268 C C . CYS A 1 418 ? -38.738 -14.296 23.943 1.00 39.28 418 CYS A C 1
ATOM 3270 O O . CYS A 1 418 ? -38.240 -15.358 24.300 1.00 39.28 418 CYS A O 1
ATOM 3272 N N . VAL A 1 419 ? -39.716 -14.280 23.029 1.00 46.53 419 VAL A N 1
ATOM 3273 C CA . VAL A 1 419 ? -40.366 -15.530 22.572 1.00 46.53 419 VAL A CA 1
ATOM 3274 C C . VAL A 1 419 ? -39.628 -16.181 21.396 1.00 46.53 419 VAL A C 1
ATOM 3276 O O . VAL A 1 419 ? -39.423 -17.392 21.389 1.00 46.53 419 VAL A O 1
ATOM 3279 N N . GLY A 1 420 ? -39.149 -15.390 20.430 1.00 43.41 420 GLY A N 1
ATOM 3280 C CA . GLY A 1 420 ? -38.493 -15.934 19.232 1.00 43.41 420 GLY A CA 1
ATOM 3281 C C . GLY A 1 420 ? -37.106 -16.528 19.496 1.00 43.41 420 GLY A C 1
ATOM 3282 O O . GLY A 1 420 ? -36.727 -17.521 18.879 1.00 43.41 420 GLY A O 1
ATOM 3283 N N . TYR A 1 421 ? -36.351 -15.961 20.443 1.00 38.22 421 TYR A N 1
ATOM 3284 C CA . TYR A 1 421 ? -34.988 -16.415 20.737 1.00 38.22 421 TYR A CA 1
ATOM 3285 C C . TYR A 1 421 ? -34.971 -17.705 21.571 1.00 38.22 421 TYR A C 1
ATOM 3287 O O . TYR A 1 421 ? -34.182 -18.607 21.297 1.00 38.22 421 TYR A O 1
ATOM 3295 N N . GLN A 1 422 ? -35.901 -17.846 22.524 1.00 46.25 422 GLN A N 1
ATOM 3296 C CA . GLN A 1 422 ? -36.065 -19.083 23.295 1.00 46.25 422 GLN A CA 1
ATOM 3297 C C . GLN A 1 422 ? -36.555 -20.246 22.421 1.00 46.25 422 GLN A C 1
ATOM 3299 O O . GLN A 1 422 ? -36.075 -21.364 22.578 1.00 46.25 422 GLN A O 1
ATOM 3304 N N . GLN A 1 423 ? -37.429 -19.985 21.442 1.00 54.75 423 GLN A N 1
ATOM 3305 C CA . GLN A 1 423 ? -37.862 -21.002 20.476 1.00 54.75 423 GLN A CA 1
ATOM 3306 C C . GLN A 1 423 ? -36.718 -21.480 19.571 1.00 54.75 423 GLN A C 1
ATOM 3308 O O . GLN A 1 423 ? -36.639 -22.665 19.251 1.00 54.75 423 GLN A O 1
ATOM 3313 N N . ARG A 1 424 ? -35.794 -20.586 19.195 1.00 50.91 424 ARG A N 1
ATOM 3314 C CA . ARG A 1 424 ? -34.641 -20.941 18.354 1.00 50.91 424 ARG A CA 1
ATOM 3315 C C . ARG A 1 424 ? -33.588 -21.750 19.113 1.00 50.91 424 ARG A C 1
ATOM 3317 O O . ARG A 1 424 ? -33.039 -22.692 18.553 1.00 50.91 424 ARG A O 1
ATOM 3324 N N . ILE A 1 425 ? -33.346 -21.424 20.384 1.00 56.84 425 ILE A N 1
ATOM 3325 C CA . ILE A 1 425 ? -32.463 -22.212 21.259 1.00 56.84 425 ILE A CA 1
ATOM 3326 C C . ILE A 1 425 ? -33.072 -23.593 21.529 1.00 56.84 425 ILE A C 1
ATOM 3328 O O . ILE A 1 425 ? -32.376 -24.591 21.373 1.00 56.84 425 ILE A O 1
ATOM 3332 N N . ALA A 1 426 ? -34.373 -23.671 21.828 1.00 65.25 426 ALA A N 1
ATOM 3333 C CA . ALA A 1 426 ? -35.058 -24.949 22.028 1.00 65.25 426 ALA A CA 1
ATOM 3334 C C . ALA A 1 426 ? -34.995 -25.848 20.778 1.00 65.25 426 ALA A C 1
ATOM 3336 O O . ALA A 1 426 ? -34.732 -27.043 20.898 1.00 65.25 426 ALA A O 1
ATOM 3337 N N . GLY A 1 427 ? -35.152 -25.269 19.579 1.00 77.50 427 GLY A N 1
ATOM 3338 C CA . GLY A 1 427 ? -35.001 -25.999 18.316 1.00 77.50 427 GLY A CA 1
ATOM 3339 C C . GLY A 1 427 ? -33.583 -26.540 18.096 1.00 77.50 427 GLY A C 1
ATOM 3340 O O . GLY A 1 427 ? -33.419 -27.701 17.730 1.00 77.50 427 GLY A O 1
ATOM 3341 N N . LEU A 1 428 ? -32.553 -25.739 18.390 1.00 59.94 428 LEU A N 1
ATOM 3342 C CA . LEU A 1 428 ? -31.151 -26.164 18.281 1.00 59.94 428 LEU A CA 1
ATOM 3343 C C . LEU A 1 428 ? -30.777 -27.235 19.320 1.00 59.94 428 LEU A C 1
ATOM 3345 O O . LEU A 1 428 ? -29.993 -28.139 19.029 1.00 59.94 428 LEU A O 1
ATOM 3349 N N . GLU A 1 429 ? -31.340 -27.171 20.527 1.00 69.62 429 GLU A N 1
ATOM 3350 C CA . GLU A 1 429 ? -31.148 -28.199 21.555 1.00 69.62 429 GLU A CA 1
ATOM 3351 C C . GLU A 1 429 ? -31.818 -29.526 21.181 1.00 69.62 429 GLU A C 1
ATOM 3353 O O . GLU A 1 429 ? -31.263 -30.595 21.453 1.00 69.62 429 GLU A O 1
ATOM 3358 N N . GLU A 1 430 ? -32.990 -29.476 20.547 1.00 72.88 430 GLU A N 1
ATOM 3359 C CA . GLU A 1 430 ? -33.696 -30.658 20.053 1.00 72.88 430 GLU A CA 1
ATOM 3360 C C . GLU A 1 430 ? -32.956 -31.301 18.871 1.00 72.88 430 GLU A C 1
ATOM 3362 O O . GLU A 1 430 ? -32.748 -32.518 18.860 1.00 72.88 430 GLU A O 1
ATOM 3367 N N . GLU A 1 431 ? -32.442 -30.489 17.946 1.00 69.00 431 GLU A N 1
ATOM 3368 C CA . GLU A 1 431 ? -31.609 -30.939 16.827 1.00 69.00 431 GLU A CA 1
ATOM 3369 C C . GLU A 1 431 ? -30.291 -31.575 17.309 1.00 69.00 431 GLU A C 1
ATOM 3371 O O . GLU A 1 431 ? -29.910 -32.660 16.863 1.00 69.00 431 GLU A O 1
ATOM 3376 N N . ASN A 1 432 ? -29.630 -30.981 18.308 1.00 62.34 432 ASN A N 1
ATOM 3377 C CA . ASN A 1 432 ? -28.421 -31.548 18.914 1.00 62.34 432 ASN A CA 1
ATOM 3378 C C . ASN A 1 432 ? -28.708 -32.889 19.617 1.00 62.34 432 ASN A C 1
ATOM 3380 O O . ASN A 1 432 ? -27.931 -33.843 19.511 1.00 62.34 432 ASN A O 1
ATOM 3384 N N . ARG A 1 433 ? -29.858 -32.999 20.296 1.00 78.81 433 ARG A N 1
ATOM 3385 C CA . ARG A 1 433 ? -30.310 -34.239 20.947 1.00 78.81 433 ARG A CA 1
ATOM 3386 C C . ARG A 1 433 ? -30.595 -35.337 19.920 1.00 78.81 433 ARG A C 1
ATOM 3388 O O . ARG A 1 433 ? -30.216 -36.489 20.140 1.00 78.81 433 ARG A O 1
ATOM 3395 N N . TYR A 1 434 ? -31.196 -34.977 18.787 1.00 80.25 434 TYR A N 1
ATOM 3396 C CA . TYR A 1 434 ? -31.434 -35.877 17.661 1.00 80.25 434 TYR A CA 1
ATOM 3397 C C . TYR A 1 434 ? -30.123 -36.380 17.037 1.00 80.25 434 TYR A C 1
ATOM 3399 O O . TYR A 1 434 ? -29.953 -37.587 16.849 1.00 80.25 434 TYR A O 1
ATOM 3407 N N . LEU A 1 435 ? -29.154 -35.491 16.797 1.00 70.44 435 LEU A N 1
ATOM 3408 C CA . LEU A 1 435 ? -27.846 -35.858 16.241 1.00 70.44 435 LEU A CA 1
ATOM 3409 C C . LEU A 1 435 ? -27.045 -36.768 17.181 1.00 70.44 435 LEU A C 1
ATOM 3411 O O . LEU A 1 435 ? -26.484 -37.767 16.731 1.00 70.44 435 LEU A O 1
ATOM 3415 N N . LYS A 1 436 ? -27.054 -36.493 18.492 1.00 74.06 436 LYS A N 1
ATOM 3416 C CA . LYS A 1 436 ? -26.436 -37.370 19.504 1.00 74.06 436 LYS A CA 1
ATOM 3417 C C . LYS A 1 436 ? -27.063 -38.760 19.517 1.00 74.06 436 LYS A C 1
ATOM 3419 O O . LYS A 1 436 ? -26.337 -39.750 19.563 1.00 74.06 436 LYS A O 1
ATOM 3424 N N . LYS A 1 437 ? -28.393 -38.848 19.422 1.00 81.88 437 LYS A N 1
ATOM 3425 C CA . LYS A 1 437 ? -29.104 -40.129 19.333 1.00 81.88 437 LYS A CA 1
ATOM 3426 C C . LYS A 1 437 ? -28.681 -40.914 18.088 1.00 81.88 437 LYS A C 1
ATOM 3428 O O . LYS A 1 437 ? -28.335 -42.084 18.213 1.00 81.88 437 LYS A O 1
ATOM 3433 N N . ARG A 1 438 ? -28.607 -40.266 16.919 1.00 76.00 438 ARG A N 1
ATOM 3434 C CA . ARG A 1 438 ? -28.154 -40.917 15.676 1.00 76.00 438 ARG A CA 1
ATOM 3435 C C . ARG A 1 438 ? -26.696 -41.369 15.726 1.00 76.00 438 ARG A C 1
ATOM 3437 O O . ARG A 1 438 ? -26.383 -42.421 15.182 1.00 76.00 438 ARG A O 1
ATOM 3444 N N . LEU A 1 439 ? -25.820 -40.612 16.384 1.00 63.62 439 LEU A N 1
ATOM 3445 C CA . LEU A 1 439 ? -24.420 -40.994 16.607 1.00 63.62 439 LEU A CA 1
ATOM 3446 C C . LEU A 1 439 ? -24.300 -42.241 17.491 1.00 63.62 439 LEU A C 1
ATOM 3448 O O . LEU A 1 439 ? -23.520 -43.137 17.181 1.00 63.62 439 LEU A O 1
ATOM 3452 N N . VAL A 1 440 ? -25.107 -42.335 18.550 1.00 68.38 440 VAL A N 1
ATOM 3453 C CA . VAL A 1 440 ? -25.166 -43.525 19.415 1.00 68.38 440 VAL A CA 1
ATOM 3454 C C . VAL A 1 440 ? -25.745 -44.726 18.659 1.00 68.38 440 VAL A C 1
ATOM 3456 O O . VAL A 1 440 ? -25.178 -45.813 18.710 1.00 68.38 440 VAL A O 1
ATOM 3459 N N . GLU A 1 441 ? -26.821 -44.532 17.895 1.00 71.56 441 GLU A N 1
ATOM 3460 C CA . GLU A 1 441 ? -27.435 -45.578 17.063 1.00 71.56 441 GLU A CA 1
ATOM 3461 C C . GLU A 1 441 ? -26.511 -46.068 15.941 1.00 71.56 441 GLU A C 1
ATOM 3463 O O . GLU A 1 441 ? -26.510 -47.255 15.630 1.00 71.56 441 GLU A O 1
ATOM 3468 N N . ALA A 1 442 ? -25.685 -45.189 15.369 1.00 67.56 442 ALA A N 1
ATOM 3469 C CA . ALA A 1 442 ? -24.678 -45.552 14.373 1.00 67.56 442 ALA A CA 1
ATOM 3470 C C . ALA A 1 442 ? -23.447 -46.246 14.984 1.00 67.56 442 ALA A C 1
ATOM 3472 O O . ALA A 1 442 ? -22.764 -46.996 14.289 1.00 67.56 442 ALA A O 1
ATOM 3473 N N . ALA A 1 443 ? -23.164 -46.026 16.272 1.00 57.00 443 ALA A N 1
ATOM 3474 C CA . ALA A 1 443 ? -22.058 -46.664 16.987 1.00 57.00 443 ALA A CA 1
ATOM 3475 C C . ALA A 1 443 ? -22.409 -48.064 17.529 1.00 57.00 443 ALA A C 1
ATOM 3477 O O . ALA A 1 443 ? -21.513 -48.878 17.754 1.00 57.00 443 ALA A O 1
ATOM 3478 N N . LEU A 1 444 ? -23.698 -48.370 17.714 1.00 50.72 444 LEU A N 1
ATOM 3479 C CA . LEU A 1 444 ? -24.172 -49.650 18.256 1.00 50.72 444 LEU A CA 1
ATOM 3480 C C . LEU A 1 444 ? -23.876 -50.885 17.371 1.00 50.72 444 LEU A C 1
ATOM 3482 O O . LEU A 1 444 ? -23.545 -51.925 17.936 1.00 50.72 444 LEU A O 1
ATOM 3486 N N . PRO A 1 445 ? -23.885 -50.828 16.024 1.00 46.78 445 PRO A N 1
ATOM 3487 C CA . PRO A 1 445 ? -23.508 -51.974 15.190 1.00 46.78 445 PRO A CA 1
ATOM 3488 C C . PRO A 1 445 ? -21.994 -52.244 15.145 1.00 46.78 445 PRO A C 1
ATOM 3490 O O . PRO A 1 445 ? -21.583 -53.316 14.711 1.00 46.78 445 PRO A O 1
ATOM 3493 N N . ALA A 1 446 ? -21.151 -51.298 15.584 1.00 46.78 446 ALA A N 1
ATOM 3494 C CA . ALA A 1 446 ? -19.688 -51.415 15.521 1.00 46.78 446 ALA A CA 1
ATOM 3495 C C . ALA A 1 446 ? -19.073 -52.173 16.714 1.00 46.78 446 ALA A C 1
ATOM 3497 O O . ALA A 1 446 ? -17.876 -52.459 16.727 1.00 46.78 446 ALA A O 1
ATOM 3498 N N . ARG A 1 447 ? -19.879 -52.528 17.719 1.00 43.97 447 ARG A N 1
ATOM 3499 C CA . ARG A 1 447 ? -19.478 -53.369 18.851 1.00 43.97 447 ARG A CA 1
ATOM 3500 C C . ARG A 1 447 ? -20.505 -54.479 18.971 1.00 43.97 447 ARG A C 1
ATOM 3502 O O . ARG A 1 447 ? -21.559 -54.259 19.548 1.00 43.97 447 ARG A O 1
ATOM 3509 N N . GLY A 1 448 ? -20.221 -55.636 18.376 1.00 42.22 448 GLY A N 1
ATOM 3510 C CA . GLY A 1 448 ? -21.123 -56.790 18.330 1.00 42.22 448 GLY A CA 1
ATOM 3511 C C . GLY A 1 448 ? -21.526 -57.307 19.713 1.00 42.22 448 GLY A C 1
ATOM 3512 O O . GLY A 1 448 ? -20.975 -58.292 20.192 1.00 42.22 448 GLY A O 1
ATOM 3513 N N . VAL A 1 449 ? -22.502 -56.654 20.340 1.00 39.47 449 VAL A N 1
ATOM 3514 C CA . VAL A 1 449 ? -23.116 -57.064 21.599 1.00 39.47 449 VAL A CA 1
ATOM 3515 C C . VAL A 1 449 ? -24.618 -57.131 21.366 1.00 39.47 449 VAL A C 1
ATOM 3517 O O . VAL A 1 449 ? -25.283 -56.117 21.160 1.00 39.47 449 VAL A O 1
ATOM 3520 N N . SER A 1 450 ? -25.149 -58.351 21.357 1.00 37.12 450 SER A N 1
ATOM 3521 C CA . SER A 1 450 ? -26.584 -58.602 21.304 1.00 37.12 450 SER A CA 1
ATOM 3522 C C . SER A 1 450 ? -27.239 -58.152 22.609 1.00 37.12 450 SER A C 1
ATOM 3524 O O . SER A 1 450 ? -26.870 -58.615 23.689 1.00 37.12 450 SER A O 1
ATOM 3526 N N . LEU A 1 451 ? -28.238 -57.281 22.505 1.00 38.69 451 LEU A N 1
ATOM 3527 C CA . LEU A 1 451 ? -29.139 -56.934 23.599 1.00 38.69 451 LEU A CA 1
ATOM 3528 C C . LEU A 1 451 ? -30.171 -58.052 23.777 1.00 38.69 451 LEU A C 1
ATOM 3530 O O . LEU A 1 451 ? -31.242 -58.006 23.183 1.00 38.69 451 LEU A O 1
ATOM 3534 N N . GLU A 1 452 ? -29.858 -59.037 24.617 1.00 36.25 452 GLU A N 1
ATOM 3535 C CA . GLU A 1 452 ? -30.863 -59.930 25.191 1.00 36.25 452 GLU A CA 1
ATOM 3536 C C . GLU A 1 452 ? -30.525 -60.308 26.649 1.00 36.25 452 GLU A C 1
ATOM 3538 O O . GLU A 1 452 ? -29.455 -60.824 26.943 1.00 36.25 452 GLU A O 1
ATOM 3543 N N . GLN A 1 453 ? -31.523 -60.086 27.520 1.00 31.62 453 GLN A N 1
ATOM 3544 C CA . GLN A 1 453 ? -31.808 -60.743 28.811 1.00 31.62 453 GLN A CA 1
ATOM 3545 C C . GLN A 1 453 ? -31.373 -60.119 30.163 1.00 31.62 453 GLN A C 1
ATOM 3547 O O . GLN A 1 453 ? -30.289 -60.329 30.684 1.00 31.62 453 GLN A O 1
ATOM 3552 N N . LYS A 1 454 ? -32.402 -59.494 30.766 1.00 30.92 454 LYS A N 1
ATOM 3553 C CA . LYS A 1 454 ? -33.017 -59.713 32.099 1.00 30.92 454 LYS A CA 1
ATOM 3554 C C . LYS A 1 454 ? -32.294 -59.348 33.409 1.00 30.92 454 LYS A C 1
ATOM 3556 O O . LYS A 1 454 ? -31.249 -59.861 33.778 1.00 30.92 454 LYS A O 1
ATOM 3561 N N . ALA A 1 455 ? -33.046 -58.560 34.183 1.00 35.72 455 ALA A N 1
ATOM 3562 C CA . ALA A 1 455 ? -32.989 -58.391 35.628 1.00 35.72 455 ALA A CA 1
ATOM 3563 C C . ALA A 1 455 ? -33.200 -59.706 36.402 1.00 35.72 455 ALA A C 1
ATOM 3565 O O . ALA A 1 455 ? -34.093 -60.457 36.022 1.00 35.72 455 ALA A O 1
ATOM 3566 N N . THR A 1 456 ? -32.446 -59.909 37.496 1.00 30.11 456 THR A N 1
ATOM 3567 C CA . THR A 1 456 ? -32.918 -60.116 38.892 1.00 30.11 456 THR A CA 1
ATOM 3568 C C . THR A 1 456 ? -31.771 -60.540 39.835 1.00 30.11 456 THR A C 1
ATOM 3570 O O . THR A 1 456 ? -31.099 -61.525 39.568 1.00 30.11 456 THR A O 1
ATOM 3573 N N . SER A 1 457 ? -31.661 -59.822 40.963 1.00 29.52 457 SER A N 1
ATOM 3574 C CA . SER A 1 457 ? -31.512 -60.297 42.358 1.00 29.52 457 SER A CA 1
ATOM 3575 C C . SER A 1 457 ? -30.252 -60.981 42.944 1.00 29.52 457 SER A C 1
ATOM 3577 O O . SER A 1 457 ? -29.796 -62.003 42.448 1.00 29.52 457 SER A O 1
ATOM 3579 N N . TYR A 1 458 ? -29.967 -60.519 44.175 1.00 26.72 458 TYR A N 1
ATOM 3580 C CA . TYR A 1 458 ? -29.552 -61.216 45.413 1.00 26.72 458 TYR A CA 1
ATOM 3581 C C . TYR A 1 458 ? -28.070 -61.388 45.810 1.00 26.72 458 TYR A C 1
ATOM 3583 O O . TYR A 1 458 ? -27.176 -61.573 44.993 1.00 26.72 458 TYR A O 1
ATOM 3591 N N . ASP A 1 459 ? -27.927 -61.267 47.135 1.00 30.17 459 ASP A N 1
ATOM 3592 C CA . ASP A 1 459 ? -26.795 -61.148 48.056 1.00 30.17 459 ASP A CA 1
ATOM 3593 C C . ASP A 1 459 ? -25.733 -62.266 48.090 1.00 30.17 459 ASP A C 1
ATOM 3595 O O . ASP A 1 459 ? -25.983 -63.426 47.775 1.00 30.17 459 ASP A O 1
ATOM 3599 N N . ASP A 1 460 ? -24.610 -61.846 48.688 1.00 31.72 460 ASP A N 1
ATOM 3600 C CA . ASP A 1 460 ? -23.736 -62.534 49.648 1.00 31.72 460 ASP A CA 1
ATOM 3601 C C . ASP A 1 460 ? -22.620 -63.516 49.229 1.00 31.72 460 ASP A C 1
ATOM 3603 O O . ASP A 1 460 ? -22.797 -64.513 48.538 1.00 31.72 460 ASP A O 1
ATOM 3607 N N . ALA A 1 461 ? -21.476 -63.233 49.875 1.00 30.27 461 ALA A N 1
ATOM 3608 C CA . ALA A 1 461 ? -20.360 -64.093 50.278 1.00 30.27 461 ALA A CA 1
ATOM 3609 C C . ALA A 1 461 ? -19.400 -64.658 49.208 1.00 30.27 461 ALA A C 1
ATOM 3611 O O . ALA A 1 461 ? -19.661 -65.671 48.573 1.00 30.27 461 ALA A O 1
ATOM 3612 N N . ALA A 1 462 ? -18.181 -64.099 49.153 1.00 30.20 462 ALA A N 1
ATOM 3613 C CA . ALA A 1 462 ? -16.967 -64.726 49.715 1.00 30.20 462 ALA A CA 1
ATOM 3614 C C . ALA A 1 462 ? -15.681 -64.020 49.221 1.00 30.20 462 ALA A C 1
ATOM 3616 O O . ALA A 1 462 ? -15.418 -63.939 48.025 1.00 30.20 462 ALA A O 1
ATOM 3617 N N . LYS A 1 463 ? -14.857 -63.550 50.168 1.00 31.14 463 LYS A N 1
ATOM 3618 C CA . LYS A 1 463 ? -13.411 -63.283 49.992 1.00 31.14 463 LYS A CA 1
ATOM 3619 C C . LYS A 1 463 ? -12.650 -64.622 50.049 1.00 31.14 463 LYS A C 1
ATOM 3621 O O . LYS A 1 463 ? -13.158 -65.530 50.713 1.00 31.14 463 LYS A O 1
ATOM 3626 N N . PRO A 1 464 ? -11.485 -64.784 49.389 1.00 39.78 464 PRO A N 1
ATOM 3627 C CA . PRO A 1 464 ? -10.178 -64.258 49.867 1.00 39.78 464 PRO A CA 1
ATOM 3628 C C . PRO A 1 464 ? -9.267 -63.798 48.693 1.00 39.78 464 PRO A C 1
ATOM 3630 O O . PRO A 1 464 ? -9.598 -64.046 47.544 1.00 39.78 464 PRO A O 1
ATOM 3633 N N . ASP A 1 465 ? -8.093 -63.178 48.796 1.00 30.33 465 ASP A N 1
ATOM 3634 C CA . ASP A 1 465 ? -7.374 -62.333 49.753 1.00 30.33 465 ASP A CA 1
ATOM 3635 C C . ASP A 1 465 ? -6.272 -61.617 48.920 1.00 30.33 465 ASP A C 1
ATOM 3637 O O . ASP A 1 465 ? -5.776 -62.201 47.958 1.00 30.33 465 ASP A O 1
ATOM 3641 N N . VAL A 1 466 ? -5.880 -60.403 49.333 1.00 27.86 466 VAL A N 1
ATOM 3642 C CA . VAL A 1 466 ? -4.537 -59.777 49.187 1.00 27.86 466 VAL A CA 1
ATOM 3643 C C . VAL A 1 466 ? -3.962 -59.529 47.768 1.00 27.86 466 VAL A C 1
ATOM 3645 O O . VAL A 1 466 ? -3.458 -60.433 47.114 1.00 27.86 466 VAL A O 1
ATOM 3648 N N . SER A 1 467 ? -3.822 -58.260 47.356 1.00 30.88 467 SER A N 1
ATOM 3649 C CA . SER A 1 467 ? -2.690 -57.421 47.794 1.00 30.88 467 SER A CA 1
ATOM 3650 C C . SER A 1 467 ? -2.978 -55.932 47.606 1.00 30.88 467 SER A C 1
ATOM 3652 O O . SER A 1 467 ? -3.490 -55.507 46.572 1.00 30.88 467 SER A O 1
ATOM 3654 N N . ASP A 1 468 ? -2.629 -55.181 48.643 1.00 29.11 468 ASP A N 1
ATOM 3655 C CA . ASP A 1 468 ? -2.744 -53.739 48.792 1.00 29.11 468 ASP A CA 1
ATOM 3656 C C . ASP A 1 468 ? -1.939 -52.973 47.735 1.00 29.11 468 ASP A C 1
ATOM 3658 O O . ASP A 1 468 ? -0.778 -53.292 47.506 1.00 29.11 468 ASP A O 1
ATOM 3662 N N . ASP A 1 469 ? -2.557 -51.966 47.109 1.00 30.94 469 ASP A N 1
ATOM 3663 C CA . ASP A 1 469 ? -2.001 -50.609 47.031 1.00 30.94 469 ASP A CA 1
ATOM 3664 C C . ASP A 1 469 ? -2.969 -49.639 46.311 1.00 30.94 469 ASP A C 1
ATOM 3666 O O . ASP A 1 469 ? -3.523 -49.927 45.252 1.00 30.94 469 ASP A O 1
ATOM 3670 N N . VAL A 1 470 ? -3.109 -48.439 46.892 1.00 28.73 470 VAL A N 1
ATOM 3671 C CA . VAL A 1 470 ? -3.717 -47.204 46.340 1.00 28.73 470 VAL A CA 1
ATOM 3672 C C . VAL A 1 470 ? -5.251 -47.041 46.407 1.00 28.73 470 VAL A C 1
ATOM 3674 O O . VAL A 1 470 ? -5.922 -46.878 45.393 1.00 28.73 470 VAL A O 1
ATOM 3677 N N . VAL A 1 471 ? -5.810 -46.893 47.618 1.00 24.80 471 VAL A N 1
ATOM 3678 C CA . VAL A 1 471 ? -6.980 -46.009 47.842 1.00 24.80 471 VAL A CA 1
ATOM 3679 C C . VAL A 1 471 ? -6.798 -45.214 49.138 1.00 24.80 471 VAL A C 1
ATOM 3681 O O . VAL A 1 471 ? -7.234 -45.609 50.215 1.00 24.80 471 VAL A O 1
ATOM 3684 N N . SER A 1 472 ? -6.197 -44.034 49.021 1.00 28.97 472 SER A N 1
ATOM 3685 C CA . SER A 1 472 ? -6.399 -42.940 49.970 1.00 28.97 472 SER A CA 1
ATOM 3686 C C . SER A 1 472 ? -6.568 -41.657 49.169 1.00 28.97 472 SER A C 1
ATOM 3688 O O . SER A 1 472 ? -5.567 -41.108 48.726 1.00 28.97 472 SER A O 1
ATOM 3690 N N . LEU A 1 473 ? -7.817 -41.237 48.929 1.00 26.36 473 LEU A N 1
ATOM 3691 C CA . LEU A 1 473 ? -8.249 -39.841 48.698 1.00 26.36 473 LEU A CA 1
ATOM 3692 C C . LEU A 1 473 ? -9.665 -39.783 48.102 1.00 26.36 473 LEU A C 1
ATOM 3694 O O . LEU A 1 473 ? -9.862 -39.224 47.037 1.00 26.36 473 LEU A O 1
ATOM 3698 N N . LEU A 1 474 ? -10.679 -40.329 48.779 1.00 26.84 474 LEU A N 1
ATOM 3699 C CA . LEU A 1 474 ? -12.074 -39.939 48.519 1.00 26.84 474 LEU A CA 1
ATOM 3700 C C . LEU A 1 474 ? -12.926 -40.120 49.779 1.00 26.84 474 LEU A C 1
ATOM 3702 O O . LEU A 1 474 ? -13.696 -41.068 49.853 1.00 26.84 474 LEU A O 1
ATOM 3706 N N . LYS A 1 475 ? -12.785 -39.215 50.758 1.00 27.38 475 LYS A N 1
ATOM 3707 C CA . LYS A 1 475 ? -13.879 -38.758 51.641 1.00 27.38 475 LYS A CA 1
ATOM 3708 C C . LYS A 1 475 ? -13.537 -37.369 52.178 1.00 27.38 475 LYS A C 1
ATOM 3710 O O . LYS A 1 475 ? -12.580 -37.221 52.931 1.00 27.38 475 LYS A O 1
ATOM 3715 N N . GLY A 1 476 ? -14.325 -36.373 51.795 1.00 26.23 476 GLY A N 1
ATOM 3716 C CA . GLY A 1 476 ? -14.221 -35.015 52.313 1.00 26.23 476 GLY A CA 1
ATOM 3717 C C . GLY A 1 476 ? -15.214 -34.095 51.622 1.00 26.23 476 GLY A C 1
ATOM 3718 O O . GLY A 1 476 ? -14.878 -33.473 50.622 1.00 26.23 476 GLY A O 1
ATOM 3719 N N . ASP A 1 477 ? -16.432 -34.042 52.156 1.00 27.70 477 ASP A N 1
ATOM 3720 C CA . ASP A 1 477 ? -17.433 -33.032 51.824 1.00 27.70 477 ASP A CA 1
ATOM 3721 C C . ASP A 1 477 ? -16.922 -31.636 52.203 1.00 27.70 477 ASP A C 1
ATOM 3723 O O . ASP A 1 477 ? -16.635 -31.382 53.374 1.00 27.70 477 ASP A O 1
ATOM 3727 N N . VAL A 1 478 ? -16.873 -30.708 51.242 1.00 25.86 478 VAL A N 1
ATOM 3728 C CA . VAL A 1 478 ? -16.865 -29.263 51.514 1.00 25.86 478 VAL A CA 1
ATOM 3729 C C . VAL A 1 478 ? -17.730 -28.546 50.476 1.00 25.86 478 VAL A C 1
ATOM 3731 O O . VAL A 1 478 ? -17.464 -28.572 49.278 1.00 25.86 478 VAL A O 1
ATOM 3734 N N . ASN A 1 479 ? -18.763 -27.874 50.980 1.00 26.61 479 ASN A N 1
ATOM 3735 C CA . ASN A 1 479 ? -19.585 -26.892 50.280 1.00 26.61 479 ASN A CA 1
ATOM 3736 C C . ASN A 1 479 ? -18.780 -25.600 50.046 1.00 26.61 479 ASN A C 1
ATOM 3738 O O . ASN A 1 479 ? -18.415 -24.950 51.025 1.00 26.61 479 ASN A O 1
ATOM 3742 N N . VAL A 1 480 ? -18.586 -25.172 48.791 1.00 25.23 480 VAL A N 1
ATOM 3743 C CA . VAL A 1 480 ? -18.306 -23.764 48.434 1.00 25.23 480 VAL A CA 1
ATOM 3744 C C . VAL A 1 480 ? -18.995 -23.422 47.109 1.00 25.23 480 VAL A C 1
ATOM 3746 O O . VAL A 1 480 ? -19.034 -24.224 46.180 1.00 25.23 480 VAL A O 1
ATOM 3749 N N . ASN A 1 481 ? -19.561 -22.218 47.056 1.00 25.31 481 ASN A N 1
ATOM 3750 C CA . ASN A 1 481 ? -20.416 -21.683 46.003 1.00 25.31 481 ASN A CA 1
ATOM 3751 C C . ASN A 1 481 ? -19.629 -20.767 45.029 1.00 25.31 481 ASN A C 1
ATOM 3753 O O . ASN A 1 481 ? -18.762 -20.024 45.477 1.00 25.31 481 ASN A O 1
ATOM 3757 N N . PHE A 1 482 ? -20.019 -20.801 43.744 1.00 26.25 482 PHE A N 1
ATOM 3758 C CA . PHE A 1 482 ? -19.753 -19.904 42.589 1.00 26.25 482 PHE A CA 1
ATOM 3759 C C . PHE A 1 482 ? -18.330 -19.395 42.261 1.00 26.25 482 PHE A C 1
ATOM 3761 O O . PHE A 1 482 ? -17.814 -18.505 42.925 1.00 26.25 482 PHE A O 1
ATOM 3768 N N . ASN A 1 483 ? -17.797 -19.798 41.093 1.00 25.17 483 ASN A N 1
ATOM 3769 C CA . ASN A 1 483 ? -17.643 -18.974 39.868 1.00 25.17 483 ASN A CA 1
ATOM 3770 C C . ASN A 1 483 ? -16.662 -19.627 38.874 1.00 25.17 483 ASN A C 1
ATOM 3772 O O . ASN A 1 483 ? -15.611 -20.114 39.272 1.00 25.17 483 ASN A O 1
ATOM 3776 N N . GLY A 1 484 ? -16.942 -19.491 37.575 1.00 25.03 484 GLY A N 1
ATOM 3777 C CA . GLY A 1 484 ? -15.893 -19.470 36.551 1.00 25.03 484 GLY A CA 1
ATOM 3778 C C . GLY A 1 484 ? -15.728 -20.728 35.695 1.00 25.03 484 GLY A C 1
ATOM 3779 O O . GLY A 1 484 ? -15.529 -21.836 36.172 1.00 25.03 484 GLY A O 1
ATOM 3780 N N . SER A 1 485 ? -15.777 -20.483 34.390 1.00 28.70 485 SER A N 1
ATOM 3781 C CA . SER A 1 485 ? -15.410 -21.341 33.266 1.00 28.70 485 SER A CA 1
ATOM 3782 C C . SER A 1 485 ? -14.078 -22.087 33.420 1.00 28.70 485 SER A C 1
ATOM 3784 O O . SER A 1 485 ? -13.092 -21.439 33.771 1.00 28.70 485 SER A O 1
ATOM 3786 N N . ARG A 1 486 ? -14.008 -23.349 32.966 1.00 30.06 486 ARG A N 1
ATOM 3787 C CA . ARG A 1 486 ? -13.184 -23.795 31.815 1.00 30.06 486 ARG A CA 1
ATOM 3788 C C . ARG A 1 486 ? -13.129 -25.330 31.656 1.00 30.06 486 ARG A C 1
ATOM 3790 O O . ARG A 1 486 ? -13.266 -26.069 32.620 1.00 30.06 486 ARG A O 1
ATOM 3797 N N . ASP A 1 487 ? -12.871 -25.716 30.405 1.00 29.69 487 ASP A N 1
ATOM 3798 C CA . ASP A 1 487 ? -12.170 -26.912 29.906 1.00 29.69 487 ASP A CA 1
ATOM 3799 C C . ASP A 1 487 ? -12.884 -28.272 29.779 1.00 29.69 487 ASP A C 1
ATOM 3801 O O . ASP A 1 487 ? -13.022 -29.048 30.717 1.00 29.69 487 ASP A O 1
ATOM 3805 N N . VAL A 1 488 ? -13.186 -28.615 28.516 1.00 25.95 488 VAL A N 1
ATOM 3806 C CA . VAL A 1 488 ? -13.238 -29.993 28.000 1.00 25.95 488 VAL A CA 1
ATOM 3807 C C . VAL A 1 488 ? -12.537 -30.026 26.636 1.00 25.95 488 VAL A C 1
ATOM 3809 O O . VAL A 1 488 ? -13.190 -29.992 25.599 1.00 25.95 488 VAL A O 1
ATOM 3812 N N . VAL A 1 489 ? -11.202 -30.078 26.632 1.00 29.44 489 VAL A N 1
ATOM 3813 C CA . VAL A 1 489 ? -10.391 -30.631 25.528 1.00 29.44 489 VAL A CA 1
ATOM 3814 C C . VAL A 1 489 ? -9.139 -31.263 26.144 1.00 29.44 489 VAL A C 1
ATOM 3816 O O . VAL A 1 489 ? -8.087 -30.641 26.224 1.00 29.44 489 VAL A O 1
ATOM 3819 N N . SER A 1 490 ? -9.259 -32.494 26.641 1.00 31.23 490 SER A N 1
ATOM 3820 C CA . SER A 1 490 ? -8.112 -33.279 27.133 1.00 31.23 490 SER A CA 1
ATOM 3821 C C . SER A 1 490 ? -8.366 -34.794 27.098 1.00 31.23 490 SER A C 1
ATOM 3823 O O . SER A 1 490 ? -7.955 -35.528 27.989 1.00 31.23 490 SER A O 1
ATOM 3825 N N . LEU A 1 491 ? -9.037 -35.291 26.050 1.00 26.08 491 LEU A N 1
ATOM 3826 C CA . LEU A 1 491 ? -9.342 -36.725 25.895 1.00 26.08 491 LEU A CA 1
ATOM 3827 C C . LEU A 1 491 ? -9.031 -37.305 24.500 1.00 26.08 491 LEU A C 1
ATOM 3829 O O . LEU A 1 491 ? -9.641 -38.291 24.098 1.00 26.08 491 LEU A O 1
ATOM 3833 N N . LEU A 1 492 ? -8.074 -36.729 23.761 1.00 26.27 492 LEU A N 1
ATOM 3834 C CA . LEU A 1 492 ? -7.651 -37.248 22.445 1.00 26.27 492 LEU A CA 1
ATOM 3835 C C . LEU A 1 492 ? -6.125 -37.298 22.213 1.00 26.27 492 LEU A C 1
ATOM 3837 O O . LEU A 1 492 ? -5.691 -37.376 21.071 1.00 26.27 492 LEU A O 1
ATOM 3841 N N . GLU A 1 493 ? -5.302 -37.321 23.267 1.00 29.02 493 GLU A N 1
ATOM 3842 C CA . GLU A 1 493 ? -3.835 -37.481 23.137 1.00 29.02 493 GLU A CA 1
ATOM 3843 C C . GLU A 1 493 ? -3.272 -38.632 23.982 1.00 29.02 493 GLU A C 1
ATOM 3845 O O . GLU A 1 493 ? -2.204 -38.541 24.583 1.00 29.02 493 GLU A O 1
ATOM 3850 N N . ALA A 1 494 ? -3.983 -39.754 24.018 1.00 29.80 494 ALA A N 1
ATOM 3851 C CA . ALA A 1 494 ? -3.473 -40.984 24.609 1.00 29.80 494 ALA A CA 1
ATOM 3852 C C . ALA A 1 494 ? -3.764 -42.166 23.683 1.00 29.80 494 ALA A C 1
ATOM 3854 O O . ALA A 1 494 ? -4.606 -42.985 24.011 1.00 29.80 494 ALA A O 1
ATOM 3855 N N . ASP A 1 495 ? -3.126 -42.204 22.504 1.00 30.78 495 ASP A N 1
ATOM 3856 C CA . ASP A 1 495 ? -2.935 -43.458 21.743 1.00 30.78 495 ASP A CA 1
ATOM 3857 C C . ASP A 1 495 ? -1.951 -43.346 20.559 1.00 30.78 495 ASP A C 1
ATOM 3859 O O . ASP A 1 495 ? -2.136 -43.914 19.485 1.00 30.78 495 ASP A O 1
ATOM 3863 N N . THR A 1 496 ? -0.834 -42.640 20.741 1.00 29.22 496 THR A N 1
ATOM 3864 C CA . THR A 1 496 ? 0.298 -42.725 19.802 1.00 29.22 496 THR A CA 1
ATOM 3865 C C . THR A 1 496 ? 1.611 -42.781 20.559 1.00 29.22 496 THR A C 1
ATOM 3867 O O . THR A 1 496 ? 2.364 -41.816 20.557 1.00 29.22 496 THR A O 1
ATOM 3870 N N . ASN A 1 497 ? 1.876 -43.896 21.242 1.00 31.23 497 ASN A N 1
ATOM 3871 C CA . ASN A 1 497 ? 3.226 -44.233 21.704 1.00 31.23 497 ASN A CA 1
ATOM 3872 C C . ASN A 1 497 ? 3.379 -45.728 22.021 1.00 31.23 497 ASN A C 1
ATOM 3874 O O . ASN A 1 497 ? 3.751 -46.087 23.127 1.00 31.23 497 ASN A O 1
ATOM 3878 N N . VAL A 1 498 ? 3.153 -46.608 21.040 1.00 32.25 498 VAL A N 1
ATOM 3879 C CA . VAL A 1 498 ? 3.857 -47.902 20.958 1.00 32.25 498 VAL A CA 1
ATOM 3880 C C . VAL A 1 498 ? 3.950 -48.302 19.483 1.00 32.25 498 VAL A C 1
ATOM 3882 O O . VAL A 1 498 ? 2.934 -48.543 18.847 1.00 32.25 498 VAL A O 1
ATOM 3885 N N . ILE A 1 499 ? 5.168 -48.319 18.938 1.00 28.41 499 ILE A N 1
ATOM 3886 C CA . ILE A 1 499 ? 5.765 -49.317 18.025 1.00 28.41 499 ILE A CA 1
ATOM 3887 C C . ILE A 1 499 ? 7.018 -48.648 17.456 1.00 28.41 499 ILE A C 1
ATOM 3889 O O . ILE A 1 499 ? 6.992 -47.894 16.487 1.00 28.41 499 ILE A O 1
ATOM 3893 N N . ASN A 1 500 ? 8.128 -48.923 18.129 1.00 33.06 500 ASN A N 1
ATOM 3894 C CA . ASN A 1 500 ? 9.464 -48.702 17.618 1.00 33.06 500 ASN A CA 1
ATOM 3895 C C . ASN A 1 500 ? 9.976 -50.088 17.219 1.00 33.06 500 ASN A C 1
ATOM 3897 O O . ASN A 1 500 ? 10.431 -50.843 18.075 1.00 33.06 500 ASN A O 1
ATOM 3901 N N . THR A 1 501 ? 9.848 -50.453 15.945 1.00 31.75 501 THR A N 1
ATOM 3902 C CA . THR A 1 501 ? 10.621 -51.554 15.364 1.00 31.75 501 THR A CA 1
ATOM 3903 C C . THR A 1 501 ? 11.077 -51.187 13.958 1.00 31.75 501 THR A C 1
ATOM 3905 O O . THR A 1 501 ? 10.320 -50.745 13.099 1.00 31.75 501 THR A O 1
ATOM 3908 N N . SER A 1 502 ? 12.380 -51.354 13.785 1.00 38.31 502 SER A N 1
ATOM 3909 C CA . SER A 1 502 ? 13.176 -51.277 12.570 1.00 38.31 502 SER A CA 1
ATOM 3910 C C . SER A 1 502 ? 12.600 -52.079 11.401 1.00 38.31 502 SER A C 1
ATOM 3912 O O . SER A 1 502 ? 12.280 -53.255 11.564 1.00 38.31 502 SER A O 1
ATOM 3914 N N . GLY A 1 503 ? 12.598 -51.489 10.206 1.00 32.41 503 GLY A N 1
ATOM 3915 C CA . GLY A 1 503 ? 12.389 -52.209 8.950 1.00 32.41 503 GLY A CA 1
ATOM 3916 C C . GLY A 1 503 ? 12.125 -51.252 7.795 1.00 32.41 503 GLY A C 1
ATOM 3917 O O . GLY A 1 503 ? 11.151 -50.507 7.825 1.00 32.41 503 GLY A O 1
ATOM 3918 N N . ALA A 1 504 ? 13.025 -51.241 6.815 1.00 43.22 504 ALA A N 1
ATOM 3919 C CA . ALA A 1 504 ? 12.874 -50.512 5.563 1.00 43.22 504 ALA A CA 1
ATOM 3920 C C . ALA A 1 504 ? 11.682 -51.062 4.764 1.00 43.22 504 ALA A C 1
ATOM 3922 O O . ALA A 1 504 ? 11.595 -52.273 4.607 1.00 43.22 504 ALA A O 1
ATOM 3923 N N . ASP A 1 505 ? 10.806 -50.185 4.264 1.00 36.38 505 ASP A N 1
ATOM 3924 C CA . ASP A 1 505 ? 9.915 -50.484 3.133 1.00 36.38 505 ASP A CA 1
ATOM 3925 C C . ASP A 1 505 ? 9.394 -49.186 2.484 1.00 36.38 505 ASP A C 1
ATOM 3927 O O . ASP A 1 505 ? 8.680 -48.383 3.098 1.00 36.38 505 ASP A O 1
ATOM 3931 N N . GLU A 1 506 ? 9.771 -48.989 1.219 1.00 45.94 506 GLU A N 1
ATOM 3932 C CA . GLU A 1 506 ? 9.416 -47.871 0.336 1.00 45.94 506 GLU A CA 1
ATOM 3933 C C . GLU A 1 506 ? 8.027 -48.054 -0.311 1.00 45.94 506 GLU A C 1
ATOM 3935 O O . GLU A 1 506 ? 7.922 -48.113 -1.530 1.00 45.94 506 GLU A O 1
ATOM 3940 N N . ASP A 1 507 ? 6.936 -48.138 0.464 1.00 47.50 507 ASP A N 1
ATOM 3941 C CA . ASP A 1 507 ? 5.596 -48.186 -0.172 1.00 47.50 507 ASP A CA 1
ATOM 3942 C C . ASP A 1 507 ? 4.431 -47.558 0.623 1.00 47.50 507 ASP A C 1
ATOM 3944 O O . ASP A 1 507 ? 3.248 -47.761 0.350 1.00 47.50 507 ASP A O 1
ATOM 3948 N N . LYS A 1 508 ? 4.729 -46.722 1.626 1.00 41.81 508 LYS A N 1
ATOM 3949 C CA . LYS A 1 508 ? 3.685 -46.063 2.446 1.00 41.81 508 LYS A CA 1
ATOM 3950 C C . LYS A 1 508 ? 3.215 -44.700 1.912 1.00 41.81 508 LYS A C 1
ATOM 3952 O O . LYS A 1 508 ? 2.266 -44.129 2.449 1.00 41.81 508 LYS A O 1
ATOM 3957 N N . GLY A 1 509 ? 3.828 -44.186 0.843 1.00 41.81 509 GLY A N 1
ATOM 3958 C CA . GLY A 1 509 ? 3.479 -42.890 0.241 1.00 41.81 509 GLY A CA 1
ATOM 3959 C C . GLY A 1 509 ? 2.196 -42.911 -0.600 1.00 41.81 509 GLY A C 1
ATOM 3960 O O . GLY A 1 509 ? 1.397 -41.976 -0.530 1.00 41.81 509 GLY A O 1
ATOM 3961 N N . ALA A 1 510 ? 1.946 -43.996 -1.339 1.00 43.44 510 ALA A N 1
ATOM 3962 C CA . ALA A 1 510 ? 0.827 -44.082 -2.283 1.00 43.44 510 ALA A CA 1
ATOM 3963 C C . ALA A 1 510 ? -0.546 -44.200 -1.590 1.00 43.44 510 ALA A C 1
ATOM 3965 O O . ALA A 1 510 ? -1.526 -43.592 -2.025 1.00 43.44 510 ALA A O 1
ATOM 3966 N N . ASN A 1 511 ? -0.614 -44.906 -0.456 1.00 41.91 511 ASN A N 1
ATOM 3967 C CA . ASN A 1 511 ? -1.868 -45.093 0.284 1.00 41.91 511 ASN A CA 1
ATOM 3968 C C . ASN A 1 511 ? -2.322 -43.834 1.038 1.00 41.91 511 ASN A C 1
ATOM 3970 O O . ASN A 1 511 ? -3.520 -43.630 1.229 1.00 41.91 511 ASN A O 1
ATOM 3974 N N . ARG A 1 512 ? -1.390 -42.943 1.406 1.00 42.59 512 ARG A N 1
ATOM 3975 C CA . ARG A 1 512 ? -1.716 -41.665 2.060 1.00 42.59 512 ARG A CA 1
ATOM 3976 C C . ARG A 1 512 ? -2.320 -40.658 1.079 1.00 42.59 512 ARG A C 1
ATOM 3978 O O . ARG A 1 512 ? -3.261 -39.954 1.430 1.00 42.59 512 ARG A O 1
ATOM 3985 N N . TRP A 1 513 ? -1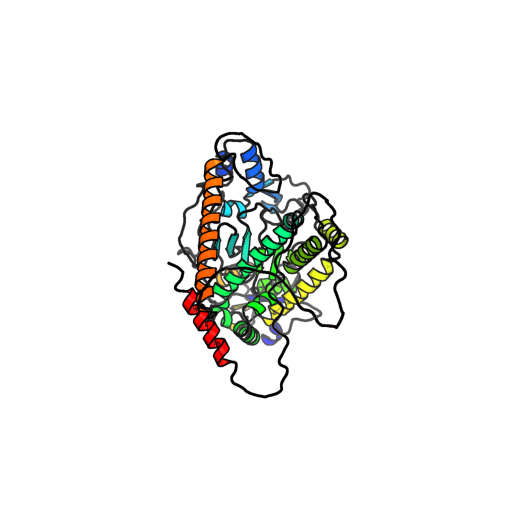.819 -40.645 -0.158 1.00 48.03 513 TRP A N 1
ATOM 3986 C CA . TRP A 1 513 ? -2.312 -39.772 -1.224 1.00 48.03 513 TRP A CA 1
ATOM 3987 C C . TRP A 1 513 ? -3.706 -40.191 -1.716 1.00 48.03 513 TRP A C 1
ATOM 3989 O O . TRP A 1 513 ? -4.580 -39.347 -1.903 1.00 48.03 513 TRP A O 1
ATOM 3999 N N . LYS A 1 514 ? -3.955 -41.503 -1.830 1.00 52.44 514 LYS A N 1
ATOM 4000 C CA . LYS A 1 514 ? -5.271 -42.039 -2.211 1.00 52.44 514 LYS A CA 1
ATOM 4001 C C . LYS A 1 514 ? -6.349 -41.744 -1.159 1.00 52.44 514 LYS A C 1
ATOM 4003 O O . LYS A 1 514 ? -7.440 -41.319 -1.516 1.00 52.44 514 LYS A O 1
ATOM 4008 N N . LEU A 1 515 ? -6.021 -41.865 0.132 1.00 44.06 515 LEU A N 1
ATOM 4009 C CA . LEU A 1 515 ? -6.955 -41.566 1.225 1.00 44.06 515 LEU A CA 1
ATOM 4010 C C . LEU A 1 515 ? -7.290 -40.064 1.331 1.00 44.06 515 LEU A C 1
ATOM 4012 O O . LEU A 1 515 ? -8.425 -39.712 1.642 1.00 44.06 515 LEU A O 1
ATOM 4016 N N . GLN A 1 516 ? -6.329 -39.174 1.049 1.00 49.00 516 GLN A N 1
ATOM 4017 C CA . GLN A 1 516 ? -6.565 -37.723 1.022 1.00 49.00 516 GLN A CA 1
ATOM 4018 C C . GLN A 1 516 ? -7.447 -37.283 -0.152 1.00 49.00 516 GLN A C 1
ATOM 4020 O O . GLN A 1 516 ? -8.280 -36.395 0.025 1.00 49.00 516 GLN A O 1
ATOM 4025 N N . ASN A 1 517 ? -7.306 -37.910 -1.323 1.00 52.62 517 ASN A N 1
ATOM 4026 C CA . ASN A 1 517 ? -8.148 -37.601 -2.480 1.00 52.62 517 ASN A CA 1
ATOM 4027 C C . ASN A 1 517 ? -9.559 -38.195 -2.345 1.00 52.62 517 ASN A C 1
ATOM 4029 O O . ASN A 1 517 ? -10.525 -37.481 -2.592 1.00 52.62 517 ASN A O 1
ATOM 4033 N N . ASP A 1 518 ? -9.704 -39.414 -1.813 1.00 49.62 518 ASP A N 1
ATOM 4034 C CA . ASP A 1 518 ? -11.024 -40.013 -1.547 1.00 49.62 518 ASP A CA 1
ATOM 4035 C C . ASP A 1 518 ? -11.839 -39.216 -0.503 1.00 49.62 518 ASP A C 1
ATOM 4037 O O . ASP A 1 518 ? -13.070 -39.196 -0.550 1.00 49.62 518 ASP A O 1
ATOM 4041 N N . LEU A 1 519 ? -11.174 -38.546 0.448 1.00 42.38 519 LEU A N 1
ATOM 4042 C CA . LEU A 1 519 ? -11.820 -37.640 1.410 1.00 42.38 519 LEU A CA 1
ATOM 4043 C C . LEU A 1 519 ? -12.191 -36.289 0.790 1.00 42.38 519 LEU A C 1
ATOM 4045 O O . LEU A 1 519 ? -13.211 -35.709 1.161 1.00 42.38 519 LEU A O 1
ATOM 4049 N N . ARG A 1 520 ? -11.389 -35.799 -0.159 1.00 45.72 520 ARG A N 1
ATOM 4050 C CA . ARG A 1 520 ? -11.647 -34.550 -0.880 1.00 45.72 520 ARG A CA 1
ATOM 4051 C C . ARG A 1 520 ? -12.837 -34.689 -1.828 1.00 45.72 520 ARG A C 1
ATOM 4053 O O . ARG A 1 520 ? -13.691 -33.810 -1.830 1.00 45.72 520 ARG A O 1
ATOM 4060 N N . ASP A 1 521 ? -12.938 -35.803 -2.547 1.00 40.34 521 ASP A N 1
ATOM 4061 C CA . ASP A 1 521 ? -14.024 -36.037 -3.506 1.00 40.34 521 ASP A CA 1
ATOM 4062 C C . ASP A 1 521 ? -15.371 -36.276 -2.802 1.00 40.34 521 ASP A C 1
ATOM 4064 O O . ASP A 1 521 ? -16.405 -35.802 -3.262 1.00 40.34 521 ASP A O 1
ATOM 4068 N N . LYS A 1 522 ? -15.372 -36.887 -1.608 1.00 39.78 522 LYS A N 1
ATOM 4069 C CA . LYS A 1 522 ? -16.592 -37.058 -0.793 1.00 39.78 522 LYS A CA 1
ATOM 4070 C C . LYS A 1 522 ? -17.103 -35.774 -0.131 1.00 39.78 522 LYS A C 1
ATOM 4072 O O . LYS A 1 522 ? -18.258 -35.732 0.283 1.00 39.78 522 LYS A O 1
ATOM 4077 N N . LEU A 1 523 ? -16.266 -34.742 -0.009 1.00 35.22 523 LEU A N 1
ATOM 4078 C CA . LEU A 1 523 ? -16.659 -33.438 0.540 1.00 35.22 523 LEU A CA 1
ATOM 4079 C C . LEU A 1 523 ? -17.253 -32.498 -0.522 1.00 35.22 523 LEU A C 1
ATOM 4081 O O . LEU A 1 523 ? -17.939 -31.545 -0.161 1.00 35.22 523 LEU A O 1
ATOM 4085 N N . VAL A 1 524 ? -17.039 -32.779 -1.812 1.00 37.50 524 VAL A N 1
ATOM 4086 C CA . VAL A 1 524 ? -17.605 -31.998 -2.928 1.00 37.50 524 VAL A CA 1
ATOM 4087 C C . VAL A 1 524 ? -19.087 -32.331 -3.165 1.00 37.50 524 VAL A C 1
ATOM 4089 O O . VAL A 1 524 ? -19.846 -31.455 -3.565 1.00 37.50 524 VAL A O 1
ATOM 4092 N N . ASP A 1 525 ? -19.541 -33.532 -2.798 1.00 31.89 525 ASP A N 1
ATOM 4093 C CA . ASP A 1 525 ? -20.945 -33.957 -2.949 1.00 31.89 525 ASP A CA 1
ATOM 4094 C C . ASP A 1 525 ? -21.904 -33.417 -1.864 1.00 31.89 525 ASP A C 1
ATOM 4096 O O . ASP A 1 525 ? -23.100 -33.702 -1.900 1.00 31.89 525 ASP A O 1
ATOM 4100 N N . PHE A 1 526 ? -21.417 -32.624 -0.900 1.00 31.19 526 PHE A N 1
ATOM 4101 C CA . PHE A 1 526 ? -22.229 -32.102 0.214 1.00 31.19 526 PHE A CA 1
ATOM 4102 C C . PHE A 1 526 ? -22.561 -30.602 0.137 1.00 31.19 526 PHE A C 1
ATOM 4104 O O . PHE A 1 526 ? -23.035 -30.024 1.116 1.00 31.19 526 PHE A O 1
ATOM 4111 N N . GLN A 1 527 ? -22.365 -29.969 -1.022 1.00 35.12 527 GLN A N 1
ATOM 4112 C CA . GLN A 1 527 ? -22.852 -28.613 -1.289 1.00 35.12 527 GLN A CA 1
ATOM 4113 C C . GLN A 1 527 ? -23.804 -28.587 -2.492 1.00 35.12 527 GLN A C 1
ATOM 4115 O O . GLN A 1 527 ? -23.393 -28.299 -3.615 1.00 35.12 527 GLN A O 1
ATOM 4120 N N . VAL A 1 528 ? -25.089 -28.844 -2.218 1.00 32.88 528 VAL A N 1
ATOM 4121 C CA . VAL A 1 528 ? -26.247 -28.320 -2.966 1.00 32.88 528 VAL A CA 1
ATOM 4122 C C . VAL A 1 528 ? -27.272 -27.816 -1.964 1.00 32.88 528 VAL A C 1
ATOM 4124 O O . VAL A 1 528 ? -27.618 -28.600 -1.051 1.00 32.88 528 VAL A O 1
#

Sequence (528 aa):
MLTAIQHQLSGDGTCISYLAGAKHGRWPAIPWQNDATCGPRFPGTADDLLASLKSAASQHKAEAMLHNEVKICSACGKACALTLDVCNSCSGDIKDTAKSYTDNVMMCFMLGVEKTSKYPLTIPIRAQSSSFLCYDDLLASSPCHLNVIPTEHYLPDWRWLLTRPREGLDIMESLYRVAKDVAMSQFISNSDFVKKLFSPSVVNEIMRDPGYFIDTYGMSGFNYPPSQMQIHLQFILPPLMPFHARLLAEDKHFHFLRFFEYRYVRKVLQSLVESSATVDLIGQSDAESVVDYIKDCTGVDYFTHHREMMSRFKHNNKIAANWRADDFEFAVMMSGSSSTDATVISQRSGEEALNKNAPAIQADDKLMLQNYGRPYSIMGTPTGTYYRICFMAHATGDPGYMVVGGVMYHILTAGNLCVGYQQRIAGLEEENRYLKKRLVEAALPARGVSLEQKATSYDDAAKPDVSDDVVSLLKGDVNVNFNGSRDVVSLLEADTNVINTSGADEDKGANRWKLQNDLRDKLVDFQV

pLDDT: mean 78.87, std 25.89, range [24.8, 98.81]

Radius of gyration: 30.78 Å; Cα contacts (8 Å, |Δi|>4): 718; chains: 1; bounding box: 73×92×81 Å